Protein AF-A0A955ZG56-F1 (afdb_monomer_lite)

Sequence (379 aa):
MHRGRWARTALATGLVFVFSMATVQCSSTSDSAGSGGFANGSGNGGSGNGSGNGGSGNGSGGSIIDSGVTPTDANYSADAFFAEDPPPADCSDSGAQPMKPGGTPECPDDKNYKGCPCPTLGATAPCWPGKRKNRNKGLCKDGVTTCESTGELSLAWGECVGYQGISPPTFEPPPGATGKAACTCFSGGYWDVKNTSPCFYTSGSTVTGGVSTILDASGARCPTTQEMNFSTGTPPAQPFSPNTLKVDCNGYFKLCYTLKALSAQGAQKSSATDCAVTQVCTEAYYGMAGKGPNGTDGVQDMPDLPGWITKTSAETACAAQFYANGGYGEFSVDGTSDECDKVQKIFMTFDYCPFKCNDPANKNDPECVNCSNGSGAPF

pLDDT: mean 77.89, std 21.95, range [28.7, 98.06]

Secondary structure (DSSP, 8-state):
---------------------PPEE----------PPPPP-------------------------------------HHHHHHHSPPPP--STT-PPPPPP-B-SSSBTTT--TTSB-SSTT-EEEE--S-GGGTTSTT-B-EEEEEEEETTTEEEE---BS-BS-BTTTTBPPTT--GGG--STTSSEEEEES---EEEEEETTEEEEEEE-EEETTEEEPPPTTT-BTTTTB--SS-SEEEEEEESS-EEEEEEEEEEE-SSTT--S--TTSPEEEEEEEEEEE--TT--TTSS---EEEEEEPP-B--SHHHHHHHHHHHHH-EEEEEEEEEEETT--EEEEEEEEEEE--GGGGSGGGTTSHHHHS-BS---EE-

Foldseek 3Di:
DDDDDDDDDDDDDDDDDDPQDWDWDFPDDDDDDDDDDDDDDDDDDDDDDDDDDDDDDDDDDDDDDDDDPDPPPPCVPQVVLCVVANAQAFPPPPPDGPPGFDDGSVAGPQAQAFPAADDDAFDKDWHAPAGNQLDQAQFFYTAMWTWHDDPDPGIGTHHRPDTTLADPDHRHHPVPQAANSGSHKNNFWWKFWPADFKIWIDRVLATLWIKAFAQDPVGTDRDDCVQAPQVVQRFGQHFSTWIKIAIQFWWKKKKKKWWFFDPAAPPPDDDPPTATLDMWIWIDTQDAHCADPVRPRRMGTTPGTHIGMRRDPSSSVRVSRCQARNTKMWIWMATAGSSRDTGTDGDDMFTGAHNVCSPPVCCPPPRNPRHDSDTITTD

Structure (mmCIF, N/CA/C/O backbone):
data_AF-A0A955ZG56-F1
#
_entry.id   AF-A0A955ZG56-F1
#
loop_
_atom_site.group_PDB
_atom_site.id
_atom_site.type_symbol
_atom_site.label_atom_id
_atom_site.label_alt_id
_atom_site.label_comp_id
_atom_site.label_asym_id
_atom_site.label_entity_id
_atom_site.label_seq_id
_atom_site.pdbx_PDB_ins_code
_atom_site.Cartn_x
_atom_site.Cartn_y
_atom_site.Cartn_z
_atom_site.occupancy
_atom_site.B_iso_or_equiv
_atom_site.auth_seq_id
_atom_site.auth_comp_id
_atom_site.auth_asym_id
_atom_site.auth_atom_id
_atom_site.pdbx_PDB_model_num
ATOM 1 N N . MET A 1 1 ? -67.914 -12.043 71.698 1.00 39.44 1 MET A N 1
ATOM 2 C CA . MET A 1 1 ? -68.194 -12.230 70.255 1.00 39.44 1 MET A CA 1
ATOM 3 C C . MET A 1 1 ? -67.768 -10.946 69.531 1.00 39.44 1 MET A C 1
ATOM 5 O O . MET A 1 1 ? -68.488 -9.967 69.604 1.00 39.44 1 MET A O 1
ATOM 9 N N . HIS A 1 2 ? -66.466 -10.735 69.281 1.00 34.41 2 HIS A N 1
ATOM 10 C CA . HIS A 1 2 ? -65.707 -11.000 68.029 1.00 34.41 2 HIS A CA 1
ATOM 11 C C . HIS A 1 2 ? -66.338 -10.352 66.780 1.00 34.41 2 HIS A C 1
ATOM 13 O O . HIS A 1 2 ? -67.409 -10.768 66.372 1.00 34.41 2 HIS A O 1
ATOM 19 N N . ARG A 1 3 ? -65.847 -9.187 66.314 1.00 51.19 3 ARG A N 1
ATOM 20 C CA . ARG A 1 3 ? -64.669 -8.892 65.442 1.00 51.19 3 ARG A CA 1
ATOM 21 C C . ARG A 1 3 ? -64.785 -9.440 64.009 1.00 51.19 3 ARG A C 1
ATOM 23 O O . ARG A 1 3 ? -64.863 -10.644 63.828 1.00 51.19 3 ARG A O 1
ATOM 30 N N . GLY A 1 4 ? -64.606 -8.552 63.021 1.00 33.09 4 GLY A N 1
ATOM 31 C CA . GLY A 1 4 ? -64.297 -8.905 61.629 1.00 33.09 4 GLY A CA 1
ATOM 32 C C . GLY A 1 4 ? -64.026 -7.688 60.734 1.00 33.09 4 GLY A C 1
ATOM 33 O O . GLY A 1 4 ? -64.947 -7.141 60.146 1.00 33.09 4 GLY A O 1
ATOM 34 N N . ARG A 1 5 ? -62.754 -7.265 60.653 1.00 50.66 5 ARG A N 1
ATOM 35 C CA . ARG A 1 5 ? -62.185 -6.319 59.667 1.00 50.66 5 ARG A CA 1
ATOM 36 C C . ARG A 1 5 ? -61.947 -7.033 58.335 1.00 50.66 5 ARG A C 1
ATOM 38 O O . ARG A 1 5 ? -61.483 -8.159 58.415 1.00 50.66 5 ARG A O 1
ATOM 45 N N . TRP A 1 6 ? -62.036 -6.340 57.192 1.00 41.22 6 TRP A N 1
ATOM 46 C CA . TRP A 1 6 ? -61.135 -6.549 56.039 1.00 41.22 6 TRP A CA 1
ATOM 47 C C . TRP A 1 6 ? -60.959 -5.246 55.243 1.00 41.22 6 TRP A C 1
ATOM 49 O O . TRP A 1 6 ? -61.889 -4.755 54.612 1.00 41.22 6 TRP A O 1
ATOM 59 N N . ALA A 1 7 ? -59.743 -4.698 55.289 1.00 43.12 7 ALA A N 1
ATOM 60 C CA . ALA A 1 7 ? -59.247 -3.664 54.388 1.00 43.12 7 ALA A CA 1
ATOM 61 C C . ALA A 1 7 ? -58.518 -4.357 53.225 1.00 43.12 7 ALA A C 1
ATOM 63 O O . ALA A 1 7 ? -57.761 -5.301 53.457 1.00 43.12 7 ALA A O 1
ATOM 64 N N . ARG A 1 8 ? -58.750 -3.909 51.987 1.00 48.84 8 ARG A N 1
ATOM 65 C CA . ARG A 1 8 ? -58.007 -4.363 50.804 1.00 48.84 8 ARG A CA 1
ATOM 66 C C . ARG A 1 8 ? -56.952 -3.320 50.449 1.00 48.84 8 ARG A C 1
ATOM 68 O O . ARG A 1 8 ? -57.287 -2.229 50.004 1.00 48.84 8 ARG A O 1
ATOM 75 N N . THR A 1 9 ? -55.693 -3.689 50.643 1.00 40.56 9 THR A N 1
ATOM 76 C CA . THR A 1 9 ? -54.515 -2.985 50.131 1.00 40.56 9 THR A CA 1
ATOM 77 C C . THR A 1 9 ? -54.193 -3.565 48.755 1.00 40.56 9 THR A C 1
ATOM 79 O O . THR A 1 9 ? -53.918 -4.758 48.648 1.00 40.56 9 THR A O 1
ATOM 82 N N . ALA A 1 10 ? -54.251 -2.748 47.704 1.00 41.19 10 ALA A N 1
ATOM 83 C CA . ALA A 1 10 ? -53.750 -3.109 46.383 1.00 41.19 10 ALA A CA 1
ATOM 84 C C . ALA A 1 10 ? -52.270 -2.705 46.297 1.00 41.19 10 ALA A C 1
ATOM 86 O O . ALA A 1 10 ? -51.944 -1.521 46.354 1.00 41.19 10 ALA A O 1
ATOM 87 N N . LEU A 1 11 ? -51.380 -3.694 46.201 1.00 38.56 11 LEU A N 1
ATOM 88 C CA . LEU A 1 11 ? -49.979 -3.501 45.834 1.00 38.56 11 LEU A CA 1
ATOM 89 C C . LEU A 1 11 ? -49.896 -3.362 44.309 1.00 38.56 11 LEU A C 1
ATOM 91 O O . LEU A 1 11 ? -50.186 -4.311 43.584 1.00 38.56 11 LEU A O 1
ATOM 95 N N . ALA A 1 12 ? -49.504 -2.180 43.838 1.00 37.09 12 ALA A N 1
ATOM 96 C CA . ALA A 1 12 ? -49.081 -1.953 42.464 1.00 37.09 12 ALA A CA 1
ATOM 97 C C . ALA A 1 12 ? -47.566 -2.181 42.383 1.00 37.09 12 ALA A C 1
ATOM 99 O O . ALA A 1 12 ? -46.776 -1.399 42.912 1.00 37.09 12 ALA A O 1
ATOM 100 N N . THR A 1 13 ? -47.161 -3.279 41.753 1.00 39.28 13 THR A N 1
ATOM 101 C CA . THR A 1 13 ? -45.759 -3.595 41.471 1.00 39.28 13 THR A CA 1
ATOM 102 C C . THR A 1 13 ? -45.314 -2.767 40.265 1.00 39.28 13 THR A C 1
ATOM 104 O O . THR A 1 13 ? -45.642 -3.090 39.125 1.00 39.28 13 THR A O 1
ATOM 107 N N . GLY A 1 14 ? -44.614 -1.660 40.515 1.00 34.12 14 GLY A N 1
ATOM 108 C CA . GLY A 1 14 ? -43.979 -0.853 39.475 1.00 34.12 14 GLY A CA 1
ATOM 109 C C . GLY A 1 14 ? -42.722 -1.545 38.955 1.00 34.12 14 GLY A C 1
ATOM 110 O O . GLY A 1 14 ? -41.733 -1.660 39.675 1.00 34.12 14 GLY A O 1
ATOM 111 N N . LEU A 1 15 ? -42.768 -2.015 37.710 1.00 32.50 15 LEU A N 1
ATOM 112 C CA . LEU A 1 15 ? -41.606 -2.507 36.976 1.00 32.50 15 LEU A CA 1
ATOM 113 C C . LEU A 1 15 ? -40.844 -1.287 36.432 1.00 32.50 15 LEU A C 1
ATOM 115 O O . LEU A 1 15 ? -41.322 -0.604 35.527 1.00 32.50 15 LEU A O 1
ATOM 119 N N . VAL A 1 16 ? -39.688 -0.973 37.016 1.00 30.20 16 VAL A N 1
ATOM 120 C CA . VAL A 1 16 ? -38.804 0.100 36.539 1.00 30.20 16 VAL A CA 1
ATOM 121 C C . VAL A 1 16 ? -37.910 -0.476 35.440 1.00 30.20 16 VAL A C 1
ATOM 123 O O . VAL A 1 16 ? -36.940 -1.172 35.724 1.00 30.20 16 VAL A O 1
ATOM 126 N N . PHE A 1 17 ? -38.242 -0.203 34.177 1.00 29.23 17 PHE A N 1
ATOM 127 C CA . PHE A 1 17 ? -37.323 -0.409 33.056 1.00 29.23 17 PHE A CA 1
ATOM 128 C C . PHE A 1 17 ? -36.301 0.733 33.045 1.00 29.23 17 PHE A C 1
ATOM 130 O O . PHE A 1 17 ? -36.617 1.859 32.661 1.00 29.23 17 PHE A O 1
ATOM 137 N N . VAL A 1 18 ? -35.073 0.451 33.479 1.00 29.94 18 VAL A N 1
ATOM 138 C CA . VAL A 1 18 ? -33.934 1.357 33.292 1.00 29.94 18 VAL A CA 1
ATOM 139 C C . VAL A 1 18 ? -33.470 1.216 31.842 1.00 29.94 18 VAL A C 1
ATOM 141 O O . VAL A 1 18 ? -32.792 0.256 31.486 1.00 29.94 18 VAL A O 1
ATOM 144 N N . PHE A 1 19 ? -33.870 2.157 30.987 1.00 32.62 19 PHE A N 1
ATOM 145 C CA . PHE A 1 19 ? -33.281 2.321 29.660 1.00 32.62 19 PHE A CA 1
ATOM 146 C C . PHE A 1 19 ? -31.880 2.923 29.824 1.00 32.62 19 PHE A C 1
ATOM 148 O O . PHE A 1 19 ? -31.734 4.130 30.001 1.00 32.62 19 PHE A O 1
ATOM 155 N N . SER A 1 20 ? -30.842 2.087 29.774 1.00 32.78 20 SER A N 1
ATOM 156 C CA . SER A 1 20 ? -29.471 2.565 29.576 1.00 32.78 20 SER A CA 1
ATOM 157 C C . SER A 1 20 ? -29.362 3.139 28.163 1.00 32.78 20 SER A C 1
ATOM 159 O O . SER A 1 20 ? -29.358 2.393 27.185 1.00 32.78 20 SER A O 1
ATOM 161 N N . MET A 1 21 ? -29.322 4.467 28.045 1.00 37.88 21 MET A N 1
ATOM 162 C CA . MET A 1 21 ? -29.040 5.143 26.778 1.00 37.88 21 MET A CA 1
ATOM 163 C C . MET A 1 21 ? -27.582 4.878 26.391 1.00 37.88 21 MET A C 1
ATOM 165 O O . MET A 1 21 ? -26.666 5.362 27.051 1.00 37.88 21 MET A O 1
ATOM 169 N N . ALA A 1 22 ? -27.364 4.103 25.329 1.00 41.16 22 ALA A N 1
ATOM 170 C CA . ALA A 1 22 ? -26.063 4.024 24.677 1.00 41.16 22 ALA A CA 1
ATOM 171 C C . ALA A 1 22 ? -25.839 5.329 23.902 1.00 41.16 22 ALA A C 1
ATOM 173 O O . ALA A 1 22 ? -26.604 5.654 22.992 1.00 41.16 22 ALA A O 1
ATOM 174 N N . THR A 1 23 ? -24.824 6.102 24.278 1.00 46.97 23 THR A N 1
ATOM 175 C CA . THR A 1 23 ? -24.410 7.287 23.524 1.00 46.97 23 THR A CA 1
ATOM 176 C C . THR A 1 23 ? -23.529 6.850 22.362 1.00 46.97 23 THR A C 1
ATOM 178 O O . THR A 1 23 ? -22.503 6.206 22.569 1.00 46.97 23 THR A O 1
ATOM 181 N N . VAL A 1 24 ? -23.932 7.196 21.141 1.00 45.97 24 VAL A N 1
ATOM 182 C CA . VAL A 1 24 ? -23.129 7.004 19.928 1.00 45.97 24 VAL A CA 1
ATOM 183 C C . VAL A 1 24 ? -22.426 8.320 19.639 1.00 45.97 24 VAL A C 1
ATOM 185 O O . VAL A 1 24 ? -23.094 9.343 19.488 1.00 45.97 24 VAL A O 1
ATOM 188 N N . GLN A 1 25 ? -21.098 8.322 19.581 1.00 51.19 25 GLN A N 1
ATOM 189 C CA . GLN A 1 25 ? -20.335 9.527 19.267 1.00 51.19 25 GLN A CA 1
ATOM 190 C C . GLN A 1 25 ? -19.400 9.256 18.086 1.00 51.19 25 GLN A C 1
ATOM 192 O O . GLN A 1 25 ? -18.578 8.344 18.128 1.00 51.19 25 GLN A O 1
ATOM 197 N N . CYS A 1 26 ? -19.562 10.046 17.024 1.00 44.41 26 CYS A N 1
ATOM 198 C CA . CYS A 1 26 ? -18.733 9.993 15.821 1.00 44.41 26 CYS A CA 1
ATOM 199 C C . CYS A 1 26 ? -17.595 11.017 15.940 1.00 44.41 26 CYS A C 1
ATOM 201 O O . CYS A 1 26 ? -17.844 12.169 16.296 1.00 44.41 26 CYS A O 1
ATOM 203 N N . SER A 1 27 ? -16.368 10.628 15.594 1.00 42.94 27 SER A N 1
ATOM 204 C CA . SER A 1 27 ? -15.244 11.545 15.373 1.00 42.94 27 SER A CA 1
ATOM 205 C C . SER A 1 27 ? -15.208 11.956 13.899 1.00 42.94 27 SER A C 1
ATOM 207 O O . SER A 1 27 ? -14.448 11.395 13.112 1.00 42.94 27 SER A O 1
ATOM 209 N N . SER A 1 28 ? -16.075 12.875 13.478 1.00 37.19 28 SER A N 1
ATOM 210 C CA . SER A 1 28 ? -16.115 13.316 12.077 1.00 37.19 28 SER A CA 1
ATOM 211 C C . SER A 1 28 ? -16.378 14.816 11.965 1.00 37.19 28 SER A C 1
ATOM 213 O O . SER A 1 28 ? -17.504 15.254 11.751 1.00 37.19 28 SER A O 1
ATOM 215 N N . THR A 1 29 ? -15.311 15.606 12.084 1.00 36.44 29 THR A N 1
ATOM 216 C CA . THR A 1 29 ? -15.206 16.926 11.445 1.00 36.44 29 THR A CA 1
ATOM 217 C C . THR A 1 29 ? -14.280 16.775 10.244 1.00 36.44 29 THR A C 1
ATOM 219 O O . THR A 1 29 ? -13.066 16.648 10.400 1.00 36.44 29 THR A O 1
ATOM 222 N N . SER A 1 30 ? -14.860 16.706 9.052 1.00 34.12 30 SER A N 1
ATOM 223 C CA . SER A 1 30 ? -14.145 16.614 7.782 1.00 34.12 30 SER A CA 1
ATOM 224 C C . SER A 1 30 ? -13.690 18.003 7.325 1.00 34.12 30 SER A C 1
ATOM 226 O O . SER A 1 30 ? -14.432 18.678 6.616 1.00 34.12 30 SER A O 1
ATOM 228 N N . ASP A 1 31 ? -12.475 18.407 7.699 1.00 31.27 31 ASP A N 1
ATOM 229 C CA . ASP A 1 31 ? -11.729 19.447 6.985 1.00 31.27 31 ASP A CA 1
ATOM 230 C C . ASP A 1 31 ? -10.658 18.759 6.132 1.00 31.27 31 ASP A C 1
ATOM 232 O O . ASP A 1 31 ? -9.765 18.073 6.625 1.00 31.27 31 ASP A O 1
ATOM 236 N N . SER A 1 32 ? -10.808 18.891 4.818 1.00 40.34 32 SER A N 1
ATOM 237 C CA . SER A 1 32 ? -9.895 18.345 3.816 1.00 40.34 32 SER A CA 1
ATOM 238 C C . SER A 1 32 ? -8.712 19.296 3.617 1.00 40.34 32 SER A C 1
ATOM 240 O O . SER A 1 32 ? -8.943 20.479 3.387 1.00 40.34 32 SER A O 1
ATOM 242 N N . ALA A 1 33 ? -7.491 18.745 3.619 1.00 36.81 33 ALA A N 1
ATOM 243 C CA . ALA A 1 33 ? -6.235 19.238 3.019 1.00 36.81 33 ALA A CA 1
ATOM 244 C C . ALA A 1 33 ? -5.068 19.357 4.015 1.00 36.81 33 ALA A C 1
ATOM 246 O O . ALA A 1 33 ? -5.075 20.171 4.932 1.00 36.81 33 ALA A O 1
ATOM 247 N N . GLY A 1 34 ? -4.008 18.588 3.756 1.00 28.70 34 GLY A N 1
ATOM 248 C CA . GLY A 1 34 ? -2.742 18.697 4.472 1.00 28.70 34 GLY A CA 1
ATOM 249 C C . GLY A 1 34 ? -1.718 17.680 3.986 1.00 28.70 34 GLY A C 1
ATOM 250 O O . GLY A 1 34 ? -1.554 16.620 4.573 1.00 28.70 34 GLY A O 1
ATOM 251 N N . SER A 1 35 ? -1.032 18.003 2.894 1.00 40.28 35 SER A N 1
ATOM 252 C CA . SER A 1 35 ? 0.147 17.299 2.384 1.00 40.28 35 SER A CA 1
ATOM 253 C C . SER A 1 35 ? 1.275 17.268 3.429 1.00 40.28 35 SER A C 1
ATOM 255 O O . SER A 1 35 ? 1.914 18.292 3.671 1.00 40.28 35 SER A O 1
ATOM 257 N N . GLY A 1 36 ? 1.520 16.103 4.036 1.00 29.61 36 GLY A N 1
ATOM 258 C CA . GLY A 1 36 ? 2.627 15.855 4.967 1.00 29.61 36 GLY A CA 1
ATOM 259 C C . GLY A 1 36 ? 3.865 15.301 4.256 1.00 29.61 36 GLY A C 1
ATOM 260 O O . GLY A 1 36 ? 3.787 14.300 3.549 1.00 29.61 36 GLY A O 1
ATOM 261 N N . GLY A 1 37 ? 5.004 15.980 4.421 1.00 32.19 37 GLY A N 1
ATOM 262 C CA . GLY A 1 37 ? 6.314 15.565 3.917 1.00 32.19 37 GLY A CA 1
ATOM 263 C C . GLY A 1 37 ? 6.960 14.475 4.777 1.00 32.19 37 GLY A C 1
ATOM 264 O O . GLY A 1 37 ? 6.797 14.454 5.994 1.00 32.19 37 GLY A O 1
ATOM 265 N N . PHE A 1 38 ? 7.715 13.580 4.136 1.00 30.34 38 PHE A N 1
ATOM 266 C CA . PHE A 1 38 ? 8.356 12.436 4.784 1.00 30.34 38 PHE A CA 1
ATOM 267 C C . PHE A 1 38 ? 9.813 12.713 5.175 1.00 30.34 38 PHE A C 1
ATOM 269 O O . PHE A 1 38 ? 10.601 13.245 4.391 1.00 30.34 38 PHE A O 1
ATOM 276 N N . ALA A 1 39 ? 10.154 12.300 6.398 1.00 32.66 39 ALA A N 1
ATOM 277 C CA . ALA A 1 39 ? 11.499 12.256 6.953 1.00 32.66 39 ALA A CA 1
ATOM 278 C C . ALA A 1 39 ? 12.241 10.974 6.530 1.00 32.66 39 ALA A C 1
ATOM 280 O O . ALA A 1 39 ? 11.657 9.903 6.391 1.00 32.66 39 ALA A O 1
ATOM 281 N N . ASN A 1 40 ? 13.551 11.118 6.337 1.00 30.94 40 ASN A N 1
ATOM 282 C CA . ASN A 1 40 ? 14.475 10.133 5.784 1.00 30.94 40 ASN A CA 1
ATOM 283 C C . ASN A 1 40 ? 15.001 9.180 6.880 1.00 30.94 40 ASN A C 1
ATOM 285 O O . ASN A 1 40 ? 15.572 9.639 7.871 1.00 30.94 40 ASN A O 1
ATOM 289 N N . GLY A 1 41 ? 14.822 7.867 6.704 1.00 31.83 41 GLY A N 1
ATOM 290 C CA . GLY A 1 41 ? 15.306 6.822 7.613 1.00 31.83 41 GLY A CA 1
ATOM 291 C C . GLY A 1 41 ? 16.483 6.052 7.012 1.00 31.83 41 GLY A C 1
ATOM 292 O O . GLY A 1 41 ? 16.322 5.332 6.034 1.00 31.83 41 GLY A O 1
ATOM 293 N N . SER A 1 42 ? 17.663 6.208 7.614 1.00 36.03 42 SER A N 1
ATOM 294 C CA . SER A 1 42 ? 18.913 5.528 7.254 1.00 36.03 42 SER A CA 1
ATOM 295 C C . SER A 1 42 ? 18.938 4.090 7.788 1.00 36.03 42 SER A C 1
ATOM 297 O O . SER A 1 42 ? 18.721 3.872 8.981 1.00 36.03 42 SER A O 1
ATOM 299 N N . GLY A 1 43 ? 19.221 3.117 6.916 1.00 33.59 43 GLY A N 1
ATOM 300 C CA . GLY A 1 43 ? 19.348 1.697 7.250 1.00 33.59 43 GLY A CA 1
ATOM 301 C C . GLY A 1 43 ? 20.635 1.104 6.677 1.00 33.59 43 GLY A C 1
ATOM 302 O O . GLY A 1 43 ? 20.837 1.086 5.469 1.00 33.59 43 GLY A O 1
ATOM 303 N N . ASN A 1 44 ? 21.501 0.641 7.577 1.00 41.31 44 ASN A N 1
ATOM 304 C CA . ASN A 1 44 ? 22.839 0.101 7.345 1.00 41.31 44 ASN A CA 1
ATOM 305 C C . ASN A 1 44 ? 22.809 -1.443 7.333 1.00 41.31 44 ASN A C 1
ATOM 307 O O . ASN A 1 44 ? 22.146 -2.040 8.180 1.00 41.31 44 ASN A O 1
ATOM 311 N N . GLY A 1 45 ? 23.577 -2.084 6.446 1.00 34.06 45 GLY A N 1
ATOM 312 C CA . GLY A 1 45 ? 23.839 -3.535 6.439 1.00 34.06 45 GLY A CA 1
ATOM 313 C C . GLY A 1 45 ? 24.090 -4.053 5.019 1.00 34.06 45 GLY A C 1
ATOM 314 O O . GLY A 1 45 ? 23.437 -3.613 4.087 1.00 34.06 45 GLY A O 1
ATOM 315 N N . GLY A 1 46 ? 25.014 -4.958 4.719 1.00 34.41 46 GLY A N 1
ATOM 316 C CA . GLY A 1 46 ? 25.978 -5.735 5.489 1.00 34.41 46 GLY A CA 1
ATOM 317 C C . GLY A 1 46 ? 26.614 -6.718 4.492 1.00 34.41 46 GLY A C 1
ATOM 318 O O . GLY A 1 46 ? 25.909 -7.308 3.677 1.00 34.41 46 GLY A O 1
ATOM 319 N N . SER A 1 47 ? 27.941 -6.828 4.492 1.00 39.00 47 SER A N 1
ATOM 320 C CA . SER A 1 47 ? 28.725 -7.597 3.516 1.00 39.00 47 SER A CA 1
ATOM 321 C C . SER A 1 47 ? 28.509 -9.111 3.617 1.00 39.00 47 SER A C 1
ATOM 323 O O . SER A 1 47 ? 28.586 -9.674 4.707 1.00 39.00 47 SER A O 1
ATOM 325 N N . GLY A 1 48 ? 28.358 -9.782 2.471 1.00 35.84 48 GLY A N 1
ATOM 326 C CA . GLY A 1 48 ? 28.388 -11.242 2.345 1.00 35.84 48 GLY A CA 1
ATOM 327 C C . GLY A 1 48 ? 29.259 -11.663 1.162 1.00 35.84 48 GLY A C 1
ATOM 328 O O . GLY A 1 48 ? 28.901 -11.433 0.014 1.00 35.84 48 GLY A O 1
ATOM 329 N N . ASN A 1 49 ? 30.420 -12.245 1.463 1.00 40.12 49 ASN A N 1
ATOM 330 C CA . ASN A 1 49 ? 31.419 -12.738 0.515 1.00 40.12 49 ASN A CA 1
ATOM 331 C C . ASN A 1 49 ? 31.174 -14.240 0.275 1.00 40.12 49 ASN A C 1
ATOM 333 O O . ASN A 1 49 ? 31.106 -14.997 1.243 1.00 40.12 49 ASN A O 1
ATOM 337 N N . GLY A 1 50 ? 31.048 -14.677 -0.980 1.00 36.00 50 GLY A N 1
ATOM 338 C CA . GLY A 1 50 ? 30.779 -16.075 -1.336 1.00 36.00 50 GLY A CA 1
ATOM 339 C C . GLY A 1 50 ? 31.603 -16.515 -2.540 1.00 36.00 50 GLY A C 1
ATOM 340 O O . GLY A 1 50 ? 31.223 -16.272 -3.678 1.00 36.00 50 GLY A O 1
ATOM 341 N N . SER A 1 51 ? 32.742 -17.149 -2.262 1.00 41.81 51 SER A N 1
ATOM 342 C CA . SER A 1 51 ? 33.641 -17.779 -3.232 1.00 41.81 51 SER A CA 1
ATOM 343 C C . SER A 1 51 ? 33.200 -19.226 -3.473 1.00 41.81 51 SER A C 1
ATOM 345 O O . SER A 1 51 ? 32.998 -19.969 -2.512 1.00 41.81 51 SER A O 1
ATOM 347 N N . GLY A 1 52 ? 33.052 -19.627 -4.737 1.00 36.69 52 GLY A N 1
ATOM 348 C CA . GLY A 1 52 ? 32.668 -20.980 -5.142 1.00 36.69 52 GLY A CA 1
ATOM 349 C C . GLY A 1 52 ? 33.448 -21.414 -6.379 1.00 36.69 52 GLY A C 1
ATOM 350 O O . GLY A 1 52 ? 33.235 -20.900 -7.470 1.00 36.69 52 GLY A O 1
ATOM 351 N N . ASN A 1 53 ? 34.378 -22.341 -6.167 1.00 39.22 53 ASN A N 1
ATOM 352 C CA . ASN A 1 53 ? 35.328 -22.900 -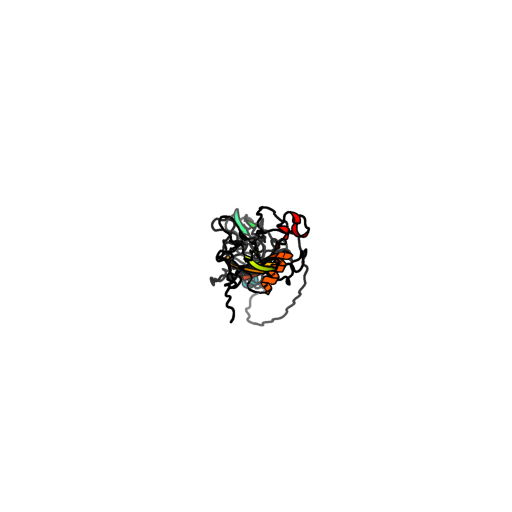7.122 1.00 39.22 53 ASN A CA 1
ATOM 353 C C . ASN A 1 53 ? 34.893 -24.320 -7.537 1.00 39.22 53 ASN A C 1
ATOM 355 O O . ASN A 1 53 ? 34.445 -25.080 -6.679 1.00 39.22 53 ASN A O 1
ATOM 359 N N . GLY A 1 54 ? 35.151 -24.707 -8.793 1.00 37.66 54 GLY A N 1
ATOM 360 C CA . GLY A 1 54 ? 35.385 -26.106 -9.183 1.00 37.66 54 GLY A CA 1
ATOM 361 C C . GLY A 1 54 ? 34.378 -26.746 -10.149 1.00 37.66 54 GLY A C 1
ATOM 362 O O . GLY A 1 54 ? 33.199 -26.871 -9.842 1.00 37.66 54 GLY A O 1
ATOM 363 N N . GLY A 1 55 ? 34.883 -27.259 -11.280 1.00 34.19 55 GLY A N 1
ATOM 364 C CA . GLY A 1 55 ? 34.133 -28.180 -12.140 1.00 34.19 55 GLY A CA 1
ATOM 365 C C . GLY A 1 55 ? 34.774 -28.479 -13.499 1.00 34.19 55 GLY A C 1
ATOM 366 O O . GLY A 1 55 ? 34.250 -28.056 -14.520 1.00 34.19 55 GLY A O 1
ATOM 367 N N . SER A 1 56 ? 35.894 -29.212 -13.516 1.00 43.03 56 SER A N 1
ATOM 368 C CA . SER A 1 56 ? 36.515 -29.775 -14.729 1.00 43.03 56 SER A CA 1
ATOM 369 C C . SER A 1 56 ? 35.611 -30.795 -15.434 1.00 43.03 56 SER A C 1
ATOM 371 O O . SER A 1 56 ? 35.136 -31.735 -14.799 1.00 43.03 56 SER A O 1
ATOM 373 N N . GLY A 1 57 ? 35.488 -30.686 -16.759 1.00 37.38 57 GLY A N 1
ATOM 374 C CA . GLY A 1 57 ? 34.884 -31.693 -17.635 1.00 37.38 57 GLY A CA 1
ATOM 375 C C . GLY A 1 57 ? 35.711 -31.866 -18.908 1.00 37.38 57 GLY A C 1
ATOM 376 O O . GLY A 1 57 ? 35.815 -30.956 -19.719 1.00 37.38 57 GLY A O 1
ATOM 377 N N . ASN A 1 58 ? 36.341 -33.032 -19.027 1.00 41.69 58 ASN A N 1
ATOM 378 C CA . ASN A 1 58 ? 37.289 -33.443 -20.059 1.00 41.69 58 ASN A CA 1
ATOM 379 C C . ASN A 1 58 ? 36.529 -33.989 -21.287 1.00 41.69 58 ASN A C 1
ATOM 381 O O . ASN A 1 58 ? 35.624 -34.805 -21.113 1.00 41.69 58 ASN A O 1
ATOM 385 N N . GLY A 1 59 ? 36.899 -33.600 -22.511 1.00 38.50 59 GLY A N 1
ATOM 386 C CA . GLY A 1 59 ? 36.231 -34.070 -23.731 1.00 38.50 59 GLY A CA 1
ATOM 387 C C . GLY A 1 59 ? 37.077 -33.877 -24.987 1.00 38.50 59 GLY A C 1
ATOM 388 O O . GLY A 1 59 ? 36.980 -32.860 -25.661 1.00 38.50 59 GLY A O 1
ATOM 389 N N . SER A 1 60 ? 37.921 -34.864 -25.278 1.00 44.44 60 SER A N 1
ATOM 390 C CA . SER A 1 60 ? 38.791 -34.940 -26.453 1.00 44.44 60 SER A CA 1
ATOM 391 C C . SER A 1 60 ? 38.007 -35.228 -27.740 1.00 44.44 60 SER A C 1
ATOM 393 O O . SER A 1 60 ? 37.232 -36.180 -27.789 1.00 44.44 60 SER A O 1
ATOM 395 N N . GLY A 1 61 ? 38.293 -34.489 -28.814 1.00 37.03 61 GLY A N 1
ATOM 396 C CA . GLY A 1 61 ? 37.841 -34.804 -30.173 1.00 37.03 61 GLY A CA 1
ATOM 397 C C . GLY A 1 61 ? 38.473 -33.851 -31.185 1.00 37.03 61 GLY A C 1
ATOM 398 O O . GLY A 1 61 ? 38.018 -32.726 -31.338 1.00 37.03 61 GLY A O 1
ATOM 399 N N . GLY A 1 62 ? 39.579 -34.270 -31.801 1.00 42.16 62 GLY A N 1
ATOM 400 C CA . GLY A 1 62 ? 40.423 -33.414 -32.632 1.00 42.16 62 GLY A CA 1
ATOM 401 C C . GLY A 1 62 ? 39.871 -33.115 -34.026 1.00 42.16 62 GLY A C 1
ATOM 402 O O . GLY A 1 62 ? 39.190 -33.936 -34.634 1.00 42.16 62 GLY A O 1
ATOM 403 N N . SER A 1 63 ? 40.274 -31.964 -34.564 1.00 38.47 63 SER A N 1
ATOM 404 C CA . SER A 1 63 ? 40.430 -31.764 -36.002 1.00 38.47 63 SER A CA 1
ATOM 405 C C . SER A 1 63 ? 41.556 -30.764 -36.263 1.00 38.47 63 SER A C 1
ATOM 407 O O . SER A 1 63 ? 41.729 -29.786 -35.541 1.00 38.47 63 SER A O 1
ATOM 409 N N . ILE A 1 64 ? 42.366 -31.094 -37.261 1.00 45.66 64 ILE A N 1
ATOM 410 C CA . ILE A 1 64 ? 43.623 -30.462 -37.654 1.00 45.66 64 ILE A CA 1
ATOM 411 C C . ILE A 1 64 ? 43.313 -29.297 -38.591 1.00 45.66 64 ILE A C 1
ATOM 413 O O . ILE A 1 64 ? 42.859 -29.572 -39.698 1.00 45.66 64 ILE A O 1
ATOM 417 N N . ILE A 1 65 ? 43.611 -28.047 -38.209 1.00 42.56 65 ILE A N 1
ATOM 418 C CA . ILE A 1 65 ? 43.962 -26.982 -39.168 1.00 42.56 65 ILE A CA 1
ATOM 419 C C . ILE A 1 65 ? 44.681 -25.792 -38.505 1.00 42.56 65 ILE A C 1
ATOM 421 O O . ILE A 1 65 ? 44.124 -25.097 -37.670 1.00 42.56 65 ILE A O 1
ATOM 425 N N . ASP A 1 66 ? 45.925 -25.627 -38.951 1.00 42.84 66 ASP A N 1
ATOM 426 C CA . ASP A 1 66 ? 46.668 -24.407 -39.291 1.00 42.84 66 ASP A CA 1
ATOM 427 C C . ASP A 1 66 ? 46.898 -23.263 -38.279 1.00 42.84 66 ASP A C 1
ATOM 429 O O . ASP A 1 66 ? 46.031 -22.789 -37.553 1.00 42.84 66 ASP A O 1
ATOM 433 N N . SER A 1 67 ? 48.147 -22.802 -38.275 1.00 49.97 67 SER A N 1
ATOM 434 C CA . SER A 1 67 ? 48.744 -21.880 -37.313 1.00 49.97 67 SER A CA 1
ATOM 435 C C . SER A 1 67 ? 48.328 -20.430 -37.562 1.00 49.97 67 SER A C 1
ATOM 437 O O . SER A 1 67 ? 48.953 -19.703 -38.330 1.00 49.97 67 SER A O 1
ATOM 439 N N . GLY A 1 68 ? 47.332 -19.982 -36.813 1.00 44.34 68 GLY A N 1
ATOM 440 C CA . GLY A 1 68 ? 47.072 -18.579 -36.518 1.00 44.34 68 GLY A CA 1
ATOM 441 C C . GLY A 1 68 ? 46.349 -18.532 -35.183 1.00 44.34 68 GLY A C 1
ATOM 442 O O . GLY A 1 68 ? 45.392 -19.269 -34.994 1.00 44.34 68 GLY A O 1
ATOM 443 N N . VAL A 1 69 ? 46.836 -17.744 -34.226 1.00 47.94 69 VAL A N 1
ATOM 444 C CA . VAL A 1 69 ? 46.219 -17.604 -32.900 1.00 47.94 69 VAL A CA 1
ATOM 445 C C . VAL A 1 69 ? 44.830 -16.981 -33.078 1.00 47.94 69 VAL A C 1
ATOM 447 O O . VAL A 1 69 ? 44.679 -15.763 -33.053 1.00 47.94 69 VAL A O 1
ATOM 450 N N . THR A 1 70 ? 43.817 -17.811 -33.309 1.00 43.50 70 THR A N 1
ATOM 451 C CA . THR A 1 70 ? 42.419 -17.432 -33.150 1.00 43.50 70 THR A CA 1
ATOM 452 C C . THR A 1 70 ? 42.190 -17.291 -31.650 1.00 43.50 70 THR A C 1
ATOM 454 O O . THR A 1 70 ? 42.509 -18.233 -30.914 1.00 43.50 70 THR A O 1
ATOM 457 N N . PRO A 1 71 ? 41.705 -16.135 -31.162 1.00 49.09 71 PRO A N 1
ATOM 458 C CA . PRO A 1 71 ? 41.262 -16.011 -29.783 1.00 49.09 71 PRO A CA 1
ATOM 459 C C . PRO A 1 71 ? 40.361 -17.205 -29.486 1.00 49.09 71 PRO A C 1
ATOM 461 O O . PRO A 1 71 ? 39.491 -17.513 -30.293 1.00 49.09 71 PRO A O 1
ATOM 464 N N . THR A 1 72 ? 40.603 -17.914 -28.384 1.00 45.38 72 THR A N 1
ATOM 465 C CA . THR A 1 72 ? 39.619 -18.846 -27.833 1.00 45.38 72 THR A CA 1
ATOM 466 C C . THR A 1 72 ? 38.286 -18.124 -27.845 1.00 45.38 72 THR A C 1
ATOM 468 O O . THR A 1 72 ? 38.147 -17.141 -27.114 1.00 45.38 72 THR A O 1
ATOM 471 N N . ASP A 1 73 ? 37.372 -18.567 -28.711 1.00 47.69 73 ASP A N 1
ATOM 472 C CA . ASP A 1 73 ? 35.997 -18.101 -28.753 1.00 47.69 73 ASP A CA 1
ATOM 473 C C . ASP A 1 73 ? 35.458 -18.309 -27.344 1.00 47.69 73 ASP A C 1
ATOM 475 O O . ASP A 1 73 ? 35.127 -19.425 -26.931 1.00 47.69 73 ASP A O 1
ATOM 479 N N . ALA A 1 74 ? 35.478 -17.239 -26.549 1.00 51.75 74 ALA A N 1
ATOM 480 C CA . ALA A 1 74 ? 34.729 -17.181 -25.321 1.00 51.75 74 ALA A CA 1
ATOM 481 C C . ALA A 1 74 ? 33.312 -17.510 -25.763 1.00 51.75 74 ALA A C 1
ATOM 483 O O . ALA A 1 74 ? 32.720 -16.789 -26.564 1.00 51.75 74 ALA A O 1
ATOM 484 N N . ASN A 1 75 ? 32.850 -18.688 -25.361 1.00 47.38 75 ASN A N 1
ATOM 485 C CA . ASN A 1 75 ? 31.569 -19.234 -25.749 1.00 47.38 75 ASN A CA 1
ATOM 486 C C . ASN A 1 75 ? 30.512 -18.396 -25.019 1.00 47.38 75 ASN A C 1
ATOM 488 O O . ASN A 1 75 ? 29.959 -18.814 -24.003 1.00 47.38 75 ASN A O 1
ATOM 492 N N . TYR A 1 76 ? 30.309 -17.164 -25.492 1.00 52.75 76 TYR A N 1
ATOM 493 C CA . TYR A 1 76 ? 29.216 -16.270 -25.151 1.00 52.75 76 TYR A CA 1
ATOM 494 C C . TYR A 1 76 ? 27.970 -16.874 -25.787 1.00 52.75 76 TYR A C 1
ATOM 496 O O . TYR A 1 76 ? 27.394 -16.344 -26.737 1.00 52.75 76 TYR A O 1
ATOM 504 N N . SER A 1 77 ? 27.587 -18.062 -25.314 1.00 62.94 77 SER A N 1
ATOM 505 C CA . SER A 1 77 ? 26.296 -18.617 -25.661 1.00 62.94 77 SER A CA 1
ATOM 506 C C . SER A 1 77 ? 25.261 -17.578 -25.249 1.00 62.94 77 SER A C 1
ATOM 508 O O . SER A 1 77 ? 25.384 -16.946 -24.195 1.00 62.94 77 SER A O 1
ATOM 510 N N . ALA A 1 78 ? 24.242 -17.377 -26.084 1.00 61.50 78 ALA A N 1
ATOM 511 C CA . ALA A 1 78 ? 23.155 -16.458 -25.767 1.00 61.50 78 ALA A CA 1
ATOM 512 C C . ALA A 1 78 ? 22.616 -16.704 -24.342 1.00 61.50 78 ALA A C 1
ATOM 514 O O . ALA A 1 78 ? 22.202 -15.773 -23.666 1.00 61.50 78 ALA A O 1
ATOM 515 N N . ASP A 1 79 ? 22.690 -17.942 -23.851 1.00 65.44 79 ASP A N 1
ATOM 516 C CA . ASP A 1 79 ? 22.248 -18.345 -22.519 1.00 65.44 79 ASP A CA 1
ATOM 517 C C . ASP A 1 79 ? 23.092 -17.774 -21.365 1.00 65.44 79 ASP A C 1
ATOM 519 O O . ASP A 1 79 ? 22.529 -17.484 -20.312 1.00 65.44 79 ASP A O 1
ATOM 523 N N . ALA A 1 80 ? 24.396 -17.530 -21.548 1.00 66.81 80 ALA A N 1
ATOM 524 C CA . ALA A 1 80 ? 25.228 -16.881 -20.529 1.00 66.81 80 ALA A CA 1
ATOM 525 C C . ALA A 1 80 ? 24.829 -15.410 -20.308 1.00 66.81 80 ALA A C 1
ATOM 527 O O . ALA A 1 80 ? 24.837 -14.923 -19.182 1.00 66.81 80 ALA A O 1
ATOM 528 N N . PHE A 1 81 ? 24.400 -14.715 -21.366 1.00 69.50 81 PHE A N 1
ATOM 529 C CA . PHE A 1 81 ? 23.919 -13.334 -21.278 1.00 69.50 81 PHE A CA 1
ATOM 530 C C . PHE A 1 81 ? 22.608 -13.220 -20.490 1.00 69.50 81 PHE A C 1
ATOM 532 O O . PHE A 1 81 ? 22.476 -12.388 -19.591 1.00 69.50 81 PHE A O 1
ATOM 539 N N . PHE A 1 82 ? 21.646 -14.100 -20.778 1.00 77.12 82 PHE A N 1
ATOM 540 C CA . PHE A 1 82 ? 20.381 -14.126 -20.039 1.00 77.12 82 PHE A CA 1
ATOM 541 C C . PHE A 1 82 ? 20.527 -14.688 -18.619 1.00 77.12 82 PHE A C 1
ATOM 543 O O . PHE A 1 82 ? 19.584 -14.588 -17.843 1.00 77.12 82 PHE A O 1
ATOM 550 N N . ALA A 1 83 ? 21.685 -15.236 -18.242 1.00 80.25 83 ALA A N 1
ATOM 551 C CA . ALA A 1 83 ? 21.951 -15.598 -16.853 1.00 80.25 83 ALA A CA 1
ATOM 552 C C . ALA A 1 83 ? 22.170 -14.358 -15.963 1.00 80.25 83 ALA A C 1
ATOM 554 O O . ALA A 1 83 ? 21.730 -14.348 -14.814 1.00 80.25 83 ALA A O 1
ATOM 555 N N . GLU A 1 84 ? 22.813 -13.305 -16.481 1.00 81.12 84 GLU A N 1
ATOM 556 C CA . GLU A 1 84 ? 23.088 -12.073 -15.720 1.00 81.12 84 GLU A CA 1
ATOM 557 C C . GLU A 1 84 ? 21.949 -11.048 -15.793 1.00 81.12 84 GLU A C 1
ATOM 559 O O . GLU A 1 84 ? 21.734 -10.278 -14.848 1.00 81.12 84 GLU A O 1
ATOM 564 N N . ASP A 1 85 ? 21.209 -11.046 -16.902 1.00 85.19 85 ASP A N 1
ATOM 565 C CA . ASP A 1 85 ? 20.069 -10.162 -17.127 1.00 85.19 85 ASP A CA 1
ATOM 566 C C . ASP A 1 85 ? 18.902 -10.901 -17.805 1.00 85.19 85 ASP A C 1
ATOM 568 O O . ASP A 1 85 ? 18.600 -10.657 -18.984 1.00 85.19 85 ASP A O 1
ATOM 572 N N . PRO A 1 86 ? 18.259 -11.839 -17.082 1.00 85.00 86 PRO A N 1
ATOM 573 C CA . PRO A 1 86 ? 17.191 -12.659 -17.634 1.00 85.00 86 PRO A CA 1
ATOM 574 C C . PRO A 1 86 ? 16.019 -11.804 -18.126 1.00 85.00 86 PRO A C 1
ATOM 576 O O . PRO A 1 86 ? 15.800 -10.692 -17.625 1.00 85.00 86 PRO A O 1
ATOM 579 N N . PRO A 1 87 ? 15.236 -12.307 -19.100 1.00 81.50 87 PRO A N 1
ATOM 580 C CA . PRO A 1 87 ? 13.943 -11.705 -19.389 1.00 81.50 87 PRO A CA 1
ATOM 581 C C . PRO A 1 87 ? 13.097 -11.667 -18.102 1.00 81.50 87 PRO A C 1
ATOM 583 O O . PRO A 1 87 ? 13.281 -12.536 -17.242 1.00 81.50 87 PRO A O 1
ATOM 586 N N . PRO A 1 88 ? 12.189 -10.683 -17.949 1.00 78.81 88 PRO A N 1
ATOM 587 C CA . PRO A 1 88 ? 11.245 -10.680 -16.838 1.00 78.81 88 PRO A CA 1
ATOM 588 C C . PRO A 1 88 ? 10.556 -12.039 -16.768 1.00 78.81 88 PRO A C 1
ATOM 590 O O . PRO A 1 88 ? 10.107 -12.547 -17.796 1.00 78.81 88 PRO A O 1
ATOM 593 N N . ALA A 1 89 ? 10.540 -12.652 -15.587 1.00 81.69 89 ALA A N 1
ATOM 594 C CA . ALA A 1 89 ? 9.763 -13.864 -15.393 1.00 81.69 89 ALA A CA 1
ATOM 595 C C . ALA A 1 89 ? 8.280 -13.527 -15.608 1.00 81.69 89 ALA A C 1
ATOM 597 O O . ALA A 1 89 ? 7.877 -12.404 -15.338 1.00 81.69 89 ALA A O 1
ATOM 598 N N . ASP A 1 90 ? 7.488 -14.469 -16.109 1.00 82.06 90 ASP A N 1
ATOM 599 C CA . ASP A 1 90 ? 6.037 -14.309 -16.192 1.00 82.06 90 ASP A CA 1
ATOM 600 C C . ASP A 1 90 ? 5.407 -15.241 -15.154 1.00 82.06 90 ASP A C 1
ATOM 602 O O . ASP A 1 90 ? 5.479 -16.467 -15.271 1.00 82.06 90 ASP A O 1
ATOM 606 N N . CYS A 1 91 ? 4.873 -14.642 -14.096 1.00 82.75 91 CYS A N 1
ATOM 607 C CA . CYS A 1 91 ? 4.077 -15.293 -13.063 1.00 82.75 91 CYS A CA 1
ATOM 608 C C . CYS A 1 91 ? 2.576 -15.069 -13.267 1.00 82.75 91 CYS A C 1
ATOM 610 O O . CYS A 1 91 ? 1.796 -15.403 -12.374 1.00 82.75 91 CYS A O 1
ATOM 612 N N . SER A 1 92 ? 2.151 -14.516 -14.408 1.00 76.12 92 SER A N 1
ATOM 613 C CA . SER A 1 92 ? 0.730 -14.454 -14.726 1.00 76.12 92 SER A CA 1
ATOM 614 C C . SER A 1 92 ? 0.162 -15.869 -14.884 1.00 76.12 92 SER A C 1
ATOM 616 O O . SER A 1 92 ? 0.806 -16.778 -15.418 1.00 76.12 92 SER A O 1
ATOM 618 N N . ASP A 1 93 ? -1.095 -16.059 -14.482 1.00 72.00 93 ASP A N 1
ATOM 619 C CA . ASP A 1 93 ? -1.820 -17.333 -14.627 1.00 72.00 93 ASP A CA 1
ATOM 620 C C . ASP A 1 93 ? -2.023 -17.760 -16.100 1.00 72.00 93 ASP A C 1
ATOM 622 O O . ASP A 1 93 ? -2.642 -18.787 -16.385 1.00 72.00 93 ASP A O 1
ATOM 626 N N . SER A 1 94 ? -1.513 -16.983 -17.061 1.00 68.06 94 SER A N 1
ATOM 627 C CA . SER A 1 94 ? -1.617 -17.253 -18.495 1.00 68.06 94 SER A CA 1
ATOM 628 C C . SER A 1 94 ? -0.810 -18.478 -18.942 1.00 68.06 94 SER A C 1
ATOM 630 O O . SER A 1 94 ? -1.073 -19.026 -20.016 1.00 68.06 94 SER A O 1
ATOM 632 N N . GLY A 1 95 ? 0.177 -18.909 -18.145 1.00 63.53 95 GLY A N 1
ATOM 633 C CA . GLY A 1 95 ? 1.092 -19.998 -18.498 1.00 63.53 95 GLY A CA 1
ATOM 634 C C . GLY A 1 95 ? 1.986 -19.691 -19.706 1.00 63.53 95 GLY A C 1
ATOM 635 O O . GLY A 1 95 ? 2.681 -20.587 -20.194 1.00 63.53 95 GLY A O 1
ATOM 636 N N . ALA A 1 96 ? 1.976 -18.451 -20.206 1.00 67.00 96 ALA A N 1
ATOM 637 C CA . ALA A 1 96 ? 2.855 -18.022 -21.277 1.00 67.00 96 ALA A CA 1
ATOM 638 C C . ALA A 1 96 ? 4.290 -17.925 -20.745 1.00 67.00 96 ALA A C 1
ATOM 640 O O . ALA A 1 96 ? 4.548 -17.382 -19.677 1.00 67.00 96 ALA A O 1
ATOM 641 N N . GLN A 1 97 ? 5.250 -18.477 -21.487 1.00 64.94 97 GLN A N 1
ATOM 642 C CA . GLN A 1 97 ? 6.650 -18.167 -21.218 1.00 64.94 97 GLN A CA 1
ATOM 643 C C . GLN A 1 97 ? 6.921 -16.748 -21.730 1.00 64.94 97 GLN A C 1
ATOM 645 O O . GLN A 1 97 ? 6.535 -16.447 -22.867 1.00 64.94 97 GLN A O 1
ATOM 650 N N . PRO A 1 98 ? 7.590 -15.889 -20.941 1.00 68.31 98 PRO A N 1
ATOM 651 C CA . PRO A 1 98 ? 7.915 -14.541 -21.376 1.00 68.31 98 PRO A CA 1
ATOM 652 C C . PRO A 1 98 ? 8.742 -14.638 -22.657 1.00 68.31 98 PRO A C 1
ATOM 654 O O . PRO A 1 98 ? 9.717 -15.393 -22.732 1.00 68.31 98 PRO A O 1
ATOM 657 N N . MET A 1 99 ? 8.325 -13.913 -23.699 1.00 71.62 99 MET A N 1
ATOM 658 C CA . MET A 1 99 ? 9.047 -13.920 -24.967 1.00 71.62 99 MET A CA 1
ATOM 659 C C . MET A 1 99 ? 10.475 -13.437 -24.717 1.00 71.62 99 MET A C 1
ATOM 661 O O . MET A 1 99 ? 10.693 -12.299 -24.304 1.00 71.62 99 MET A O 1
ATOM 665 N N . LYS A 1 100 ? 11.450 -14.316 -24.970 1.00 78.75 100 LYS A N 1
ATOM 666 C CA . LYS A 1 100 ? 12.870 -13.969 -24.927 1.00 78.75 100 LYS A CA 1
ATOM 667 C C . LYS A 1 100 ? 13.094 -12.812 -25.912 1.00 78.75 100 LYS A C 1
ATOM 669 O O . LYS A 1 100 ? 12.747 -12.975 -27.085 1.00 78.75 100 LYS A O 1
ATOM 674 N N . PRO A 1 101 ? 13.621 -11.658 -25.465 1.00 82.88 101 PRO A N 1
ATOM 675 C CA . PRO A 1 101 ? 13.934 -10.558 -26.364 1.00 82.88 101 PRO A CA 1
ATOM 676 C C . PRO A 1 101 ? 14.842 -11.022 -27.507 1.00 82.88 101 PRO A C 1
ATOM 678 O O . PRO A 1 101 ? 15.701 -11.884 -27.304 1.00 82.88 101 PRO A O 1
ATOM 681 N N . GLY A 1 102 ? 14.632 -10.459 -28.698 1.00 85.62 102 GLY A N 1
ATOM 682 C CA . GLY A 1 102 ? 15.502 -10.675 -29.853 1.00 85.62 102 GLY A CA 1
ATOM 683 C C . GLY A 1 102 ? 16.879 -10.015 -29.696 1.00 85.62 102 GLY A C 1
ATOM 684 O O . GLY A 1 102 ? 17.200 -9.431 -28.657 1.00 85.62 102 GLY A O 1
ATOM 685 N N . GLY A 1 103 ? 17.684 -10.092 -30.755 1.00 85.69 103 GLY A N 1
ATOM 686 C CA . GLY A 1 103 ? 19.010 -9.475 -30.829 1.00 85.69 103 GLY A CA 1
ATOM 687 C C . GLY A 1 103 ? 20.153 -10.364 -30.331 1.00 85.69 103 GLY A C 1
ATOM 688 O O . GLY A 1 103 ? 20.005 -11.578 -30.155 1.00 85.69 103 GLY A O 1
ATOM 689 N N . THR A 1 104 ? 21.323 -9.753 -30.138 1.00 85.50 104 THR A N 1
ATOM 690 C CA . THR A 1 104 ? 22.525 -10.413 -29.596 1.00 85.50 104 THR A CA 1
ATOM 691 C C . THR A 1 104 ? 22.774 -9.979 -28.147 1.00 85.50 104 THR A C 1
ATOM 693 O O . THR A 1 104 ? 22.196 -8.985 -27.704 1.00 85.50 104 THR A O 1
ATOM 696 N N . PRO A 1 105 ? 23.634 -10.675 -27.380 1.00 83.00 105 PRO A N 1
ATOM 697 C CA . PRO A 1 105 ? 24.078 -10.203 -26.066 1.00 83.00 105 PRO A CA 1
ATOM 698 C C . PRO A 1 105 ? 24.607 -8.760 -26.057 1.00 83.00 105 PRO A C 1
ATOM 700 O O . PRO A 1 105 ? 24.362 -8.003 -25.119 1.00 83.00 105 PRO A O 1
ATOM 703 N N . GLU A 1 106 ? 25.312 -8.362 -27.116 1.00 85.56 106 GLU A N 1
ATOM 704 C CA . GLU A 1 106 ? 25.882 -7.021 -27.272 1.00 85.56 106 GLU A CA 1
ATOM 705 C C . GLU A 1 106 ? 24.813 -6.001 -27.677 1.00 85.56 106 GLU A C 1
ATOM 707 O O . GLU A 1 106 ? 24.879 -4.841 -27.271 1.00 85.56 106 GLU A O 1
ATOM 712 N N . CYS A 1 107 ? 23.818 -6.447 -28.449 1.00 89.62 107 CYS A N 1
ATOM 713 C CA . CYS A 1 107 ? 22.742 -5.628 -28.990 1.00 89.62 107 CYS A CA 1
ATOM 714 C C . CYS A 1 107 ? 21.369 -6.281 -28.808 1.00 89.62 107 CYS A C 1
ATOM 716 O O . CYS A 1 107 ? 20.781 -6.755 -29.783 1.00 89.62 107 CYS A O 1
ATOM 718 N N . PRO A 1 108 ? 20.846 -6.312 -27.568 1.00 90.81 108 PRO A N 1
ATOM 719 C CA . PRO A 1 108 ? 19.506 -6.809 -27.301 1.00 90.81 108 PRO A CA 1
ATOM 720 C C . PRO A 1 108 ? 18.457 -5.823 -27.828 1.00 90.81 108 PRO A C 1
ATOM 722 O O . PRO A 1 108 ? 18.480 -4.631 -27.491 1.00 90.81 108 PRO A O 1
ATOM 725 N N . ASP A 1 109 ? 17.511 -6.335 -28.616 1.00 89.44 109 ASP A N 1
ATOM 726 C CA . ASP A 1 109 ? 16.526 -5.519 -29.343 1.00 89.44 109 ASP A CA 1
ATOM 727 C C . ASP A 1 109 ? 15.633 -4.688 -28.404 1.00 89.44 109 ASP A C 1
ATOM 729 O O . ASP A 1 109 ? 15.147 -3.619 -28.766 1.00 89.44 109 ASP A O 1
ATOM 733 N N . ASP A 1 110 ? 15.412 -5.148 -27.169 1.00 88.25 110 ASP A N 1
ATOM 734 C CA . ASP A 1 110 ? 14.543 -4.471 -26.205 1.00 88.25 110 ASP A CA 1
ATOM 735 C C . ASP A 1 110 ? 15.208 -3.295 -25.477 1.00 88.25 110 ASP A C 1
ATOM 737 O O . ASP A 1 110 ? 14.490 -2.509 -24.849 1.00 88.25 110 ASP A O 1
ATOM 741 N N . LYS A 1 111 ? 16.541 -3.163 -25.531 1.00 90.69 111 LYS A N 1
ATOM 742 C CA . LYS A 1 111 ? 17.274 -2.123 -24.786 1.00 90.69 111 LYS A CA 1
ATOM 743 C C . LYS A 1 111 ? 17.837 -0.998 -25.640 1.00 90.69 111 LYS A C 1
ATOM 745 O O . LYS A 1 111 ? 18.111 0.065 -25.082 1.00 90.69 111 LYS A O 1
ATOM 750 N N . ASN A 1 112 ? 18.001 -1.222 -26.947 1.00 93.88 112 ASN A N 1
ATOM 751 C CA . ASN A 1 112 ? 18.484 -0.225 -27.910 1.00 93.88 112 ASN A CA 1
ATOM 752 C C . ASN A 1 112 ? 19.762 0.494 -27.430 1.00 93.88 112 ASN A C 1
ATOM 754 O O . ASN A 1 112 ? 19.797 1.718 -27.294 1.00 93.88 112 ASN A O 1
ATOM 758 N N . TYR A 1 113 ? 20.803 -0.276 -27.098 1.00 93.31 113 TYR A N 1
ATOM 759 C CA . TYR A 1 113 ? 22.068 0.275 -26.609 1.00 93.31 113 TYR A CA 1
ATOM 760 C C . TYR A 1 113 ? 22.789 1.125 -27.660 1.00 93.31 113 TYR A C 1
ATOM 762 O O . TYR A 1 113 ? 22.706 0.865 -28.860 1.00 93.31 113 TYR A O 1
ATOM 770 N N . LYS A 1 114 ? 23.563 2.109 -27.186 1.00 94.25 114 LYS A N 1
ATOM 771 C CA . LYS A 1 114 ? 24.415 2.948 -28.035 1.00 94.25 114 LYS A CA 1
ATOM 772 C C . LYS A 1 114 ? 25.330 2.077 -28.900 1.00 94.25 114 LYS A C 1
ATOM 774 O O . LYS A 1 114 ? 26.057 1.240 -28.372 1.00 94.25 114 LYS A O 1
ATOM 779 N N . GLY A 1 115 ? 25.340 2.327 -30.206 1.00 94.56 115 GLY A N 1
ATOM 780 C CA . GLY A 1 115 ? 26.167 1.602 -31.173 1.00 94.56 115 GLY A CA 1
ATOM 781 C C . GLY A 1 115 ? 25.495 0.376 -31.797 1.00 94.56 115 GLY A C 1
ATOM 782 O O . GLY A 1 115 ? 26.034 -0.165 -32.760 1.00 94.56 115 GLY A O 1
ATOM 783 N N . CYS A 1 116 ? 24.314 -0.026 -31.325 1.00 95.81 116 CYS A N 1
ATOM 784 C CA . CYS A 1 116 ? 23.580 -1.143 -31.913 1.00 95.81 116 CYS A CA 1
ATOM 785 C C . CYS A 1 116 ? 22.835 -0.754 -33.191 1.00 95.81 116 CYS A C 1
ATOM 787 O O . CYS A 1 116 ? 22.366 0.381 -33.275 1.00 95.81 116 CYS A O 1
ATOM 789 N N . PRO A 1 117 ? 22.683 -1.670 -34.169 1.00 95.81 117 PRO A N 1
ATOM 790 C CA . PRO A 1 117 ? 21.991 -1.380 -35.421 1.00 95.81 117 PRO A CA 1
ATOM 791 C C . PRO A 1 117 ? 20.570 -0.854 -35.197 1.00 95.81 117 PRO A C 1
ATOM 793 O O . PRO A 1 117 ? 19.847 -1.340 -34.328 1.00 95.81 117 PRO A O 1
ATOM 796 N N . CYS A 1 118 ? 20.157 0.116 -36.009 1.00 96.62 118 CYS A N 1
ATOM 797 C CA . CYS A 1 118 ? 18.816 0.696 -35.963 1.00 96.62 118 CYS A CA 1
ATOM 798 C C . CYS A 1 118 ? 18.207 0.790 -37.372 1.00 96.62 118 CYS A C 1
ATOM 800 O O . CYS A 1 118 ? 18.941 0.836 -38.362 1.00 96.62 118 CYS A O 1
ATOM 802 N N . PRO A 1 119 ? 16.866 0.782 -37.497 1.00 95.62 119 PRO A N 1
ATOM 803 C CA . PRO A 1 119 ? 16.211 0.538 -38.781 1.00 95.62 119 PRO A CA 1
ATOM 804 C C . PRO A 1 119 ? 16.278 1.724 -39.746 1.00 95.62 119 PRO A C 1
ATOM 806 O O . PRO A 1 119 ? 16.282 1.535 -40.961 1.00 95.62 119 PRO A O 1
ATOM 809 N N . THR A 1 120 ? 16.250 2.962 -39.246 1.00 97.12 120 THR A N 1
ATOM 810 C CA . THR A 1 120 ? 16.166 4.161 -40.094 1.00 97.12 120 THR A CA 1
ATOM 811 C C . THR A 1 120 ? 16.707 5.378 -39.361 1.00 97.12 120 THR A C 1
ATOM 813 O O . THR A 1 120 ? 16.357 5.601 -38.204 1.00 97.12 120 THR A O 1
ATOM 816 N N . LEU A 1 121 ? 17.521 6.186 -40.046 1.00 97.31 121 LEU A N 1
ATOM 817 C CA . LEU A 1 121 ? 18.089 7.423 -39.510 1.00 97.31 121 LEU A CA 1
ATOM 818 C C . LEU A 1 121 ? 16.988 8.331 -38.939 1.00 97.31 121 LEU A C 1
ATOM 820 O O . LEU A 1 121 ? 15.990 8.599 -39.608 1.00 97.31 121 LEU A O 1
ATOM 824 N N . GLY A 1 122 ? 17.174 8.802 -37.707 1.00 96.94 122 GLY A N 1
ATOM 825 C CA . GLY A 1 122 ? 16.213 9.646 -36.997 1.00 96.94 122 GLY A CA 1
ATOM 826 C C . GLY A 1 122 ? 15.048 8.901 -36.339 1.00 96.94 122 GLY A C 1
ATOM 827 O O . GLY A 1 122 ? 14.251 9.540 -35.654 1.00 96.94 122 GLY A O 1
ATOM 828 N N . ALA A 1 123 ? 14.935 7.574 -36.493 1.00 97.69 123 ALA A N 1
ATOM 829 C CA . ALA A 1 123 ? 13.988 6.789 -35.703 1.00 97.69 123 ALA A CA 1
ATOM 830 C C . ALA A 1 123 ? 14.292 6.954 -34.208 1.00 97.69 123 ALA A C 1
ATOM 832 O O . ALA A 1 123 ? 15.457 7.024 -33.821 1.00 97.69 123 ALA A O 1
ATOM 833 N N . THR A 1 124 ? 13.258 6.996 -33.372 1.00 97.44 124 THR A N 1
ATOM 834 C CA . THR A 1 124 ? 13.398 7.040 -31.913 1.00 97.44 124 THR A CA 1
ATOM 835 C C . THR A 1 124 ? 12.830 5.774 -31.292 1.00 97.44 124 THR A C 1
ATOM 837 O O . THR A 1 124 ? 11.866 5.198 -31.801 1.00 97.44 124 THR A O 1
ATOM 840 N N . ALA A 1 125 ? 13.434 5.326 -30.194 1.00 96.00 125 ALA A N 1
ATOM 841 C CA . ALA A 1 125 ? 12.962 4.167 -29.445 1.00 96.00 125 ALA A CA 1
ATOM 842 C C . ALA A 1 125 ? 13.224 4.329 -27.938 1.00 96.00 125 ALA A C 1
ATOM 844 O O . ALA A 1 125 ? 14.173 5.024 -27.555 1.00 96.00 125 ALA A O 1
ATOM 845 N N . PRO A 1 126 ? 12.417 3.683 -27.073 1.00 95.75 126 PRO A N 1
ATOM 846 C CA . PRO A 1 126 ? 12.750 3.541 -25.663 1.00 95.75 126 PRO A CA 1
ATOM 847 C C . PRO A 1 126 ? 14.070 2.786 -25.502 1.00 95.75 126 PRO A C 1
ATOM 849 O O . PRO A 1 126 ? 14.296 1.775 -26.171 1.00 95.75 126 PRO A O 1
ATOM 852 N N . CYS A 1 127 ? 14.925 3.250 -24.601 1.00 94.94 127 CYS A N 1
ATOM 853 C CA . CYS A 1 127 ? 16.192 2.599 -24.283 1.00 94.94 127 CYS A CA 1
ATOM 854 C C . CYS A 1 127 ? 16.357 2.440 -22.775 1.00 94.94 127 CYS A C 1
ATOM 85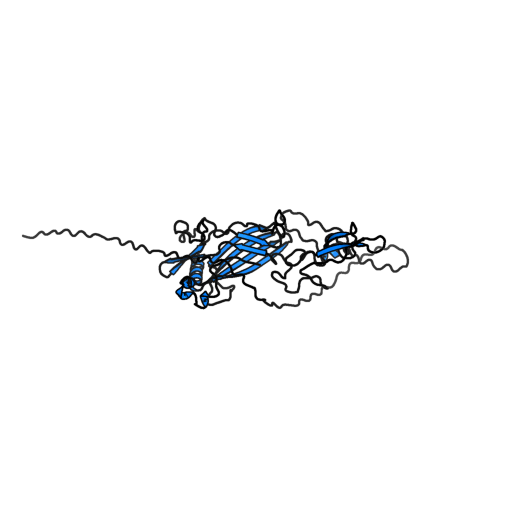6 O O . CYS A 1 127 ? 15.862 3.251 -21.986 1.00 94.94 127 CYS A O 1
ATOM 858 N N . TRP A 1 128 ? 17.076 1.396 -22.367 1.00 94.62 128 TRP A N 1
ATOM 859 C CA . TRP A 1 128 ? 17.299 1.102 -20.955 1.00 94.62 128 TRP A CA 1
ATOM 860 C C . TRP A 1 128 ? 18.711 0.567 -20.717 1.00 94.62 128 TRP A C 1
ATOM 862 O O . TRP A 1 128 ? 18.987 -0.569 -21.100 1.00 94.62 128 TRP A O 1
ATOM 872 N N . PRO A 1 129 ? 19.610 1.340 -20.075 1.00 92.81 129 PRO A N 1
ATOM 873 C CA . PRO A 1 129 ? 20.986 0.903 -19.848 1.00 92.81 129 PRO A CA 1
ATOM 874 C C . PRO A 1 129 ? 21.152 -0.027 -18.630 1.00 92.81 129 PRO A C 1
ATOM 876 O O . PRO A 1 129 ? 22.216 -0.611 -18.457 1.00 92.81 129 PRO A O 1
ATOM 879 N N . GLY A 1 130 ? 20.127 -0.176 -17.781 1.00 90.56 130 GLY A N 1
ATOM 880 C CA . GLY A 1 130 ? 20.168 -1.025 -16.585 1.00 90.56 130 GLY A CA 1
ATOM 881 C C . GLY A 1 130 ? 19.713 -2.469 -16.815 1.00 90.56 130 GLY A C 1
ATOM 882 O O . GLY A 1 130 ? 19.440 -2.903 -17.935 1.00 90.56 130 GLY A O 1
ATOM 883 N N . LYS A 1 131 ? 19.580 -3.229 -15.722 1.00 90.06 131 LYS A N 1
ATOM 884 C CA . LYS A 1 131 ? 19.020 -4.597 -15.731 1.00 90.06 131 LYS A CA 1
ATOM 885 C C . LYS A 1 131 ? 17.512 -4.588 -16.012 1.00 90.06 131 LYS A C 1
ATOM 887 O O . LYS A 1 131 ? 16.807 -3.705 -15.512 1.00 90.06 131 LYS A O 1
ATOM 892 N N . ARG A 1 132 ? 17.003 -5.576 -16.759 1.00 88.19 132 ARG A N 1
ATOM 893 C CA . ARG A 1 132 ? 15.577 -5.748 -17.106 1.00 88.19 132 ARG A CA 1
ATOM 894 C C . ARG A 1 132 ? 14.692 -5.820 -15.875 1.00 88.19 132 ARG A C 1
ATOM 896 O O . ARG A 1 132 ? 13.676 -5.142 -15.835 1.00 88.19 132 ARG A O 1
ATOM 903 N N . LYS A 1 133 ? 15.142 -6.520 -14.829 1.00 85.88 133 LYS A N 1
ATOM 904 C CA . LYS A 1 133 ? 14.412 -6.633 -13.555 1.00 85.88 133 LYS A CA 1
ATOM 905 C C . LYS A 1 133 ? 14.085 -5.292 -12.882 1.00 85.88 133 LYS A C 1
ATOM 907 O O . LYS A 1 133 ? 13.219 -5.267 -12.019 1.00 85.88 133 LYS A O 1
ATOM 912 N N . ASN A 1 134 ? 14.793 -4.213 -13.232 1.00 87.06 134 ASN A N 1
ATOM 913 C CA . ASN A 1 134 ? 14.584 -2.870 -12.687 1.00 87.06 134 ASN A CA 1
ATOM 914 C C . ASN A 1 134 ? 13.827 -1.959 -13.667 1.00 87.06 134 ASN A C 1
ATOM 916 O O . ASN A 1 134 ? 13.437 -0.858 -13.293 1.00 87.06 134 ASN A O 1
ATOM 920 N N . ARG A 1 135 ? 13.669 -2.360 -14.932 1.00 88.38 135 ARG A N 1
ATOM 921 C CA . ARG A 1 135 ? 13.146 -1.508 -16.002 1.00 88.38 135 ARG A CA 1
ATOM 922 C C . ARG A 1 135 ? 11.687 -1.144 -15.738 1.00 88.38 135 ARG A C 1
ATOM 924 O O . ARG A 1 135 ? 10.890 -2.005 -15.397 1.00 88.38 135 ARG A O 1
ATOM 931 N N . ASN A 1 136 ? 11.333 0.125 -15.930 1.00 83.06 136 ASN A N 1
ATOM 932 C CA . ASN A 1 136 ? 9.974 0.657 -15.772 1.00 83.06 136 ASN A CA 1
ATOM 933 C C . ASN A 1 136 ? 9.337 0.525 -14.369 1.00 83.06 136 ASN A C 1
ATOM 935 O O . ASN A 1 136 ? 8.206 0.983 -14.186 1.00 83.06 136 ASN A O 1
ATOM 939 N N . LYS A 1 137 ? 10.069 0.037 -13.359 1.00 81.50 137 LYS A N 1
ATOM 940 C CA . LYS A 1 137 ? 9.624 -0.057 -11.958 1.00 81.50 137 LYS A CA 1
ATOM 941 C C . LYS A 1 137 ? 9.986 1.206 -11.184 1.00 81.50 137 LYS A C 1
ATOM 943 O O . LYS A 1 137 ? 11.118 1.674 -11.268 1.00 81.50 137 LYS A O 1
ATOM 948 N N . GLY A 1 138 ? 9.062 1.761 -10.408 1.00 81.00 138 GLY A N 1
ATOM 949 C CA . GLY A 1 138 ? 9.367 2.929 -9.581 1.00 81.00 138 GLY A CA 1
ATOM 950 C C . GLY A 1 138 ? 9.872 4.138 -10.332 1.00 81.00 138 GLY A C 1
ATOM 951 O O . GLY A 1 138 ? 9.268 4.564 -11.321 1.00 81.00 138 GLY A O 1
ATOM 952 N N . LEU A 1 139 ? 11.001 4.671 -9.855 1.00 83.69 139 LEU A N 1
ATOM 953 C CA . LEU A 1 139 ? 11.764 5.723 -10.529 1.00 83.69 139 LEU A CA 1
ATOM 954 C C . LEU A 1 139 ? 12.572 5.226 -11.726 1.00 83.69 139 LEU A C 1
ATOM 956 O O . LEU A 1 139 ? 13.035 6.054 -12.506 1.00 83.69 139 LEU A O 1
ATOM 960 N N . CYS A 1 140 ? 12.765 3.920 -11.897 1.00 88.62 140 CYS A N 1
ATOM 961 C CA . CYS A 1 140 ? 13.422 3.412 -13.087 1.00 88.62 140 CYS A CA 1
ATOM 962 C C . CYS A 1 140 ? 12.494 3.574 -14.290 1.00 88.62 140 CYS A C 1
ATOM 964 O O . CYS A 1 140 ? 11.457 2.918 -14.386 1.00 88.62 140 CYS A O 1
ATOM 966 N N . LYS A 1 141 ? 12.861 4.476 -15.201 1.00 89.38 141 LYS A N 1
ATOM 967 C CA . LYS A 1 141 ? 12.119 4.774 -16.431 1.00 89.38 141 LYS A CA 1
ATOM 968 C C . LYS A 1 141 ? 13.054 4.753 -17.619 1.00 89.38 141 LYS A C 1
ATOM 970 O O . LYS A 1 141 ? 14.173 5.259 -17.525 1.00 89.38 141 LYS A O 1
ATOM 975 N N . ASP A 1 142 ? 12.563 4.196 -18.718 1.00 92.38 142 ASP A N 1
ATOM 976 C CA . ASP A 1 142 ? 13.269 4.206 -19.991 1.00 92.38 142 ASP A CA 1
ATOM 977 C C . ASP A 1 142 ? 13.638 5.633 -20.406 1.00 92.38 142 ASP A C 1
ATOM 979 O O . ASP A 1 142 ? 12.871 6.581 -20.216 1.00 92.38 142 ASP A O 1
ATOM 983 N N . GLY A 1 143 ? 14.824 5.763 -20.990 1.00 95.06 143 GLY A N 1
ATOM 984 C CA . GLY A 1 143 ? 15.181 6.941 -21.760 1.00 95.06 143 GLY A CA 1
ATOM 985 C C . GLY A 1 143 ? 14.669 6.829 -23.192 1.00 95.06 143 GLY A C 1
ATOM 986 O O . GLY A 1 143 ? 13.957 5.892 -23.562 1.00 95.06 143 GLY A O 1
ATOM 987 N N . VAL A 1 144 ? 15.093 7.768 -24.025 1.00 97.06 144 VAL A N 1
ATOM 988 C CA . VAL A 1 144 ? 14.891 7.738 -25.471 1.00 97.06 144 VAL A CA 1
ATOM 989 C C . VAL A 1 144 ? 16.254 7.771 -26.147 1.00 97.06 144 VAL A C 1
ATOM 991 O O . VAL A 1 144 ? 17.115 8.575 -25.788 1.00 97.06 144 VAL A O 1
ATOM 994 N N . THR A 1 145 ? 16.443 6.896 -27.127 1.00 97.56 145 THR A N 1
ATOM 995 C CA . THR A 1 145 ? 17.580 6.941 -28.048 1.00 97.56 145 THR A CA 1
ATOM 996 C C . THR A 1 145 ? 17.090 7.307 -29.445 1.00 97.56 145 THR A C 1
ATOM 998 O O . THR A 1 145 ? 15.931 7.063 -29.796 1.00 97.56 145 THR A O 1
ATOM 1001 N N . THR A 1 146 ? 17.970 7.919 -30.232 1.00 98.06 146 THR A N 1
ATOM 1002 C CA . THR A 1 146 ? 17.721 8.286 -31.629 1.00 98.06 146 THR A CA 1
ATOM 1003 C C . THR A 1 146 ? 18.714 7.551 -32.516 1.00 98.06 146 THR A C 1
ATOM 1005 O O . THR A 1 146 ? 19.886 7.439 -32.174 1.00 98.06 146 THR A O 1
ATOM 1008 N N . CYS A 1 147 ? 18.251 7.022 -33.641 1.00 98.06 147 CYS A N 1
ATOM 1009 C CA . CYS A 1 147 ? 19.085 6.354 -34.628 1.00 98.06 147 CYS A CA 1
ATOM 1010 C C . CYS A 1 147 ? 19.939 7.386 -35.378 1.00 98.06 147 CYS A C 1
ATOM 1012 O O . CYS A 1 147 ? 19.402 8.310 -35.995 1.00 98.06 147 CYS A O 1
ATOM 1014 N N . GLU A 1 148 ? 21.256 7.224 -35.337 1.00 97.81 148 GLU A N 1
ATOM 1015 C CA . GLU A 1 148 ? 22.256 8.143 -35.880 1.00 97.81 148 GLU A CA 1
ATOM 1016 C C . GLU A 1 148 ? 23.097 7.459 -36.969 1.00 97.81 148 GLU A C 1
ATOM 1018 O O . GLU A 1 148 ? 23.250 6.236 -36.996 1.00 97.81 148 GLU A O 1
ATOM 1023 N N . SER A 1 149 ? 23.661 8.255 -37.882 1.00 96.81 149 SER A N 1
ATOM 1024 C CA . SER A 1 149 ? 24.601 7.755 -38.890 1.00 96.81 149 SER A CA 1
ATOM 1025 C C . SER A 1 149 ? 25.964 7.534 -38.245 1.00 96.81 149 SER A C 1
ATOM 1027 O O . SER A 1 149 ? 26.584 8.482 -37.761 1.00 96.81 149 SER A O 1
ATOM 1029 N N . THR A 1 150 ? 26.457 6.299 -38.268 1.00 94.00 150 THR A N 1
ATOM 1030 C CA . THR A 1 150 ? 27.796 5.939 -37.793 1.00 94.00 150 THR A CA 1
ATOM 1031 C C . THR A 1 150 ? 28.703 5.653 -38.988 1.00 94.00 150 THR A C 1
ATOM 1033 O O . THR A 1 150 ? 28.822 4.535 -39.479 1.00 94.00 150 THR A O 1
ATOM 1036 N N . GLY A 1 151 ? 29.353 6.702 -39.493 1.00 91.56 151 GLY A N 1
ATOM 1037 C CA . GLY A 1 151 ? 30.141 6.632 -40.728 1.00 91.56 151 GLY A CA 1
ATOM 1038 C C . GLY A 1 151 ? 29.282 6.793 -41.986 1.00 91.56 151 GLY A C 1
ATOM 1039 O O . GLY A 1 151 ? 28.210 7.394 -41.932 1.00 91.56 151 GLY A O 1
ATOM 1040 N N . GLU A 1 152 ? 29.780 6.301 -43.125 1.00 87.19 152 GLU A N 1
ATOM 1041 C CA . GLU A 1 152 ? 29.185 6.567 -44.448 1.00 87.19 152 GLU A CA 1
ATOM 1042 C C . GLU A 1 152 ? 27.986 5.671 -44.795 1.00 87.19 152 GLU A C 1
ATOM 1044 O O . GLU A 1 152 ? 27.149 6.078 -45.596 1.00 87.19 152 GLU A O 1
ATOM 1049 N N . LEU A 1 153 ? 27.891 4.462 -44.221 1.00 89.19 153 LEU A N 1
ATOM 1050 C CA . LEU A 1 153 ? 26.898 3.451 -44.626 1.00 89.19 153 LEU A CA 1
ATOM 1051 C C . LEU A 1 153 ? 26.176 2.749 -43.464 1.00 89.19 153 LEU A C 1
ATOM 1053 O O . LEU A 1 153 ? 25.272 1.953 -43.719 1.00 89.19 153 LEU A O 1
ATOM 1057 N N . SER A 1 154 ? 26.549 3.019 -42.212 1.00 95.12 154 SER A N 1
ATOM 1058 C CA . SER A 1 154 ? 25.988 2.325 -41.048 1.00 95.12 154 SER A CA 1
ATOM 1059 C C . SER A 1 154 ? 25.087 3.241 -40.230 1.00 95.12 154 SER A C 1
ATOM 1061 O O . SER A 1 154 ? 25.334 4.439 -40.099 1.00 95.12 154 SER A O 1
ATOM 1063 N N . LEU A 1 155 ? 24.035 2.654 -39.665 1.00 97.62 155 LEU A N 1
ATOM 1064 C CA . LEU A 1 155 ? 23.128 3.306 -38.731 1.00 97.62 155 LEU A CA 1
ATOM 1065 C C . LEU A 1 155 ? 23.241 2.615 -37.380 1.00 97.62 155 LEU A C 1
ATOM 1067 O O . LEU A 1 155 ? 23.235 1.383 -37.317 1.00 97.62 155 LEU A O 1
ATOM 1071 N N . ALA A 1 156 ? 23.322 3.397 -36.310 1.00 97.12 156 ALA A N 1
ATOM 1072 C CA . ALA A 1 156 ? 23.306 2.858 -34.962 1.00 97.12 156 ALA A CA 1
ATOM 1073 C C . ALA A 1 156 ? 22.524 3.742 -33.990 1.00 97.12 156 ALA A C 1
ATOM 1075 O O . ALA A 1 156 ? 22.433 4.955 -34.166 1.00 97.12 156 ALA A O 1
ATOM 1076 N N . TRP A 1 157 ? 21.966 3.134 -32.949 1.00 97.88 157 TRP A N 1
ATOM 1077 C CA . TRP A 1 157 ? 21.353 3.861 -31.848 1.00 97.88 157 TRP A CA 1
ATOM 1078 C C . TRP A 1 157 ? 22.375 4.787 -31.181 1.00 97.88 157 TRP A C 1
ATOM 1080 O O . TRP A 1 157 ? 23.508 4.387 -30.898 1.00 97.88 157 TRP A O 1
ATOM 1090 N N . GLY A 1 158 ? 21.965 6.028 -30.936 1.00 96.81 158 GLY A N 1
ATOM 1091 C CA . GLY A 1 158 ? 22.723 7.027 -30.196 1.00 96.81 158 GLY A CA 1
ATOM 1092 C C . GLY A 1 158 ? 22.691 6.784 -28.686 1.00 96.81 158 GLY A C 1
ATOM 1093 O O . GLY A 1 158 ? 22.332 5.708 -28.195 1.00 96.81 158 GLY A O 1
ATOM 1094 N N . GLU A 1 159 ? 23.079 7.799 -27.918 1.00 95.75 159 GLU A N 1
ATOM 1095 C CA . GLU A 1 159 ? 23.027 7.723 -26.457 1.00 95.75 159 GLU A CA 1
ATOM 1096 C C . GLU A 1 159 ? 21.598 7.582 -25.935 1.00 95.75 159 GLU A C 1
ATOM 1098 O O . GLU A 1 159 ? 20.653 8.170 -26.459 1.00 95.75 159 GLU A O 1
ATOM 1103 N N . CYS A 1 160 ? 21.450 6.803 -24.864 1.00 96.19 160 CYS A N 1
ATOM 1104 C CA . CYS A 1 160 ? 20.185 6.715 -24.161 1.00 96.19 160 CYS A CA 1
ATOM 1105 C C . CYS A 1 160 ? 20.016 7.943 -23.266 1.00 96.19 160 CYS A C 1
ATOM 1107 O O . CYS A 1 160 ? 20.701 8.066 -22.249 1.00 96.19 160 CYS A O 1
ATOM 1109 N N . VAL A 1 161 ? 19.120 8.857 -23.638 1.00 95.88 161 VAL A N 1
ATOM 1110 C CA . VAL A 1 161 ? 18.921 10.130 -22.933 1.00 95.88 161 VAL A CA 1
ATOM 1111 C C . VAL A 1 161 ? 17.640 10.083 -22.107 1.00 95.88 161 VAL A C 1
ATOM 1113 O O . VAL A 1 161 ? 16.603 9.625 -22.573 1.00 95.88 161 VAL A O 1
ATOM 1116 N N . GLY A 1 162 ? 17.691 10.589 -20.874 1.00 92.44 162 GLY A N 1
ATOM 1117 C CA . GLY A 1 162 ? 16.501 10.759 -20.034 1.00 92.44 162 GLY A CA 1
ATOM 1118 C C . GLY A 1 162 ? 16.049 9.518 -19.260 1.00 92.44 162 GLY A C 1
ATOM 1119 O O . GLY A 1 162 ? 14.974 9.562 -18.667 1.00 92.44 162 GLY A O 1
ATOM 1120 N N . TYR A 1 163 ? 16.851 8.445 -19.221 1.00 92.12 163 TYR A N 1
ATOM 1121 C CA . TYR A 1 163 ? 16.595 7.329 -18.307 1.00 92.12 163 TYR A CA 1
ATOM 1122 C C . TYR A 1 163 ? 16.695 7.792 -16.844 1.00 92.12 163 TYR A C 1
ATOM 1124 O O . TYR A 1 163 ? 17.432 8.728 -16.521 1.00 92.12 163 TYR A O 1
ATOM 1132 N N . GLN A 1 164 ? 15.949 7.143 -15.953 1.00 91.06 164 GLN A N 1
ATOM 1133 C CA . GLN A 1 164 ? 15.864 7.510 -14.533 1.00 91.06 164 GLN A CA 1
ATOM 1134 C C . GLN A 1 164 ? 16.132 6.312 -13.615 1.00 91.06 164 GLN A C 1
ATOM 1136 O O . GLN A 1 164 ? 16.127 5.168 -14.061 1.00 91.06 164 GLN A O 1
ATOM 1141 N N . GLY A 1 165 ? 16.377 6.575 -12.326 1.00 82.81 165 GLY A N 1
ATOM 1142 C CA . GLY A 1 165 ? 16.463 5.551 -11.273 1.00 82.81 165 GLY A CA 1
ATOM 1143 C C . GLY A 1 165 ? 17.776 4.762 -11.201 1.00 82.81 165 GLY A C 1
ATOM 1144 O O . GLY A 1 165 ? 17.960 3.983 -10.270 1.00 82.81 165 GLY A O 1
ATOM 1145 N N . ILE A 1 166 ? 18.702 4.983 -12.135 1.00 86.19 166 ILE A N 1
ATOM 1146 C CA . ILE A 1 166 ? 20.021 4.341 -12.188 1.00 86.19 166 ILE A CA 1
ATOM 1147 C C . ILE A 1 166 ? 21.091 5.357 -12.584 1.00 86.19 166 ILE A C 1
ATOM 1149 O O . ILE A 1 166 ? 20.799 6.325 -13.287 1.00 86.19 166 ILE A O 1
ATOM 1153 N N . SER A 1 167 ? 22.333 5.114 -12.169 1.00 84.69 167 SER A N 1
ATOM 1154 C CA . SER A 1 167 ? 23.467 5.988 -12.487 1.00 84.69 167 SER A CA 1
ATOM 1155 C C . SER A 1 167 ? 24.656 5.191 -13.027 1.00 84.69 167 SER A C 1
ATOM 1157 O O . SER A 1 167 ? 24.922 4.085 -12.545 1.00 84.69 167 SER A O 1
ATOM 1159 N N . PRO A 1 168 ? 25.421 5.740 -13.987 1.00 82.00 168 PRO A N 1
ATOM 1160 C CA . PRO A 1 168 ? 26.731 5.204 -14.336 1.00 82.00 168 PRO A CA 1
ATOM 1161 C C . PRO A 1 168 ? 27.678 5.206 -13.119 1.00 82.00 168 PRO A C 1
ATOM 1163 O O . PRO A 1 168 ? 27.548 6.069 -12.246 1.00 82.00 168 PRO A O 1
ATOM 1166 N N . PRO A 1 169 ? 28.666 4.296 -13.061 1.00 83.38 169 PRO A N 1
ATOM 1167 C CA . PRO A 1 169 ? 28.977 3.265 -14.055 1.00 83.38 169 PRO A CA 1
ATOM 1168 C C . PRO A 1 169 ? 28.216 1.946 -13.848 1.00 83.38 169 PRO A C 1
ATOM 1170 O O . PRO A 1 169 ? 28.310 1.063 -14.692 1.00 83.38 169 PRO A O 1
ATOM 1173 N N . THR A 1 170 ? 27.502 1.780 -12.732 1.00 80.31 170 THR A N 1
ATOM 1174 C CA . THR A 1 170 ? 26.901 0.489 -12.359 1.00 80.31 170 THR A CA 1
ATOM 1175 C C . THR A 1 170 ? 25.555 0.241 -13.026 1.00 80.31 170 THR A C 1
ATOM 1177 O O . THR A 1 170 ? 25.174 -0.914 -13.181 1.00 80.31 170 THR A O 1
ATOM 1180 N N . PHE A 1 171 ? 24.836 1.301 -13.418 1.00 84.88 171 PHE A N 1
ATOM 1181 C CA . PHE A 1 171 ? 23.475 1.220 -13.964 1.00 84.88 171 PHE A CA 1
ATOM 1182 C C . PHE A 1 171 ? 22.518 0.412 -13.068 1.00 84.88 171 PHE A C 1
ATOM 1184 O O . PHE A 1 171 ? 21.571 -0.230 -13.531 1.00 84.88 171 PHE A O 1
ATOM 1191 N N . GLU A 1 172 ? 22.763 0.476 -11.760 1.00 85.81 172 GLU A N 1
ATOM 1192 C CA . GLU A 1 172 ? 21.924 -0.097 -10.715 1.00 85.81 172 GLU A CA 1
ATOM 1193 C C . GLU A 1 172 ? 21.306 1.021 -9.862 1.00 85.81 172 GLU A C 1
ATOM 1195 O O . GLU A 1 172 ? 21.869 2.122 -9.789 1.00 85.81 172 GLU A O 1
ATOM 1200 N N . PRO A 1 173 ? 20.153 0.764 -9.217 1.00 84.25 173 PRO A N 1
ATOM 1201 C CA . PRO A 1 173 ? 19.601 1.680 -8.230 1.00 84.25 173 PRO A CA 1
ATOM 1202 C C . PRO A 1 173 ? 20.599 1.910 -7.085 1.00 84.25 173 PRO A C 1
ATOM 1204 O O . PRO A 1 173 ? 21.401 1.017 -6.787 1.00 84.25 173 PRO A O 1
ATOM 1207 N N . PRO A 1 174 ? 20.550 3.069 -6.404 1.00 84.50 174 PRO A N 1
ATOM 1208 C CA . PRO A 1 174 ? 21.392 3.317 -5.241 1.00 84.50 174 PRO A CA 1
ATOM 1209 C C . PRO A 1 174 ? 21.272 2.181 -4.207 1.00 84.50 174 PRO A C 1
ATOM 1211 O O . PRO A 1 174 ? 20.155 1.731 -3.930 1.00 84.50 174 PRO A O 1
ATOM 1214 N N . PRO A 1 175 ? 22.382 1.713 -3.605 1.00 81.06 175 PRO A N 1
ATOM 1215 C CA . PRO A 1 175 ? 22.319 0.702 -2.555 1.00 81.06 175 PRO A CA 1
ATOM 1216 C C . PRO A 1 175 ? 21.384 1.139 -1.421 1.00 81.06 175 PRO A C 1
ATOM 1218 O O . PRO A 1 175 ? 21.506 2.248 -0.904 1.00 81.06 175 PRO A O 1
ATOM 1221 N N . GLY A 1 176 ? 20.440 0.274 -1.042 1.00 78.81 176 GLY A N 1
ATOM 1222 C CA . GLY A 1 176 ? 19.452 0.573 0.000 1.00 78.81 176 GLY A CA 1
ATOM 1223 C C . GLY A 1 176 ? 18.307 1.496 -0.434 1.00 78.81 176 GLY A C 1
ATOM 1224 O O . GLY A 1 176 ? 17.567 1.978 0.423 1.00 78.81 176 GLY A O 1
ATOM 1225 N N . ALA A 1 177 ? 18.134 1.753 -1.735 1.00 77.81 177 ALA A N 1
ATOM 1226 C CA . ALA A 1 177 ? 16.986 2.501 -2.231 1.00 77.81 177 ALA A CA 1
ATOM 1227 C C . ALA A 1 177 ? 15.661 1.828 -1.820 1.00 77.81 177 ALA A C 1
ATOM 1229 O O . ALA A 1 177 ? 15.432 0.649 -2.086 1.00 77.81 177 ALA A O 1
ATOM 1230 N N . THR A 1 178 ? 14.786 2.595 -1.169 1.00 75.44 178 THR A N 1
ATOM 1231 C CA . THR A 1 178 ? 13.450 2.181 -0.715 1.00 75.44 178 THR A CA 1
ATOM 1232 C C . THR A 1 178 ? 12.410 3.229 -1.114 1.00 75.44 178 THR A C 1
ATOM 1234 O O . THR A 1 178 ? 12.759 4.345 -1.512 1.00 75.44 178 THR A O 1
ATOM 1237 N N . GLY A 1 179 ? 11.124 2.868 -1.040 1.00 77.31 179 GLY A N 1
ATOM 1238 C CA . GLY A 1 179 ? 10.024 3.747 -1.456 1.00 77.31 179 GLY A CA 1
ATOM 1239 C C . GLY A 1 179 ? 10.211 4.208 -2.899 1.00 77.31 179 GLY A C 1
ATOM 1240 O O . GLY A 1 179 ? 10.694 3.434 -3.721 1.00 77.31 179 GLY A O 1
ATOM 1241 N N . LYS A 1 180 ? 9.932 5.485 -3.180 1.00 73.94 180 LYS A N 1
ATOM 1242 C CA . LYS A 1 180 ? 10.084 6.077 -4.523 1.00 73.94 180 LYS A CA 1
ATOM 1243 C C . LYS A 1 180 ? 11.471 5.884 -5.118 1.00 73.94 180 LYS A C 1
ATOM 1245 O O . LYS A 1 180 ? 11.580 5.712 -6.318 1.00 73.94 180 LYS A O 1
ATOM 1250 N N . ALA A 1 181 ? 12.526 5.866 -4.306 1.00 75.94 181 ALA A N 1
ATOM 1251 C CA . ALA A 1 181 ? 13.885 5.685 -4.808 1.00 75.94 181 ALA A CA 1
ATOM 1252 C C . ALA A 1 181 ? 14.154 4.278 -5.372 1.00 75.94 181 ALA A C 1
ATOM 1254 O O . ALA A 1 181 ? 15.114 4.102 -6.123 1.00 75.94 181 ALA A O 1
ATOM 1255 N N . ALA A 1 182 ? 13.351 3.281 -4.991 1.00 82.31 182 ALA A N 1
ATOM 1256 C CA . ALA A 1 182 ? 13.536 1.901 -5.416 1.00 82.31 182 ALA A CA 1
ATOM 1257 C C . ALA A 1 182 ? 13.058 1.668 -6.857 1.00 82.31 182 ALA A C 1
ATOM 1259 O O . ALA A 1 182 ? 12.203 2.378 -7.381 1.00 82.31 182 ALA A O 1
ATOM 1260 N N . CYS A 1 183 ? 13.602 0.622 -7.479 1.00 84.38 183 CYS A N 1
ATOM 1261 C CA . CYS A 1 183 ? 13.161 0.117 -8.779 1.00 84.38 183 CYS A CA 1
ATOM 1262 C C . CYS A 1 183 ? 12.541 -1.270 -8.627 1.00 84.38 183 CYS A C 1
ATOM 1264 O O . CYS A 1 183 ? 12.969 -2.242 -9.245 1.00 84.38 183 CYS A O 1
ATOM 1266 N N . THR A 1 184 ? 11.560 -1.354 -7.734 1.00 85.69 184 THR A N 1
ATOM 1267 C CA . THR A 1 184 ? 10.839 -2.581 -7.378 1.00 85.69 184 THR A CA 1
ATOM 1268 C C . THR A 1 184 ? 9.339 -2.327 -7.449 1.00 85.69 184 THR A C 1
ATOM 1270 O O . THR A 1 184 ? 8.904 -1.193 -7.316 1.00 85.69 184 THR A O 1
ATOM 1273 N N . CYS A 1 185 ? 8.529 -3.370 -7.574 1.00 85.69 185 CYS A N 1
ATOM 1274 C CA . CYS A 1 185 ? 7.076 -3.257 -7.424 1.00 85.69 185 CYS A CA 1
ATOM 1275 C C . CYS A 1 185 ? 6.689 -2.577 -6.082 1.00 85.69 185 CYS A C 1
ATOM 1277 O O . CYS A 1 185 ? 7.360 -2.779 -5.061 1.00 85.69 185 CYS A O 1
ATOM 1279 N N . PHE A 1 186 ? 5.642 -1.742 -6.077 1.00 87.25 186 PHE A N 1
ATOM 1280 C CA . PHE A 1 186 ? 5.228 -0.883 -4.952 1.00 87.25 186 PHE A CA 1
ATOM 1281 C C . PHE A 1 186 ? 6.287 0.142 -4.518 1.00 87.25 186 PHE A C 1
ATOM 1283 O O . PHE A 1 186 ? 6.384 0.485 -3.333 1.00 87.25 186 PHE A O 1
ATOM 1290 N N . SER A 1 187 ? 7.123 0.614 -5.440 1.00 84.94 187 SER A N 1
ATOM 1291 C CA . SER A 1 187 ? 8.030 1.733 -5.154 1.00 84.94 187 SER A CA 1
ATOM 1292 C C . SER A 1 187 ? 7.381 3.087 -5.444 1.00 84.94 187 SER A C 1
ATOM 1294 O O . SER A 1 187 ? 7.720 4.073 -4.800 1.00 84.94 187 SER A O 1
ATOM 1296 N N . GLY A 1 188 ? 6.372 3.139 -6.318 1.00 82.06 188 GLY A N 1
ATOM 1297 C CA . GLY A 1 188 ? 5.520 4.314 -6.502 1.00 82.06 188 GLY A CA 1
ATOM 1298 C C . GLY A 1 188 ? 4.029 3.985 -6.575 1.00 82.06 188 GLY A C 1
ATOM 1299 O O . GLY A 1 188 ? 3.642 2.885 -6.963 1.00 82.06 188 GLY A O 1
ATOM 1300 N N . GLY A 1 189 ? 3.194 4.974 -6.236 1.00 85.75 189 GLY A N 1
ATOM 1301 C CA . GLY A 1 189 ? 1.736 4.906 -6.351 1.00 85.75 189 GLY A CA 1
ATOM 1302 C C . GLY A 1 189 ? 1.001 5.425 -5.109 1.00 85.75 189 GLY A C 1
ATOM 1303 O O . GLY A 1 189 ? 1.570 6.189 -4.329 1.00 85.75 189 GLY A O 1
ATOM 1304 N N . TYR A 1 190 ? -0.239 4.980 -4.910 1.00 89.81 190 TYR A N 1
ATOM 1305 C CA . TYR A 1 190 ? -0.985 5.165 -3.661 1.00 89.81 190 TYR A CA 1
ATOM 1306 C C . TYR A 1 190 ? -2.125 4.143 -3.527 1.00 89.81 190 TYR A C 1
ATOM 1308 O O . TYR A 1 190 ? -2.645 3.643 -4.529 1.00 89.81 190 TYR A O 1
ATOM 1316 N N . TRP A 1 191 ? -2.536 3.871 -2.287 1.00 93.81 191 TRP A N 1
ATOM 1317 C CA . TRP A 1 191 ? -3.795 3.190 -1.982 1.00 93.81 191 TRP A CA 1
ATOM 1318 C C . TRP A 1 191 ? -4.737 4.192 -1.318 1.00 93.81 191 TRP A C 1
ATOM 1320 O O . TRP A 1 191 ? -4.517 4.630 -0.188 1.00 93.81 191 TRP A O 1
ATOM 1330 N N . ASP A 1 192 ? -5.765 4.608 -2.049 1.00 93.12 192 ASP A N 1
ATOM 1331 C CA . ASP A 1 192 ? -6.716 5.612 -1.584 1.00 93.12 192 ASP A CA 1
ATOM 1332 C C . ASP A 1 192 ? -7.955 4.932 -1.006 1.00 93.12 192 ASP A C 1
ATOM 1334 O O . ASP A 1 192 ? -8.797 4.416 -1.743 1.00 93.12 192 ASP A O 1
ATOM 1338 N N . VAL A 1 193 ? -8.046 4.933 0.323 1.00 93.88 193 VAL A N 1
ATOM 1339 C CA . VAL A 1 193 ? -9.192 4.445 1.092 1.00 93.88 193 VAL A CA 1
ATOM 1340 C C . VAL A 1 193 ? -10.005 5.652 1.552 1.00 93.88 193 VAL A C 1
ATOM 1342 O O . VAL A 1 193 ? -9.524 6.472 2.336 1.00 93.88 193 VAL A O 1
ATOM 1345 N N . LYS A 1 194 ? -11.245 5.761 1.061 1.00 92.25 194 LYS A N 1
ATOM 1346 C CA . LYS A 1 194 ? -12.098 6.947 1.253 1.00 92.25 194 LYS A CA 1
ATOM 1347 C C . LYS A 1 194 ? -12.538 7.183 2.694 1.00 92.25 194 LYS A C 1
ATOM 1349 O O . LYS A 1 194 ? -12.845 8.314 3.057 1.00 92.25 194 LYS A O 1
ATOM 1354 N N . ASN A 1 195 ? -12.587 6.132 3.498 1.00 91.50 195 ASN A N 1
ATOM 1355 C CA . ASN A 1 195 ? -13.021 6.182 4.876 1.00 91.50 195 ASN A CA 1
ATOM 1356 C C . ASN A 1 195 ? -12.200 5.216 5.718 1.00 91.50 195 ASN A C 1
ATOM 1358 O O . ASN A 1 195 ? -12.130 4.021 5.443 1.00 91.50 195 ASN A O 1
ATOM 1362 N N . THR A 1 196 ? -11.600 5.742 6.773 1.00 92.75 196 THR A N 1
ATOM 1363 C CA . THR A 1 196 ? -10.852 4.938 7.734 1.00 92.75 196 THR A CA 1
ATOM 1364 C C . THR A 1 196 ? -11.358 5.146 9.162 1.00 92.75 196 THR A C 1
ATOM 1366 O O . THR A 1 196 ? -10.771 4.627 10.107 1.00 92.75 196 THR A O 1
ATOM 1369 N N . SER A 1 197 ? -12.442 5.895 9.368 1.00 91.25 197 SER A N 1
ATOM 1370 C CA . SER A 1 197 ? -12.873 6.295 10.709 1.00 91.25 197 SER A CA 1
ATOM 1371 C C . SER A 1 197 ? -13.563 5.138 11.451 1.00 91.25 197 SER A C 1
ATOM 1373 O O . SER A 1 197 ? -14.563 4.603 10.959 1.00 91.25 197 SER A O 1
ATOM 1375 N N . PRO A 1 198 ? -13.078 4.731 12.637 1.00 94.19 198 PRO A N 1
ATOM 1376 C CA . PRO A 1 198 ? -13.773 3.764 13.480 1.00 94.19 198 PRO A CA 1
ATOM 1377 C C . PRO A 1 198 ? -14.893 4.419 14.303 1.00 94.19 198 PRO A C 1
ATOM 1379 O O . PRO A 1 198 ? -14.897 5.625 14.542 1.00 94.19 198 PRO A O 1
ATOM 1382 N N . CYS A 1 199 ? -15.809 3.594 14.800 1.00 94.44 199 CYS A N 1
ATOM 1383 C CA . CYS A 1 199 ? -16.814 3.945 15.797 1.00 94.44 199 CYS A CA 1
ATOM 1384 C C . CYS A 1 199 ? -16.643 3.098 17.052 1.00 94.44 199 CYS A C 1
ATOM 1386 O O . CYS A 1 199 ? -16.367 1.901 16.970 1.00 94.44 199 CYS A O 1
ATOM 1388 N N . PHE A 1 200 ? -16.877 3.704 18.213 1.00 94.44 200 PHE A N 1
ATOM 1389 C CA . PHE A 1 200 ? -16.807 3.028 19.505 1.00 94.44 200 PHE A CA 1
ATOM 1390 C C . PHE A 1 200 ? -18.123 3.200 20.253 1.00 94.44 200 PHE A C 1
ATOM 1392 O O . PHE A 1 200 ? -18.683 4.295 20.299 1.00 94.44 200 PHE A O 1
ATOM 1399 N N . TYR A 1 201 ? -18.613 2.110 20.838 1.00 94.44 201 TYR A N 1
ATOM 1400 C CA . TYR A 1 201 ? -19.844 2.104 21.625 1.00 94.44 201 TYR A CA 1
ATOM 1401 C C . TYR A 1 201 ? -19.488 1.994 23.093 1.00 94.44 201 TYR A C 1
ATOM 1403 O O . TYR A 1 201 ? -18.609 1.215 23.466 1.00 94.44 201 TYR A O 1
ATOM 1411 N N . THR A 1 202 ? -20.176 2.765 23.927 1.00 93.75 202 THR A N 1
ATOM 1412 C CA . THR A 1 202 ? -19.992 2.744 25.375 1.00 93.75 202 THR A CA 1
ATOM 1413 C C . THR A 1 202 ? -21.292 2.391 26.086 1.00 93.75 202 THR A C 1
ATOM 1415 O O . THR A 1 202 ? -22.396 2.711 25.642 1.00 93.75 202 THR A O 1
ATOM 1418 N N . SER A 1 203 ? -21.155 1.709 27.220 1.00 92.88 203 SER A N 1
ATOM 1419 C CA . SER A 1 203 ? -22.213 1.531 28.210 1.00 92.88 203 SER A CA 1
ATOM 1420 C C . SER A 1 203 ? -21.731 2.172 29.506 1.00 92.88 203 SER A C 1
ATOM 1422 O O . SER A 1 203 ? -20.932 1.588 30.240 1.00 92.88 203 SER A O 1
ATOM 1424 N N . GLY A 1 204 ? -22.164 3.406 29.762 1.00 91.62 204 GLY A N 1
ATOM 1425 C CA . GLY A 1 204 ? -21.548 4.250 30.786 1.00 91.62 204 GLY A CA 1
ATOM 1426 C C . GLY A 1 204 ? -20.142 4.677 30.356 1.00 91.62 204 GLY A C 1
ATOM 1427 O O . GLY A 1 204 ? -19.967 5.211 29.267 1.00 91.62 204 GLY A O 1
ATOM 1428 N N . SER A 1 205 ? -19.135 4.427 31.194 1.00 88.38 205 SER A N 1
ATOM 1429 C CA . SER A 1 205 ? -17.724 4.725 30.895 1.00 88.38 205 SER A CA 1
ATOM 1430 C C . SER A 1 205 ? -16.961 3.558 30.257 1.00 88.38 205 SER A C 1
ATOM 1432 O O . SER A 1 205 ? -15.776 3.689 29.959 1.00 88.38 205 SER A O 1
ATOM 1434 N N . THR A 1 206 ? -17.607 2.406 30.064 1.00 94.12 206 THR A N 1
ATOM 1435 C CA . THR A 1 206 ? -16.961 1.204 29.525 1.00 94.12 206 THR A CA 1
ATOM 1436 C C . THR A 1 206 ? -17.233 1.074 28.034 1.00 94.12 206 THR A C 1
ATOM 1438 O O . THR A 1 206 ? -18.391 1.036 27.620 1.00 94.12 206 THR A O 1
ATOM 1441 N N . VAL A 1 207 ? -16.171 0.961 27.234 1.00 95.56 207 VAL A N 1
ATOM 1442 C CA . VAL A 1 207 ? -16.268 0.631 25.806 1.00 95.56 207 VAL A CA 1
ATOM 1443 C C . VAL A 1 207 ? -16.742 -0.815 25.661 1.00 95.56 207 VAL A C 1
ATOM 1445 O O . VAL A 1 207 ? -16.116 -1.737 26.180 1.00 95.56 207 VAL A O 1
ATOM 1448 N N . THR A 1 208 ? -17.867 -1.008 24.977 1.00 94.88 208 THR A N 1
ATOM 1449 C CA . THR A 1 208 ? -18.480 -2.319 24.726 1.00 94.88 208 THR A CA 1
ATOM 1450 C C . THR A 1 208 ? -18.014 -2.939 23.412 1.00 94.88 208 THR A C 1
ATOM 1452 O O . THR A 1 208 ? -18.104 -4.155 23.251 1.00 94.88 208 THR A O 1
ATOM 1455 N N . GLY A 1 209 ? -17.465 -2.137 22.499 1.00 95.44 209 GLY A N 1
ATOM 1456 C CA . GLY A 1 209 ? -16.841 -2.623 21.275 1.00 95.44 209 GLY A CA 1
ATOM 1457 C C . GLY A 1 209 ? -16.513 -1.518 20.277 1.00 95.44 209 GLY A C 1
ATOM 1458 O O . GLY A 1 209 ? -16.910 -0.360 20.444 1.00 95.44 209 GLY A O 1
ATOM 1459 N N . GLY A 1 210 ? -15.772 -1.907 19.242 1.00 96.56 210 GLY A N 1
ATOM 1460 C CA . GLY A 1 210 ? -15.469 -1.085 18.073 1.00 96.56 210 GLY A CA 1
ATOM 1461 C C . GLY A 1 210 ? -16.170 -1.623 16.826 1.00 96.56 210 GLY A C 1
ATOM 1462 O O . GLY A 1 210 ? -16.382 -2.829 16.699 1.00 96.56 210 GLY A O 1
ATOM 1463 N N . VAL A 1 211 ? -16.527 -0.740 15.902 1.00 97.44 211 VAL A N 1
ATOM 1464 C CA . VAL A 1 211 ? -17.165 -1.084 14.625 1.00 97.44 211 VAL A CA 1
ATOM 1465 C C . VAL A 1 211 ? -16.718 -0.107 13.538 1.00 97.44 211 VAL A C 1
ATOM 1467 O O . VAL A 1 211 ? -16.366 1.035 13.835 1.00 97.44 211 VAL A O 1
ATOM 1470 N N . SER A 1 212 ? -16.745 -0.526 12.276 1.00 96.56 212 SER A N 1
ATOM 1471 C CA . SER A 1 212 ? -16.600 0.391 11.144 1.00 96.56 212 SER A CA 1
ATOM 1472 C C . SER A 1 212 ? -17.716 1.434 11.133 1.00 96.56 212 SER A C 1
ATOM 1474 O O . SER A 1 212 ? -18.882 1.108 11.372 1.00 96.56 212 SER A O 1
ATOM 1476 N N . THR A 1 213 ? -17.388 2.670 10.759 1.00 94.94 213 THR A N 1
ATOM 1477 C CA . THR A 1 213 ? -18.395 3.585 10.204 1.00 94.94 213 THR A CA 1
ATOM 1478 C C . THR A 1 213 ? -18.983 3.003 8.915 1.00 94.94 213 THR A C 1
ATOM 1480 O O . THR A 1 213 ? -18.389 2.133 8.274 1.00 94.94 213 THR A O 1
ATOM 1483 N N . ILE A 1 214 ? -20.156 3.495 8.531 1.00 93.50 214 ILE A N 1
ATOM 1484 C CA . ILE A 1 214 ? -20.750 3.253 7.218 1.00 93.50 214 ILE A CA 1
ATOM 1485 C C . ILE A 1 214 ? -20.828 4.569 6.449 1.00 93.50 214 ILE A C 1
ATOM 1487 O O . ILE A 1 214 ? -21.025 5.630 7.046 1.00 93.50 214 ILE A O 1
ATOM 1491 N N . LEU A 1 215 ? -20.657 4.492 5.131 1.00 90.50 215 LEU A N 1
ATOM 1492 C CA . LEU A 1 215 ? -20.796 5.629 4.228 1.00 90.50 215 LEU A CA 1
ATOM 1493 C C . LEU A 1 215 ? -22.202 5.645 3.634 1.00 90.50 215 LEU A C 1
ATOM 1495 O O . LEU A 1 215 ? -22.632 4.674 3.010 1.00 90.50 215 LEU A O 1
ATOM 1499 N N . ASP A 1 216 ? -22.908 6.757 3.806 1.00 87.38 216 ASP A N 1
ATOM 1500 C CA . ASP A 1 216 ? -24.164 7.026 3.114 1.00 87.38 216 ASP A CA 1
ATOM 1501 C C . ASP A 1 216 ? -24.119 8.378 2.383 1.00 87.38 216 ASP A C 1
ATOM 1503 O O . ASP A 1 216 ? -23.076 9.026 2.291 1.00 87.38 216 ASP A O 1
ATOM 1507 N N . ALA A 1 217 ? -25.254 8.806 1.827 1.00 88.25 217 ALA A N 1
ATOM 1508 C CA . ALA A 1 217 ? -25.349 10.064 1.086 1.00 88.25 217 ALA A CA 1
ATOM 1509 C C . ALA A 1 217 ? -25.016 11.314 1.930 1.00 88.25 217 ALA A C 1
ATOM 1511 O O . ALA A 1 217 ? -24.753 12.372 1.361 1.00 88.25 217 ALA A O 1
ATOM 1512 N N . SER A 1 218 ? -25.042 11.211 3.263 1.00 88.62 218 SER A N 1
ATOM 1513 C CA . SER A 1 218 ? -24.705 12.286 4.204 1.00 88.62 218 SER A CA 1
ATOM 1514 C C . SER A 1 218 ? -23.255 12.246 4.700 1.00 88.62 218 SER A C 1
ATOM 1516 O O . SER A 1 218 ? -22.810 13.200 5.337 1.00 88.62 218 SER A O 1
ATOM 1518 N N . GLY A 1 219 ? -22.506 11.186 4.379 1.00 88.44 219 GLY A N 1
ATOM 1519 C CA . GLY A 1 219 ? -21.109 11.002 4.769 1.00 88.44 219 GLY A CA 1
ATOM 1520 C C . GLY A 1 219 ? -20.888 9.772 5.649 1.00 88.44 219 GLY A C 1
ATOM 1521 O O . GLY A 1 219 ? -21.683 8.832 5.655 1.00 88.44 219 GLY A O 1
ATOM 1522 N N . ALA A 1 220 ? -19.765 9.760 6.371 1.00 90.50 220 ALA A N 1
ATOM 1523 C CA . ALA A 1 220 ? -19.439 8.693 7.311 1.00 90.50 220 ALA A CA 1
ATOM 1524 C C . ALA A 1 220 ? -20.238 8.857 8.610 1.00 90.50 220 ALA A C 1
ATOM 1526 O O . ALA A 1 220 ? -20.201 9.917 9.238 1.00 90.50 220 ALA A O 1
ATOM 1527 N N . ARG A 1 221 ? -20.922 7.795 9.044 1.00 93.06 221 ARG A N 1
ATOM 1528 C CA . ARG A 1 221 ? -21.619 7.748 10.338 1.00 93.06 221 ARG A CA 1
ATOM 1529 C C . ARG A 1 221 ? -21.435 6.408 11.032 1.00 93.06 221 ARG A C 1
ATOM 1531 O O . ARG A 1 221 ? -21.147 5.395 10.396 1.00 93.06 221 ARG A O 1
ATOM 1538 N N . CYS A 1 222 ? -21.670 6.378 12.338 1.00 94.19 222 CYS A N 1
ATOM 1539 C CA . CYS A 1 222 ? -21.736 5.113 13.054 1.00 94.19 222 CYS A CA 1
ATOM 1540 C C . CYS A 1 222 ? -23.029 4.334 12.721 1.00 94.19 222 CYS A C 1
ATOM 1542 O O . CYS A 1 222 ? -24.100 4.939 12.578 1.00 94.19 222 CYS A O 1
ATOM 1544 N N . PRO A 1 223 ? -22.955 2.997 12.599 1.00 95.75 223 PRO A N 1
ATOM 1545 C CA . PRO A 1 223 ? -24.118 2.148 12.344 1.00 95.75 223 PRO A CA 1
ATOM 1546 C C . PRO A 1 223 ? -25.058 2.092 13.560 1.00 95.75 223 PRO A C 1
ATOM 1548 O O . PRO A 1 223 ? -24.645 2.127 14.712 1.00 95.75 223 PRO A O 1
ATOM 1551 N N . THR A 1 224 ? -26.359 1.975 13.355 1.00 95.06 224 THR A N 1
ATOM 1552 C CA . THR A 1 224 ? -27.310 1.779 14.460 1.00 95.06 224 THR A CA 1
ATOM 1553 C C . THR A 1 224 ? -27.242 0.348 15.007 1.00 95.06 224 THR A C 1
ATOM 1555 O O . THR A 1 224 ? -26.724 -0.563 14.366 1.00 95.06 224 THR A O 1
ATOM 1558 N N . THR A 1 225 ? -27.828 0.101 16.180 1.00 90.44 225 THR A N 1
ATOM 1559 C CA . THR A 1 225 ? -27.939 -1.256 16.758 1.00 90.44 225 THR A CA 1
ATOM 1560 C C . THR A 1 225 ? -28.827 -2.211 15.951 1.00 90.44 225 THR A C 1
ATOM 1562 O O . THR A 1 225 ? -28.892 -3.394 16.265 1.00 90.44 225 THR A O 1
ATOM 1565 N N . GLN A 1 226 ? -29.537 -1.712 14.936 1.00 93.25 226 GLN A N 1
ATOM 1566 C CA . GLN A 1 226 ? -30.296 -2.523 13.980 1.00 93.25 226 GLN A CA 1
ATOM 1567 C C . GLN A 1 226 ? -29.441 -2.917 12.769 1.00 93.25 226 GLN A C 1
ATOM 1569 O O . GLN A 1 226 ? -29.712 -3.927 12.129 1.00 93.25 226 GLN A O 1
ATOM 1574 N N . GLU A 1 227 ? -28.408 -2.129 12.469 1.00 95.62 227 GLU A N 1
ATOM 1575 C CA . GLU A 1 227 ? -27.485 -2.342 11.351 1.00 95.62 227 GLU A CA 1
ATOM 1576 C C . GLU A 1 227 ? -26.282 -3.209 11.750 1.00 95.62 227 GLU A C 1
ATOM 1578 O O . GLU A 1 227 ? -25.568 -3.688 10.881 1.00 95.62 227 GLU A O 1
ATOM 1583 N N . MET A 1 228 ? -26.056 -3.439 13.046 1.00 95.56 228 MET A N 1
ATOM 1584 C CA . MET A 1 228 ? -24.977 -4.279 13.576 1.00 95.56 228 MET A CA 1
ATOM 1585 C C . MET A 1 228 ? -25.398 -4.977 14.871 1.00 95.56 228 MET A C 1
ATOM 1587 O O . MET A 1 228 ? -26.354 -4.566 15.527 1.00 95.56 228 MET A O 1
ATOM 1591 N N . ASN A 1 229 ? -24.660 -6.004 15.295 1.00 95.12 229 ASN A N 1
ATOM 1592 C CA . ASN A 1 229 ? -24.957 -6.702 16.544 1.00 95.12 229 ASN A CA 1
ATOM 1593 C C . ASN A 1 229 ? -23.692 -7.268 17.215 1.00 95.12 229 ASN A C 1
ATOM 1595 O O . ASN A 1 229 ? -23.219 -8.346 16.854 1.00 95.12 229 ASN A O 1
ATOM 1599 N N . PHE A 1 230 ? -23.212 -6.589 18.267 1.00 93.12 230 PHE A N 1
ATOM 1600 C CA . PHE A 1 230 ? -22.060 -7.021 19.075 1.00 93.12 230 PHE A CA 1
ATOM 1601 C C . PHE A 1 230 ? -22.251 -8.383 19.758 1.00 93.12 230 PHE A C 1
ATOM 1603 O O . PHE A 1 230 ? -21.288 -9.126 19.891 1.00 93.12 230 PHE A O 1
ATOM 1610 N N . SER A 1 231 ? -23.476 -8.752 20.155 1.00 91.44 231 SER A N 1
ATOM 1611 C CA . SER A 1 231 ? -23.726 -10.044 20.823 1.00 91.44 231 SER A CA 1
ATOM 1612 C C . SER A 1 231 ? -23.534 -11.246 19.895 1.00 91.44 231 SER A C 1
ATOM 1614 O O . SER A 1 231 ? -23.210 -12.337 20.350 1.00 91.44 231 SER A O 1
ATOM 1616 N N . THR A 1 232 ? -23.709 -11.032 18.590 1.00 93.31 232 THR A N 1
ATOM 1617 C CA . THR A 1 232 ? -23.532 -12.062 17.552 1.00 93.31 232 THR A CA 1
ATOM 1618 C C . THR A 1 232 ? -22.263 -11.854 16.725 1.00 93.31 232 THR A C 1
ATOM 1620 O O . THR A 1 232 ? -21.946 -12.689 15.885 1.00 93.31 232 THR A O 1
ATOM 1623 N N . GLY A 1 233 ? -21.546 -10.743 16.930 1.00 93.94 233 GLY A N 1
ATOM 1624 C CA . GLY A 1 233 ? -20.412 -10.344 16.097 1.00 93.94 233 GLY A CA 1
ATOM 1625 C C . GLY A 1 233 ? -20.794 -10.021 14.648 1.00 93.94 233 GLY A C 1
ATOM 1626 O O . GLY A 1 233 ? -19.954 -10.167 13.760 1.00 93.94 233 GLY A O 1
ATOM 1627 N N . THR A 1 234 ? -22.046 -9.616 14.399 1.00 96.81 234 THR A N 1
ATOM 1628 C CA . THR A 1 234 ? -22.536 -9.269 13.056 1.00 96.81 234 THR A CA 1
ATOM 1629 C C . THR A 1 234 ? -22.151 -7.820 12.728 1.00 96.81 234 THR A C 1
ATOM 1631 O O . THR A 1 234 ? -22.655 -6.912 13.400 1.00 96.81 234 THR A O 1
ATOM 1634 N N . PRO A 1 235 ? -21.259 -7.579 11.745 1.00 97.00 235 PRO A N 1
ATOM 1635 C CA . PRO A 1 235 ? -20.876 -6.231 11.333 1.00 97.00 235 PRO A CA 1
ATOM 1636 C C . PRO A 1 235 ? -21.972 -5.571 10.475 1.00 97.00 235 PRO A C 1
ATOM 1638 O O . PRO A 1 235 ? -22.898 -6.260 10.038 1.00 97.00 235 PRO A O 1
ATOM 1641 N N . PRO A 1 236 ? -21.858 -4.261 10.189 1.00 96.69 236 PRO A N 1
ATOM 1642 C CA . PRO A 1 236 ? -22.698 -3.598 9.198 1.00 96.69 236 PRO A CA 1
ATOM 1643 C C . PRO A 1 236 ? -22.629 -4.274 7.829 1.00 96.69 236 PRO A C 1
ATOM 1645 O O . PRO A 1 236 ? -21.559 -4.698 7.396 1.00 96.69 236 PRO A O 1
ATOM 1648 N N . ALA A 1 237 ? -23.773 -4.357 7.145 1.00 96.06 237 ALA A N 1
ATOM 1649 C CA . ALA A 1 237 ? -23.852 -4.930 5.800 1.00 96.06 237 ALA A CA 1
ATOM 1650 C C . ALA A 1 237 ? -23.238 -4.008 4.733 1.00 96.06 237 ALA A C 1
ATOM 1652 O O . ALA A 1 237 ? -22.783 -4.476 3.692 1.00 96.06 237 ALA A O 1
ATOM 1653 N N . GLN A 1 238 ? -23.244 -2.699 4.982 1.00 95.69 238 GLN A N 1
ATOM 1654 C CA . GLN A 1 238 ? -22.627 -1.706 4.117 1.00 95.69 238 GLN A CA 1
ATOM 1655 C C . GLN A 1 238 ? -21.096 -1.807 4.189 1.00 95.69 238 GLN A C 1
ATOM 1657 O O . GLN A 1 238 ? -20.547 -2.058 5.268 1.00 95.69 238 GLN A O 1
ATOM 1662 N N . PRO A 1 239 ? -20.396 -1.582 3.065 1.00 94.81 239 PRO A N 1
ATOM 1663 C CA . PRO A 1 239 ? -18.944 -1.542 3.065 1.00 94.81 239 PRO A CA 1
ATOM 1664 C C . PRO A 1 239 ? -18.431 -0.415 3.965 1.00 94.81 239 PRO A C 1
ATOM 1666 O O . PRO A 1 239 ? -19.014 0.668 4.045 1.00 94.81 239 PRO A O 1
ATOM 1669 N N . PHE A 1 240 ? -17.305 -0.679 4.622 1.00 94.94 240 PHE A N 1
ATOM 1670 C CA . PHE A 1 240 ? -16.583 0.306 5.416 1.00 94.94 240 PHE A CA 1
ATOM 1671 C C . PHE A 1 240 ? -16.041 1.424 4.527 1.00 94.94 240 PHE A C 1
ATOM 1673 O O . PHE A 1 240 ? -16.183 2.602 4.855 1.00 94.94 240 PHE A O 1
ATOM 1680 N N . SER A 1 241 ? -15.430 1.061 3.395 1.00 95.69 241 SER A N 1
ATOM 1681 C CA . SER A 1 241 ? -14.877 2.051 2.477 1.00 95.69 241 SER A CA 1
ATOM 1682 C C . SER A 1 241 ? -14.688 1.531 1.055 1.00 95.69 241 SER A C 1
ATOM 1684 O O . SER A 1 241 ? -13.977 0.540 0.859 1.00 95.69 241 SER A O 1
ATOM 1686 N N . PRO A 1 242 ? -15.159 2.288 0.052 1.00 95.88 242 PRO A N 1
ATOM 1687 C CA . PRO A 1 242 ? -14.617 2.223 -1.292 1.00 95.88 242 PRO A CA 1
ATOM 1688 C C . PRO A 1 242 ? -13.132 2.560 -1.291 1.00 95.88 242 PRO A C 1
ATOM 1690 O O . PRO A 1 242 ? -12.654 3.334 -0.446 1.00 95.88 242 PRO A O 1
ATOM 1693 N N . ASN A 1 243 ? -12.391 1.969 -2.219 1.00 96.44 243 ASN A N 1
ATOM 1694 C CA . ASN A 1 243 ? -10.967 2.231 -2.329 1.00 96.44 243 ASN A CA 1
ATOM 1695 C C . ASN A 1 243 ? -10.427 2.019 -3.747 1.00 96.44 243 ASN A C 1
ATOM 1697 O O . ASN A 1 243 ? -10.975 1.247 -4.532 1.00 96.44 243 ASN A O 1
ATOM 1701 N N . THR A 1 244 ? -9.337 2.721 -4.055 1.00 95.25 244 THR A N 1
ATOM 1702 C CA . THR A 1 244 ? -8.673 2.658 -5.362 1.00 95.25 244 THR A CA 1
ATOM 1703 C C . THR A 1 244 ? -7.173 2.471 -5.202 1.00 95.25 244 THR A C 1
ATOM 1705 O O . THR A 1 244 ? -6.571 2.996 -4.262 1.00 95.25 244 THR A O 1
ATOM 1708 N N . LEU A 1 245 ? -6.561 1.730 -6.119 1.00 93.50 245 LEU A N 1
ATOM 1709 C CA . LEU A 1 245 ? -5.133 1.446 -6.129 1.00 93.50 245 LEU A CA 1
ATOM 1710 C C . LEU A 1 245 ? -4.483 2.069 -7.363 1.00 93.50 245 LEU A C 1
ATOM 1712 O O . LEU A 1 245 ? -4.990 1.942 -8.476 1.00 93.50 245 LEU A O 1
ATOM 1716 N N . LYS A 1 246 ? -3.328 2.702 -7.176 1.00 91.25 246 LYS A N 1
ATOM 1717 C CA . LYS A 1 246 ? -2.380 3.018 -8.246 1.00 91.25 246 LYS A CA 1
ATOM 1718 C C . LYS A 1 246 ? -1.034 2.448 -7.843 1.00 91.25 246 LYS A C 1
ATOM 1720 O O . LYS A 1 246 ? -0.524 2.842 -6.800 1.00 91.25 246 LYS A O 1
ATOM 1725 N N . VAL A 1 247 ? -0.452 1.576 -8.658 1.00 89.50 247 VAL A N 1
ATOM 1726 C CA . VAL A 1 247 ? 0.893 1.024 -8.436 1.00 89.50 247 VAL A CA 1
ATOM 1727 C C . VAL A 1 247 ? 1.679 0.962 -9.745 1.00 89.50 247 VAL A C 1
ATOM 1729 O O . VAL A 1 247 ? 1.158 1.202 -10.835 1.00 89.50 247 VAL A O 1
ATOM 1732 N N . ASP A 1 248 ? 2.974 0.715 -9.628 1.00 87.06 248 ASP A N 1
ATOM 1733 C CA . ASP A 1 248 ? 3.962 0.726 -10.707 1.00 87.06 248 ASP A CA 1
ATOM 1734 C C . ASP A 1 248 ? 4.212 -0.651 -11.345 1.00 87.06 248 ASP A C 1
ATOM 1736 O O . ASP A 1 248 ? 5.092 -0.778 -12.194 1.00 87.06 248 ASP A O 1
ATOM 1740 N N . CYS A 1 249 ? 3.445 -1.665 -10.957 1.00 88.06 249 CYS A N 1
ATOM 1741 C CA . CYS A 1 249 ? 3.582 -3.051 -11.396 1.00 88.06 249 CYS A CA 1
ATOM 1742 C C . CYS A 1 249 ? 2.215 -3.731 -11.464 1.00 88.06 249 CYS A C 1
ATOM 1744 O O . CYS A 1 249 ? 1.316 -3.416 -10.685 1.00 88.06 249 CYS A O 1
ATOM 1746 N N . ASN A 1 250 ? 2.066 -4.665 -12.397 1.00 90.69 250 ASN A N 1
ATOM 1747 C CA . ASN A 1 250 ? 0.895 -5.529 -12.446 1.00 90.69 250 ASN A CA 1
ATOM 1748 C C . ASN A 1 250 ? 1.071 -6.707 -11.489 1.00 90.69 250 ASN A C 1
ATOM 1750 O O . ASN A 1 250 ? 2.206 -7.077 -11.172 1.00 90.69 250 ASN A O 1
ATOM 1754 N N . GLY A 1 251 ? -0.033 -7.285 -11.030 1.00 92.81 251 GLY A N 1
ATOM 1755 C CA . GLY A 1 251 ? -0.007 -8.485 -10.200 1.00 92.81 251 GLY A CA 1
ATOM 1756 C C . GLY A 1 251 ? -1.247 -8.670 -9.348 1.00 92.81 251 GLY A C 1
ATOM 1757 O O . GLY A 1 251 ? -2.174 -7.862 -9.377 1.00 92.81 251 GLY A O 1
ATOM 1758 N N . TYR A 1 252 ? -1.252 -9.734 -8.550 1.00 94.56 252 TYR A N 1
ATOM 1759 C CA . TYR A 1 252 ? -2.316 -9.998 -7.587 1.00 94.56 252 TYR A CA 1
ATOM 1760 C C . TYR A 1 252 ? -1.889 -9.532 -6.198 1.00 94.56 252 TYR A C 1
ATOM 1762 O O . TYR A 1 252 ? -0.900 -10.024 -5.642 1.00 94.56 252 TYR A O 1
ATOM 1770 N N . PHE A 1 253 ? -2.643 -8.589 -5.633 1.00 96.19 253 PHE A N 1
ATOM 1771 C CA . PHE A 1 253 ? -2.294 -7.953 -4.367 1.00 96.19 253 PHE A CA 1
ATOM 1772 C C . PHE A 1 253 ? -3.450 -8.025 -3.378 1.00 96.19 253 PHE A C 1
ATOM 1774 O O . PHE A 1 253 ? -4.583 -7.651 -3.685 1.00 96.19 253 PHE A O 1
ATOM 1781 N N . LYS A 1 254 ? -3.127 -8.452 -2.159 1.00 97.81 254 LYS A N 1
ATOM 1782 C CA . LYS A 1 254 ? -3.960 -8.331 -0.971 1.00 97.81 254 LYS A CA 1
ATOM 1783 C C . LYS A 1 254 ? -3.509 -7.108 -0.183 1.00 97.81 254 LYS A C 1
ATOM 1785 O O . LYS A 1 254 ? -2.388 -7.048 0.320 1.00 97.81 254 LYS A O 1
ATOM 1790 N N . LEU A 1 255 ? -4.396 -6.131 -0.073 1.00 97.56 255 LEU A N 1
ATOM 1791 C CA . LEU A 1 255 ? -4.184 -4.894 0.665 1.00 97.56 255 LEU A CA 1
ATOM 1792 C C . LEU A 1 255 ? -4.969 -4.963 1.967 1.00 97.56 255 LEU A C 1
ATOM 1794 O O . LEU A 1 255 ? -6.181 -5.175 1.948 1.00 97.56 255 LEU A O 1
ATOM 1798 N N . CYS A 1 256 ? -4.290 -4.784 3.095 1.00 98.00 256 CYS A N 1
ATOM 1799 C CA . CYS A 1 256 ? -4.911 -4.839 4.411 1.00 98.00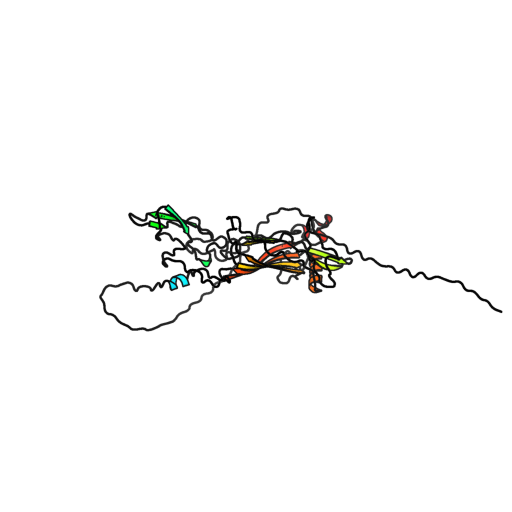 256 CYS A CA 1
ATOM 1800 C C . CYS A 1 256 ? -4.728 -3.520 5.156 1.00 98.00 256 CYS A C 1
ATOM 1802 O O . CYS A 1 256 ? -3.612 -3.006 5.281 1.00 98.00 256 CYS A O 1
ATOM 1804 N N . TYR A 1 257 ? -5.836 -3.021 5.691 1.00 96.94 257 TYR A N 1
ATOM 1805 C CA . TYR A 1 257 ? -5.894 -1.916 6.627 1.00 96.94 257 TYR A CA 1
ATOM 1806 C C . TYR A 1 257 ? -6.096 -2.466 8.043 1.00 96.94 257 TYR A C 1
ATOM 1808 O O . TYR A 1 257 ? -7.079 -3.161 8.316 1.00 96.94 257 TYR A O 1
ATOM 1816 N N . THR A 1 258 ? -5.154 -2.182 8.940 1.00 96.88 258 THR A N 1
ATOM 1817 C CA . THR A 1 258 ? -5.174 -2.659 10.330 1.00 96.88 258 THR A CA 1
ATOM 1818 C C . THR A 1 258 ? -5.283 -1.476 11.272 1.00 96.88 258 THR A C 1
ATOM 1820 O O . THR A 1 258 ? -4.471 -0.560 11.204 1.00 96.88 258 THR A O 1
ATOM 1823 N N . LEU A 1 259 ? -6.257 -1.504 12.175 1.00 95.62 259 LEU A N 1
ATOM 1824 C CA . LEU A 1 259 ? -6.393 -0.494 13.218 1.00 95.62 259 LEU A CA 1
ATOM 1825 C C . LEU A 1 259 ? -5.746 -1.017 14.499 1.00 95.62 259 LEU A C 1
ATOM 1827 O O . LEU A 1 259 ? -6.129 -2.087 14.978 1.00 95.62 259 LEU A O 1
ATOM 1831 N N . LYS A 1 260 ? -4.792 -0.276 15.061 1.00 95.75 260 LYS A N 1
ATOM 1832 C CA . LYS A 1 260 ? -4.064 -0.663 16.275 1.00 95.75 260 LYS A CA 1
ATOM 1833 C C . LYS A 1 260 ? -4.159 0.400 17.354 1.00 95.75 260 LYS A C 1
ATOM 1835 O O . LYS A 1 260 ? -4.199 1.590 17.050 1.00 95.75 260 LYS A O 1
ATOM 1840 N N . ALA A 1 261 ? -4.207 -0.032 18.611 1.00 94.69 261 ALA A N 1
ATOM 1841 C CA . ALA A 1 261 ? -4.217 0.870 19.757 1.00 94.69 261 ALA A CA 1
ATOM 1842 C C . ALA A 1 261 ? -2.807 1.074 20.303 1.00 94.69 261 ALA A C 1
ATOM 1844 O O . ALA A 1 261 ? -2.029 0.125 20.397 1.00 94.69 261 ALA A O 1
ATOM 1845 N N . LEU A 1 262 ? -2.507 2.296 20.735 1.00 89.50 262 LEU A N 1
ATOM 1846 C CA . LEU A 1 262 ? -1.259 2.570 21.433 1.00 89.50 262 LEU A CA 1
ATOM 1847 C C . LEU A 1 262 ? -1.317 2.017 22.859 1.00 89.50 262 LEU A C 1
ATOM 1849 O O . LEU A 1 262 ? -2.259 2.273 23.618 1.00 89.50 262 LEU A O 1
ATOM 1853 N N . SER A 1 263 ? -0.259 1.304 23.245 1.00 82.00 263 SER A N 1
ATOM 1854 C CA . SER A 1 263 ? -0.110 0.747 24.595 1.00 82.00 263 SER A CA 1
ATOM 1855 C C . SER A 1 263 ? -0.120 1.804 25.713 1.00 82.00 263 SER A C 1
ATOM 1857 O O . SER A 1 263 ? -0.499 1.488 26.842 1.00 82.00 263 SER A O 1
ATOM 1859 N N . ALA A 1 264 ? 0.238 3.059 25.414 1.00 77.38 264 ALA A N 1
ATOM 1860 C CA . ALA A 1 264 ? 0.176 4.183 26.348 1.00 77.38 264 ALA A CA 1
ATOM 1861 C C . ALA A 1 264 ? -0.142 5.516 25.645 1.00 77.38 264 ALA A C 1
ATOM 1863 O O . ALA A 1 264 ? 0.214 5.724 24.486 1.00 77.38 264 ALA A O 1
ATOM 1864 N N . GLN A 1 265 ? -0.776 6.442 26.374 1.00 65.62 265 GLN A N 1
ATOM 1865 C CA . GLN A 1 265 ? -1.019 7.820 25.926 1.00 65.62 265 GLN A CA 1
ATOM 1866 C C . GLN A 1 265 ? 0.288 8.537 25.574 1.00 65.62 265 GLN A C 1
ATOM 1868 O O . GLN A 1 265 ? 1.265 8.465 26.318 1.00 65.62 265 GLN A O 1
ATOM 1873 N N . GLY A 1 266 ? 0.294 9.242 24.440 1.00 63.25 266 GLY A N 1
ATOM 1874 C CA . GLY A 1 266 ? 1.459 9.995 23.968 1.00 63.25 266 GLY A CA 1
ATOM 1875 C C . GLY A 1 266 ? 2.596 9.129 23.413 1.00 63.25 266 GLY A C 1
ATOM 1876 O O . GLY A 1 266 ? 3.641 9.667 23.045 1.00 63.25 266 GLY A O 1
ATOM 1877 N N . ALA A 1 267 ? 2.419 7.805 23.319 1.00 64.44 267 ALA A N 1
ATOM 1878 C CA . ALA A 1 267 ? 3.350 6.954 22.593 1.00 64.44 267 ALA A CA 1
ATOM 1879 C C . ALA A 1 267 ? 3.261 7.282 21.094 1.00 64.44 267 ALA A C 1
ATOM 1881 O O . ALA A 1 267 ? 2.277 6.975 20.443 1.00 64.44 267 ALA A O 1
ATOM 1882 N N . GLN A 1 268 ? 4.290 7.915 20.533 1.00 63.28 268 GLN A N 1
ATOM 1883 C CA . GLN A 1 268 ? 4.323 8.265 19.105 1.00 63.28 268 GLN A CA 1
ATOM 1884 C C . GLN A 1 268 ? 4.916 7.168 18.210 1.00 63.28 268 GLN A C 1
ATOM 1886 O O . GLN A 1 268 ? 5.184 7.405 17.036 1.00 63.28 268 GLN A O 1
ATOM 1891 N N . LYS A 1 269 ? 5.207 5.980 18.751 1.00 66.25 269 LYS A N 1
ATOM 1892 C CA . LYS A 1 269 ? 5.917 4.940 18.005 1.00 66.25 269 LYS A CA 1
ATOM 1893 C C . LYS A 1 269 ? 5.081 3.676 17.913 1.00 66.25 269 LYS A C 1
ATOM 1895 O O . LYS A 1 269 ? 4.881 3.009 18.924 1.00 66.25 269 LYS A O 1
ATOM 1900 N N . SER A 1 270 ? 4.672 3.350 16.690 1.00 77.12 270 SER A N 1
ATOM 1901 C CA . SER A 1 270 ? 4.087 2.060 16.344 1.00 77.12 270 SER A CA 1
ATOM 1902 C C . SER A 1 270 ? 5.007 0.920 16.782 1.00 77.12 270 SER A C 1
ATOM 1904 O O . SER A 1 270 ? 6.225 0.939 16.555 1.00 77.12 270 SER A O 1
ATOM 1906 N N . SER A 1 271 ? 4.426 -0.076 17.440 1.00 79.88 271 SER A N 1
ATOM 1907 C CA . SER A 1 271 ? 5.115 -1.285 17.867 1.00 79.88 271 SER A CA 1
ATOM 1908 C C . SER A 1 271 ? 4.469 -2.512 17.238 1.00 79.88 271 SER A C 1
ATOM 1910 O O . SER A 1 271 ? 3.252 -2.631 17.130 1.00 79.88 271 SER A O 1
ATOM 1912 N N . ALA A 1 272 ? 5.288 -3.510 16.906 1.00 80.50 272 ALA A N 1
ATOM 1913 C CA . ALA A 1 272 ? 4.786 -4.823 16.501 1.00 80.50 272 ALA A CA 1
ATOM 1914 C C . ALA A 1 272 ? 3.959 -5.511 17.609 1.00 80.50 272 ALA A C 1
ATOM 1916 O O . ALA A 1 272 ? 3.218 -6.448 17.325 1.00 80.50 272 ALA A O 1
ATOM 1917 N N . THR A 1 273 ? 4.091 -5.059 18.862 1.00 85.38 273 THR A N 1
ATOM 1918 C CA . THR A 1 273 ? 3.365 -5.583 20.028 1.00 85.38 273 THR A CA 1
ATOM 1919 C C . THR A 1 273 ? 2.070 -4.838 20.337 1.00 85.38 273 THR A C 1
ATOM 1921 O O . THR A 1 273 ? 1.373 -5.231 21.272 1.00 85.38 273 THR A O 1
ATOM 1924 N N . ASP A 1 274 ? 1.771 -3.748 19.627 1.00 91.31 274 ASP A N 1
ATOM 1925 C CA . ASP A 1 274 ? 0.523 -3.018 19.831 1.00 91.31 274 ASP A CA 1
ATOM 1926 C C . ASP A 1 274 ? -0.661 -3.903 19.431 1.00 91.31 274 ASP A C 1
ATOM 1928 O O . ASP A 1 274 ? -0.610 -4.653 18.449 1.00 91.31 274 ASP A O 1
ATOM 1932 N N . CYS A 1 275 ? -1.727 -3.859 20.229 1.00 94.69 275 CYS A N 1
ATOM 1933 C CA . CYS A 1 275 ? -2.884 -4.700 19.972 1.00 94.69 275 CYS A CA 1
ATOM 1934 C C . CYS A 1 275 ? -3.618 -4.215 18.714 1.00 94.69 275 CYS A C 1
ATOM 1936 O O . CYS A 1 275 ? -3.693 -3.016 18.436 1.00 94.69 275 CYS A O 1
ATOM 1938 N N . ALA A 1 276 ? -4.192 -5.156 17.965 1.00 96.25 276 ALA A N 1
ATOM 1939 C CA . ALA A 1 276 ? -5.050 -4.854 16.830 1.00 96.25 276 ALA A CA 1
ATOM 1940 C C . ALA A 1 276 ? -6.518 -4.819 17.269 1.00 96.25 276 ALA A C 1
ATOM 1942 O O . ALA A 1 276 ? -7.019 -5.760 17.885 1.00 96.25 276 ALA A O 1
ATOM 1943 N N . VAL A 1 277 ? -7.207 -3.732 16.927 1.00 96.88 277 VAL A N 1
ATOM 1944 C CA . VAL A 1 277 ? -8.662 -3.601 17.060 1.00 96.88 277 VAL A CA 1
ATOM 1945 C C . VAL A 1 277 ? -9.352 -4.409 15.965 1.00 96.88 277 VAL A C 1
ATOM 1947 O O . VAL A 1 277 ? -10.328 -5.106 16.225 1.00 96.88 277 VAL A O 1
ATOM 1950 N N . THR A 1 278 ? -8.851 -4.294 14.733 1.00 97.12 278 THR A N 1
ATOM 1951 C CA . THR A 1 278 ? -9.376 -4.993 13.559 1.00 97.12 278 THR A CA 1
ATOM 1952 C C . THR A 1 278 ? -8.330 -5.038 12.447 1.00 97.12 278 THR A C 1
ATOM 1954 O O . THR A 1 278 ? -7.412 -4.212 12.409 1.00 97.12 278 THR A O 1
ATOM 1957 N N . GLN A 1 279 ? -8.519 -5.955 11.505 1.00 97.12 279 GLN A N 1
ATOM 1958 C CA . GLN A 1 279 ? -7.882 -5.931 10.198 1.00 97.12 279 GLN A CA 1
ATOM 1959 C C . GLN A 1 279 ? -8.943 -6.203 9.133 1.00 97.12 279 GLN A C 1
ATOM 1961 O O . GLN A 1 279 ? -9.670 -7.195 9.210 1.00 97.12 279 GLN A O 1
ATOM 1966 N N . VAL A 1 280 ? -9.011 -5.335 8.128 1.00 97.19 280 VAL A N 1
ATOM 1967 C CA . VAL A 1 280 ? -9.850 -5.527 6.944 1.00 97.19 280 VAL A CA 1
ATOM 1968 C C . VAL A 1 280 ? -8.982 -5.535 5.705 1.00 97.19 280 VAL A C 1
ATOM 1970 O O . VAL A 1 280 ? -8.056 -4.736 5.588 1.00 97.19 280 VAL A O 1
ATOM 1973 N N . CYS A 1 281 ? -9.269 -6.450 4.787 1.00 98.06 281 CYS A N 1
ATOM 1974 C CA . CYS A 1 281 ? -8.490 -6.607 3.571 1.00 98.06 281 CYS A CA 1
ATOM 1975 C C . CYS A 1 281 ? -9.387 -6.574 2.340 1.00 98.06 281 CYS A C 1
ATOM 1977 O O . CYS A 1 281 ? -10.544 -6.992 2.393 1.00 98.06 281 CYS A O 1
ATOM 1979 N N . THR A 1 282 ? -8.807 -6.120 1.239 1.00 97.75 282 THR A N 1
ATOM 1980 C CA . THR A 1 282 ? -9.313 -6.296 -0.119 1.00 97.75 282 THR A CA 1
ATOM 1981 C C . THR A 1 282 ? -8.232 -6.979 -0.944 1.00 97.75 282 THR A C 1
ATOM 1983 O O . THR A 1 282 ? -7.043 -6.846 -0.649 1.00 97.75 282 THR A O 1
ATOM 1986 N N . GLU A 1 283 ? -8.626 -7.738 -1.952 1.00 97.19 283 GLU A N 1
ATOM 1987 C CA . GLU A 1 283 ? -7.691 -8.405 -2.845 1.00 97.19 283 GLU A CA 1
ATOM 1988 C C . GLU A 1 283 ? -8.237 -8.402 -4.264 1.00 97.19 283 GLU A C 1
ATOM 1990 O O . GLU A 1 283 ? -9.423 -8.641 -4.488 1.00 97.19 283 GLU A O 1
ATOM 1995 N N . ALA A 1 284 ? -7.370 -8.085 -5.217 1.00 95.38 284 ALA A N 1
ATOM 1996 C CA . ALA A 1 284 ? -7.684 -8.173 -6.630 1.00 95.38 284 ALA A CA 1
ATOM 1997 C C . ALA A 1 284 ? -6.397 -8.222 -7.452 1.00 95.38 284 ALA A C 1
ATOM 1999 O O . ALA A 1 284 ? -5.322 -7.808 -7.008 1.00 95.38 284 ALA A O 1
ATOM 2000 N N . TYR A 1 285 ? -6.545 -8.686 -8.687 1.00 94.12 285 TYR A N 1
ATOM 2001 C CA . TYR A 1 285 ? -5.542 -8.488 -9.716 1.00 94.12 285 TYR A CA 1
ATOM 2002 C C . TYR A 1 285 ? -5.536 -7.027 -10.166 1.00 94.12 285 TYR A C 1
ATOM 2004 O O . TYR A 1 285 ? -6.582 -6.497 -10.540 1.00 94.12 285 TYR A O 1
ATOM 2012 N N . TYR A 1 286 ? -4.371 -6.393 -10.164 1.00 91.31 286 TYR A N 1
ATOM 2013 C CA . TYR A 1 286 ? -4.135 -5.060 -10.692 1.00 91.31 286 TYR A CA 1
ATOM 2014 C C . TYR A 1 286 ? -3.424 -5.159 -12.042 1.00 91.31 286 TYR A C 1
ATOM 2016 O O . TYR A 1 286 ? -2.277 -5.594 -12.112 1.00 91.31 286 TYR A O 1
ATOM 2024 N N . GLY A 1 287 ? -4.108 -4.755 -13.114 1.00 88.38 287 GLY A N 1
ATOM 2025 C CA . GLY A 1 287 ? -3.627 -4.925 -14.494 1.00 88.38 287 GLY A CA 1
ATOM 2026 C C . GLY A 1 287 ? -3.290 -3.630 -15.234 1.00 88.38 287 GLY A C 1
ATOM 2027 O O . GLY A 1 287 ? -3.116 -3.659 -16.450 1.00 88.38 287 GLY A O 1
ATOM 2028 N N . MET A 1 288 ? -3.278 -2.486 -14.543 1.00 78.75 288 MET A N 1
ATOM 2029 C CA . MET A 1 288 ? -3.187 -1.153 -15.160 1.00 78.75 288 MET A CA 1
ATOM 2030 C C . MET A 1 288 ? -1.893 -0.400 -14.821 1.00 78.75 288 MET A C 1
ATOM 2032 O O . MET A 1 288 ? -1.871 0.834 -14.832 1.00 78.75 288 MET A O 1
ATOM 2036 N N . ALA A 1 289 ? -0.798 -1.106 -14.527 1.00 73.44 289 ALA A N 1
ATOM 2037 C CA . ALA A 1 289 ? 0.475 -0.472 -14.200 1.00 73.44 289 ALA A CA 1
ATOM 2038 C C . ALA A 1 289 ? 0.928 0.498 -15.296 1.00 73.44 289 ALA A C 1
ATOM 2040 O O . ALA A 1 289 ? 1.049 0.163 -16.474 1.00 73.44 289 ALA A O 1
ATOM 2041 N N . GLY A 1 290 ? 1.175 1.743 -14.894 1.00 60.22 290 GLY A N 1
ATOM 2042 C CA . GLY A 1 290 ? 1.744 2.782 -15.750 1.00 60.22 290 GLY A CA 1
ATOM 2043 C C . GLY A 1 290 ? 0.815 3.387 -16.810 1.00 60.22 290 GLY A C 1
ATOM 2044 O O . GLY A 1 290 ? 1.101 4.510 -17.226 1.00 60.22 290 GLY A O 1
ATOM 2045 N N . LYS A 1 291 ? -0.276 2.729 -17.236 1.00 59.34 291 LYS A N 1
ATOM 2046 C CA . LYS A 1 291 ? -1.236 3.270 -18.221 1.00 59.34 291 LYS A CA 1
ATOM 2047 C C . LYS A 1 291 ? -2.640 2.694 -18.020 1.00 59.34 291 LYS A C 1
ATOM 2049 O O . LYS A 1 291 ? -2.870 1.509 -18.231 1.00 59.34 291 LYS A O 1
ATOM 2054 N N . GLY A 1 292 ? -3.600 3.554 -17.695 1.00 58.88 292 GLY A N 1
ATOM 2055 C CA . GLY A 1 292 ? -5.017 3.256 -17.876 1.00 58.88 292 GLY A CA 1
ATOM 2056 C C . GLY A 1 292 ? -5.367 3.111 -19.368 1.00 58.88 292 GLY A C 1
ATOM 2057 O O . GLY A 1 292 ? -4.566 3.494 -20.228 1.00 58.88 292 GLY A O 1
ATOM 2058 N N . PRO A 1 293 ? -6.572 2.616 -19.703 1.00 46.34 293 PRO A N 1
ATOM 2059 C CA . PRO A 1 293 ? -6.982 2.276 -21.074 1.00 46.34 293 PRO A CA 1
ATOM 2060 C C . PRO A 1 293 ? -6.879 3.417 -22.106 1.00 46.34 293 PRO A C 1
ATOM 2062 O O . PRO A 1 293 ? -6.900 3.152 -23.301 1.00 46.34 293 PRO A O 1
ATOM 2065 N N . ASN A 1 294 ? -6.705 4.670 -21.668 1.00 50.88 294 ASN A N 1
ATOM 2066 C CA . ASN A 1 294 ? -6.546 5.849 -22.528 1.00 50.88 294 ASN A CA 1
ATOM 2067 C C . ASN A 1 294 ? -5.245 6.636 -22.268 1.00 50.88 294 ASN A C 1
ATOM 2069 O O . ASN A 1 294 ? -5.174 7.828 -22.557 1.00 50.88 294 ASN A O 1
ATOM 2073 N N . GLY A 1 295 ? -4.228 6.015 -21.661 1.00 55.31 295 GLY A N 1
ATOM 2074 C CA . GLY A 1 295 ? -3.005 6.717 -21.250 1.00 55.31 295 GLY A CA 1
ATOM 2075 C C . GLY A 1 295 ? -3.188 7.644 -20.040 1.00 55.31 295 GLY A C 1
ATOM 2076 O O . GLY A 1 295 ? -2.288 8.416 -19.723 1.00 55.31 295 GLY A O 1
ATOM 2077 N N . THR A 1 296 ? -4.334 7.568 -19.358 1.00 58.84 296 THR A N 1
ATOM 2078 C CA . THR A 1 296 ? -4.555 8.186 -18.045 1.00 58.84 296 THR A CA 1
ATOM 2079 C C . THR A 1 296 ? -3.801 7.426 -16.960 1.00 58.84 296 THR A C 1
ATOM 2081 O O . THR A 1 296 ? -3.461 6.257 -17.133 1.00 58.84 296 THR A O 1
ATOM 2084 N N . ASP A 1 297 ? -3.553 8.079 -15.826 1.00 65.00 297 ASP A N 1
ATOM 2085 C CA . ASP A 1 297 ? -3.006 7.435 -14.633 1.00 65.00 297 ASP A CA 1
ATOM 2086 C C . ASP A 1 297 ? -3.796 6.156 -14.310 1.00 65.00 297 ASP A C 1
ATOM 2088 O O . ASP A 1 297 ? -5.014 6.215 -14.164 1.00 65.00 297 ASP A O 1
ATOM 2092 N N . GLY A 1 298 ? -3.118 5.004 -14.263 1.00 79.56 298 GLY A N 1
ATOM 2093 C CA . GLY A 1 298 ? -3.714 3.663 -14.163 1.00 79.56 298 GLY A CA 1
ATOM 2094 C C . GLY A 1 298 ? -4.394 3.339 -12.831 1.00 79.56 298 GLY A C 1
ATOM 2095 O O . GLY A 1 298 ? -4.106 2.322 -12.222 1.00 79.56 298 GLY A O 1
ATOM 2096 N N . VAL A 1 299 ? -5.261 4.204 -12.321 1.00 90.31 299 VAL A N 1
ATOM 2097 C CA . VAL A 1 299 ? -6.005 3.965 -11.080 1.00 90.31 299 VAL A CA 1
ATOM 2098 C C . VAL A 1 299 ? -7.039 2.857 -11.307 1.00 90.31 299 VAL A C 1
ATOM 2100 O O . VAL A 1 299 ? -7.804 2.924 -12.268 1.00 90.31 299 VAL A O 1
ATOM 2103 N N . GLN A 1 300 ? -7.063 1.853 -10.430 1.00 91.94 300 GLN A N 1
ATOM 2104 C CA . GLN A 1 300 ? -8.024 0.750 -10.452 1.00 91.94 300 GLN A CA 1
ATOM 2105 C C . GLN A 1 300 ? -8.915 0.781 -9.213 1.00 91.94 300 GLN A C 1
ATOM 2107 O O . GLN A 1 300 ? -8.408 0.886 -8.095 1.00 91.94 300 GLN A O 1
ATOM 2112 N N . ASP A 1 301 ? -10.223 0.621 -9.404 1.00 93.88 301 ASP A N 1
ATOM 2113 C CA . ASP A 1 301 ? -11.143 0.338 -8.305 1.00 93.88 301 ASP A CA 1
ATOM 2114 C C . ASP A 1 301 ? -10.874 -1.071 -7.768 1.00 93.88 301 ASP A C 1
ATOM 2116 O O . ASP A 1 301 ? -10.832 -2.053 -8.515 1.00 93.88 301 ASP A O 1
ATOM 2120 N N . MET A 1 302 ? -10.676 -1.169 -6.462 1.00 95.50 302 MET A N 1
ATOM 2121 C CA . MET A 1 302 ? -10.540 -2.450 -5.777 1.00 95.50 302 MET A CA 1
ATOM 2122 C C . MET A 1 302 ? -11.889 -2.822 -5.155 1.00 95.50 302 MET A C 1
ATOM 2124 O O . MET A 1 302 ? -12.709 -1.934 -4.912 1.00 95.50 302 MET A O 1
ATOM 2128 N N . PRO A 1 303 ? -12.130 -4.104 -4.827 1.00 97.69 303 PRO A N 1
ATOM 2129 C CA . PRO A 1 303 ? -13.286 -4.466 -4.022 1.00 97.69 303 PRO A CA 1
ATOM 2130 C C . PRO A 1 303 ? -13.341 -3.627 -2.742 1.00 97.69 303 PRO A C 1
ATOM 2132 O O . PRO A 1 303 ? -12.314 -3.406 -2.083 1.00 97.69 303 PRO A O 1
ATOM 2135 N N . ASP A 1 304 ? -14.535 -3.149 -2.403 1.00 97.06 304 ASP A N 1
ATOM 2136 C CA . ASP A 1 304 ? -14.743 -2.328 -1.218 1.00 97.06 304 ASP A CA 1
ATOM 2137 C C . ASP A 1 304 ? -14.283 -3.063 0.047 1.00 97.06 304 ASP A C 1
ATOM 2139 O O . ASP A 1 304 ? -14.461 -4.276 0.195 1.00 97.06 304 ASP A O 1
ATOM 2143 N N . LEU A 1 305 ? -13.721 -2.314 0.996 1.00 97.00 305 LEU A N 1
ATOM 2144 C CA . LEU A 1 305 ? -13.388 -2.868 2.301 1.00 97.00 305 LEU A CA 1
ATOM 2145 C C . LEU A 1 305 ? -14.688 -3.205 3.044 1.00 97.00 305 LEU A C 1
ATOM 2147 O O . LEU A 1 305 ? -15.548 -2.328 3.186 1.00 97.00 305 LEU A O 1
ATOM 2151 N N . PRO A 1 306 ? -14.851 -4.440 3.547 1.00 97.44 306 PRO A N 1
ATOM 2152 C CA . PRO A 1 306 ? -16.074 -4.843 4.224 1.00 97.44 306 PRO A CA 1
ATOM 2153 C C . PRO A 1 306 ? -16.234 -4.128 5.570 1.00 97.44 306 PRO A C 1
ATOM 2155 O O . PRO A 1 306 ? -15.253 -3.742 6.213 1.00 97.44 306 PRO A O 1
ATOM 2158 N N . GLY A 1 307 ? -17.484 -3.991 6.018 1.00 97.06 307 GLY A N 1
ATOM 2159 C CA . GLY A 1 307 ? -17.787 -3.585 7.387 1.00 97.06 307 GLY A CA 1
ATOM 2160 C C . GLY A 1 307 ? -17.172 -4.551 8.406 1.00 97.06 307 GLY A C 1
ATOM 2161 O O . GLY A 1 307 ? -17.076 -5.759 8.171 1.00 97.06 307 GLY A O 1
ATOM 2162 N N . TRP A 1 308 ? -16.759 -4.032 9.560 1.00 98.00 308 TRP A N 1
ATOM 2163 C CA . TRP A 1 308 ? -16.125 -4.820 10.620 1.00 98.00 308 TRP A CA 1
ATOM 2164 C C . TRP A 1 308 ? -16.687 -4.469 11.992 1.00 98.00 308 TRP A C 1
ATOM 2166 O O . TRP A 1 308 ? -17.226 -3.388 12.202 1.00 98.00 308 TRP A O 1
ATOM 2176 N N . ILE A 1 309 ? -16.549 -5.398 12.935 1.00 97.94 309 ILE A N 1
ATOM 2177 C CA . ILE A 1 309 ? -16.942 -5.247 14.336 1.00 97.94 309 ILE A CA 1
ATOM 2178 C C . ILE A 1 309 ? -15.975 -6.057 15.199 1.00 97.94 309 ILE A C 1
ATOM 2180 O O . ILE A 1 309 ? -15.523 -7.117 14.765 1.00 97.94 309 ILE A O 1
ATOM 2184 N N . THR A 1 310 ? -15.654 -5.584 16.402 1.00 97.75 310 THR A N 1
ATOM 2185 C CA . THR A 1 310 ? -14.884 -6.370 17.377 1.00 97.75 310 THR A CA 1
ATOM 2186 C C . THR A 1 310 ? -15.694 -7.593 17.807 1.00 97.75 310 THR A C 1
ATOM 2188 O O . THR A 1 310 ? -16.852 -7.451 18.210 1.00 97.75 310 THR A O 1
ATOM 2191 N N . LYS A 1 311 ? -15.098 -8.783 17.733 1.00 95.69 311 LYS A N 1
ATOM 2192 C CA . LYS A 1 311 ? -15.746 -10.080 17.993 1.00 95.69 311 LYS A CA 1
ATOM 2193 C C . LYS A 1 311 ? -15.250 -10.738 19.273 1.00 95.69 311 LYS A C 1
ATOM 2195 O O . LYS A 1 311 ? -15.981 -11.508 19.891 1.00 95.69 311 LYS A O 1
ATOM 2200 N N . THR A 1 312 ? -14.006 -10.471 19.657 1.00 96.25 312 THR A N 1
ATOM 2201 C CA . THR A 1 312 ? -13.363 -11.088 20.820 1.00 96.25 312 THR A CA 1
ATOM 2202 C C . THR A 1 312 ? -13.189 -10.091 21.960 1.00 96.25 312 THR A C 1
ATOM 2204 O O . THR A 1 312 ? -13.089 -8.884 21.749 1.00 96.25 312 THR A O 1
ATOM 2207 N N . SER A 1 313 ? -13.084 -10.593 23.193 1.00 95.81 313 SER A N 1
ATOM 2208 C CA . SER A 1 313 ? -12.791 -9.751 24.360 1.00 95.81 313 SER A CA 1
ATOM 2209 C C . SER A 1 313 ? -11.445 -9.027 24.246 1.00 95.81 313 SER A C 1
ATOM 2211 O O . SER A 1 313 ? -11.314 -7.916 24.753 1.00 95.81 313 SER A O 1
ATOM 2213 N N . ALA A 1 314 ? -10.463 -9.625 23.562 1.00 96.06 314 ALA A N 1
ATOM 2214 C CA . ALA A 1 314 ? -9.167 -9.007 23.295 1.00 96.06 314 ALA A CA 1
ATOM 2215 C C . ALA A 1 314 ? -9.293 -7.811 22.337 1.00 96.06 314 ALA A C 1
ATOM 2217 O O . ALA A 1 314 ? -8.752 -6.745 22.622 1.00 96.06 314 ALA A O 1
ATOM 2218 N N . GLU A 1 315 ? -10.062 -7.951 21.254 1.00 96.81 315 GLU A N 1
ATOM 2219 C CA . GLU A 1 315 ? -10.357 -6.846 20.330 1.00 96.81 315 GLU A CA 1
ATOM 2220 C C . GLU A 1 315 ? -11.157 -5.736 21.026 1.00 96.81 315 GLU A C 1
ATOM 2222 O O . GLU A 1 315 ? -10.845 -4.561 20.851 1.00 96.81 315 GLU A O 1
ATOM 2227 N N . THR A 1 316 ? -12.140 -6.075 21.871 1.00 97.06 316 THR A N 1
ATOM 2228 C CA . THR A 1 316 ? -12.888 -5.084 22.668 1.00 97.06 316 THR A CA 1
ATOM 2229 C C . THR A 1 316 ? -11.988 -4.353 23.667 1.00 97.06 316 THR A C 1
ATOM 2231 O O . THR A 1 316 ? -12.089 -3.135 23.807 1.00 97.06 316 THR A O 1
ATOM 2234 N N . ALA A 1 317 ? -11.077 -5.061 24.343 1.00 96.62 317 ALA A N 1
ATOM 2235 C CA . ALA A 1 317 ? -10.095 -4.436 25.228 1.00 96.62 317 ALA A CA 1
ATOM 2236 C C . ALA A 1 317 ? -9.150 -3.512 24.446 1.00 96.62 317 ALA A C 1
ATOM 2238 O O . ALA A 1 317 ? -8.845 -2.411 24.903 1.00 96.62 317 ALA A O 1
ATOM 2239 N N . CYS A 1 318 ? -8.751 -3.921 23.242 1.00 97.00 318 CYS A N 1
ATOM 2240 C CA . CYS A 1 318 ? -7.948 -3.092 22.357 1.00 97.00 318 CYS A CA 1
ATOM 2241 C C . CYS A 1 318 ? -8.712 -1.850 21.877 1.00 97.00 318 CYS A C 1
ATOM 2243 O O . CYS A 1 318 ? -8.175 -0.748 21.889 1.00 97.00 318 CYS A O 1
ATOM 2245 N N . ALA A 1 319 ? -9.995 -1.989 21.535 1.00 97.00 319 ALA A N 1
ATOM 2246 C CA . ALA A 1 319 ? -10.862 -0.864 21.196 1.00 97.00 319 ALA A CA 1
ATOM 2247 C C . ALA A 1 319 ? -10.996 0.125 22.365 1.00 97.00 319 ALA A C 1
ATOM 2249 O O . ALA A 1 319 ? -10.987 1.334 22.153 1.00 97.00 319 ALA A O 1
ATOM 2250 N N . ALA A 1 320 ? -11.063 -0.371 23.605 1.00 96.25 320 ALA A N 1
ATOM 2251 C CA . ALA A 1 320 ? -11.063 0.476 24.794 1.00 96.25 320 ALA A CA 1
ATOM 2252 C C . ALA A 1 320 ? -9.742 1.247 24.963 1.00 96.25 320 ALA A C 1
ATOM 2254 O O . ALA A 1 320 ? -9.764 2.436 25.284 1.00 96.25 320 ALA A O 1
ATOM 2255 N N . GLN A 1 321 ? -8.601 0.598 24.707 1.00 95.38 321 GLN A N 1
ATOM 2256 C CA . GLN A 1 321 ? -7.294 1.263 24.697 1.00 95.38 321 GLN A CA 1
ATOM 2257 C C . GLN A 1 321 ? -7.215 2.319 23.595 1.00 95.38 321 GLN A C 1
ATOM 2259 O O . GLN A 1 321 ? -6.798 3.441 23.868 1.00 95.38 321 GLN A O 1
ATOM 2264 N N . PHE A 1 322 ? -7.689 1.997 22.389 1.00 94.69 322 PHE A N 1
ATOM 2265 C CA . PHE A 1 322 ? -7.733 2.931 21.267 1.00 94.69 322 PHE A CA 1
ATOM 2266 C C . PHE A 1 322 ? -8.558 4.169 21.617 1.00 94.69 322 PHE A C 1
ATOM 2268 O O . PHE A 1 322 ? -8.125 5.302 21.432 1.00 94.69 322 PHE A O 1
ATOM 2275 N N . TYR A 1 323 ? -9.748 3.958 22.176 1.00 93.69 323 TYR A N 1
ATOM 2276 C CA . TYR A 1 323 ? -10.637 5.036 22.592 1.00 93.69 323 TYR A CA 1
ATOM 2277 C C . TYR A 1 323 ? -9.966 5.973 23.611 1.00 93.69 323 TYR A C 1
ATOM 2279 O O . TYR A 1 323 ? -10.075 7.196 23.503 1.00 93.69 323 TYR A O 1
ATOM 2287 N N . ALA A 1 324 ? -9.244 5.409 24.584 1.00 92.62 324 ALA A N 1
ATOM 2288 C CA . ALA A 1 324 ? -8.604 6.165 25.658 1.00 92.62 324 ALA A CA 1
ATOM 2289 C C . ALA A 1 324 ? -7.292 6.855 25.246 1.00 92.62 324 ALA A C 1
ATOM 2291 O O . ALA A 1 324 ? -6.999 7.950 25.733 1.00 92.62 324 ALA A O 1
ATOM 2292 N N . ASN A 1 325 ? -6.499 6.216 24.384 1.00 90.81 325 ASN A N 1
ATOM 2293 C CA . ASN A 1 325 ? -5.108 6.597 24.121 1.00 90.81 325 ASN A CA 1
ATOM 2294 C C . ASN A 1 325 ? -4.859 7.046 22.681 1.00 90.81 325 ASN A C 1
ATOM 2296 O O . ASN A 1 325 ? -3.758 7.496 22.374 1.00 90.81 325 ASN A O 1
ATOM 2300 N N . GLY A 1 326 ? -5.858 6.925 21.812 1.00 91.69 326 GLY A N 1
ATOM 2301 C CA . GLY A 1 326 ? -5.652 6.983 20.377 1.00 91.69 326 GLY A CA 1
ATOM 2302 C C . GLY A 1 326 ? -5.009 5.699 19.866 1.00 91.69 326 GLY A C 1
ATOM 2303 O O . GLY A 1 326 ? -4.895 4.678 20.557 1.00 91.69 326 GLY A O 1
ATOM 2304 N N . GLY A 1 327 ? -4.583 5.749 18.621 1.00 93.00 327 GLY A N 1
ATOM 2305 C CA . GLY A 1 327 ? -4.024 4.594 17.950 1.00 93.00 327 GLY A CA 1
ATOM 2306 C C . GLY A 1 327 ? -3.450 4.983 16.613 1.00 93.00 327 GLY A C 1
ATOM 2307 O O . GLY A 1 327 ? -3.174 6.152 16.363 1.00 93.00 327 GLY A O 1
ATOM 2308 N N . TYR A 1 328 ? -3.297 4.007 15.738 1.00 93.31 328 TYR A N 1
ATOM 2309 C CA . TYR A 1 328 ? -2.830 4.256 14.390 1.00 93.31 328 TYR A CA 1
ATOM 2310 C C . TYR A 1 328 ? -3.411 3.230 13.422 1.00 93.31 328 TYR A C 1
ATOM 2312 O O . TYR A 1 328 ? -3.774 2.109 13.791 1.00 93.31 328 TYR A O 1
ATOM 2320 N N . GLY A 1 329 ? -3.554 3.650 12.173 1.00 93.56 329 GLY A N 1
ATOM 2321 C CA . GLY A 1 329 ? -3.885 2.777 11.062 1.00 93.56 329 GLY A CA 1
ATOM 2322 C C . GLY A 1 329 ? -2.615 2.321 10.356 1.00 93.56 329 GLY A C 1
ATOM 2323 O O . GLY A 1 329 ? -1.759 3.150 10.063 1.00 93.56 329 GLY A O 1
ATOM 2324 N N . GLU A 1 330 ? -2.494 1.032 10.055 1.00 94.56 330 GLU A N 1
ATOM 2325 C CA . GLU A 1 330 ? -1.430 0.460 9.226 1.00 94.56 330 GLU A CA 1
ATOM 2326 C C . GLU A 1 330 ? -1.997 0.020 7.880 1.00 94.56 330 GLU A C 1
ATOM 2328 O O . GLU A 1 330 ? -2.953 -0.758 7.821 1.00 94.56 330 GLU A O 1
ATOM 2333 N N . PHE A 1 331 ? -1.362 0.464 6.802 1.00 94.31 331 PHE A N 1
ATOM 2334 C CA . PHE A 1 331 ? -1.613 -0.032 5.461 1.00 94.31 331 PHE A CA 1
ATOM 2335 C C . PHE A 1 331 ? -0.498 -0.990 5.054 1.00 94.31 331 PHE A C 1
ATOM 2337 O O . PHE A 1 331 ? 0.695 -0.667 5.115 1.00 94.31 331 PHE A O 1
ATOM 2344 N N . SER A 1 332 ? -0.902 -2.187 4.649 1.00 95.19 332 SER A N 1
ATOM 2345 C CA . SER A 1 332 ? 0.001 -3.274 4.291 1.00 95.19 332 SER A CA 1
ATOM 2346 C C . SER A 1 332 ? -0.409 -3.917 2.978 1.00 95.19 332 SER A C 1
ATOM 2348 O O . SER A 1 332 ? -1.581 -3.906 2.602 1.00 95.19 332 SER A O 1
ATOM 2350 N N . VAL A 1 333 ? 0.584 -4.456 2.283 1.00 95.94 333 VAL A N 1
ATOM 2351 C CA . VAL A 1 333 ? 0.420 -5.227 1.055 1.00 95.94 333 VAL A CA 1
ATOM 2352 C C . VAL A 1 333 ? 1.072 -6.589 1.240 1.00 95.94 333 VAL A C 1
ATOM 2354 O O . VAL A 1 333 ? 2.155 -6.683 1.824 1.00 9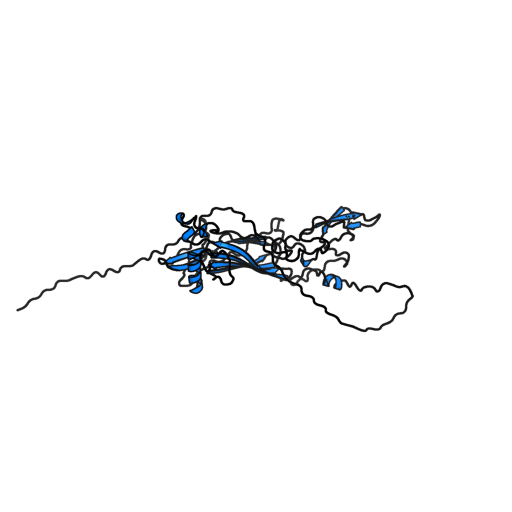5.94 333 VAL A O 1
ATOM 2357 N N . ASP A 1 334 ? 0.412 -7.615 0.721 1.00 96.44 334 ASP A N 1
ATOM 2358 C CA . ASP A 1 334 ? 0.954 -8.947 0.479 1.00 96.44 334 ASP A CA 1
ATOM 2359 C C . ASP A 1 334 ? 0.539 -9.384 -0.931 1.00 96.44 334 ASP A C 1
ATOM 2361 O O . ASP A 1 334 ? -0.634 -9.286 -1.293 1.00 96.44 334 ASP A O 1
ATOM 2365 N N . GLY A 1 335 ? 1.474 -9.821 -1.763 1.00 94.81 335 GLY A N 1
ATOM 2366 C CA . GLY A 1 335 ? 1.157 -10.254 -3.116 1.00 94.81 335 GLY A CA 1
ATOM 2367 C C . GLY A 1 335 ? 2.378 -10.561 -3.962 1.00 94.81 335 GLY A C 1
ATOM 2368 O O . GLY A 1 335 ? 3.520 -10.554 -3.492 1.00 94.81 335 GLY A O 1
ATOM 2369 N N . THR A 1 336 ? 2.124 -10.868 -5.229 1.00 92.62 336 THR A N 1
ATOM 2370 C CA . THR A 1 336 ? 3.161 -11.187 -6.217 1.00 92.62 336 THR A CA 1
ATOM 2371 C C . THR 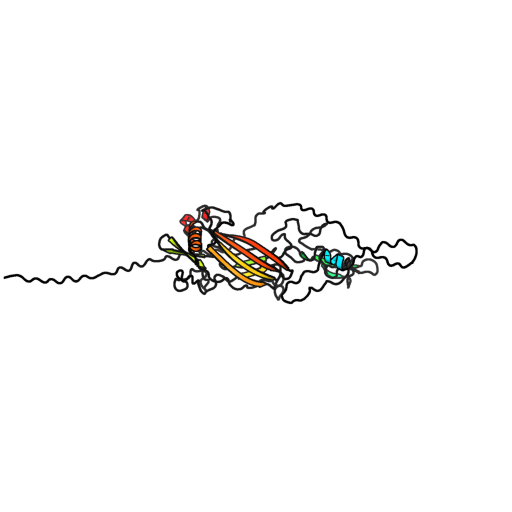A 1 336 ? 2.862 -10.445 -7.513 1.00 92.62 336 THR A C 1
ATOM 2373 O O . THR A 1 336 ? 1.716 -10.435 -7.966 1.00 92.62 336 THR A O 1
ATOM 2376 N N . SER A 1 337 ? 3.878 -9.791 -8.075 1.00 91.88 337 SER A N 1
ATOM 2377 C CA . SER A 1 337 ? 3.763 -9.140 -9.379 1.00 91.88 337 SER A CA 1
ATOM 2378 C C . SER A 1 337 ? 3.705 -10.164 -10.514 1.00 91.88 337 SER A C 1
ATOM 2380 O O . SER A 1 337 ? 4.156 -11.301 -10.354 1.00 91.88 337 SER A O 1
ATOM 2382 N N . ASP A 1 338 ? 3.242 -9.742 -11.689 1.00 89.38 338 ASP A N 1
ATOM 2383 C CA . ASP A 1 338 ? 3.348 -10.545 -12.917 1.00 89.38 338 ASP A CA 1
ATOM 2384 C C . ASP A 1 338 ? 4.804 -10.891 -13.244 1.00 89.38 338 ASP A C 1
ATOM 2386 O O . ASP A 1 338 ? 5.070 -11.890 -13.894 1.00 89.38 338 ASP A O 1
ATOM 2390 N N . GLU A 1 339 ? 5.758 -10.107 -12.736 1.00 86.56 339 GLU A N 1
ATOM 2391 C CA . GLU A 1 339 ? 7.192 -10.355 -12.878 1.00 86.56 339 GLU A CA 1
ATOM 2392 C C . GLU A 1 339 ? 7.785 -11.242 -11.771 1.00 86.56 339 GLU A C 1
ATOM 2394 O O . GLU A 1 339 ? 9.001 -11.279 -11.574 1.00 86.56 339 GLU A O 1
ATOM 2399 N N . CYS A 1 340 ? 6.935 -11.952 -11.024 1.00 87.62 340 CYS A N 1
ATOM 2400 C CA . CYS A 1 340 ? 7.310 -12.818 -9.906 1.00 87.62 340 CYS A CA 1
ATOM 2401 C C . CYS A 1 340 ? 7.959 -12.094 -8.710 1.00 87.62 340 CYS A C 1
ATOM 2403 O O . CYS A 1 340 ? 8.554 -12.744 -7.842 1.00 87.62 340 CYS A O 1
ATOM 2405 N N . ASP A 1 341 ? 7.840 -10.766 -8.615 1.00 87.56 341 ASP A N 1
ATOM 2406 C CA . ASP A 1 341 ? 8.334 -10.024 -7.456 1.00 87.56 341 ASP A CA 1
ATOM 2407 C C . ASP A 1 341 ? 7.367 -10.207 -6.288 1.00 87.56 341 ASP A C 1
ATOM 2409 O O . ASP A 1 341 ? 6.208 -9.793 -6.349 1.00 87.56 341 ASP A O 1
ATOM 2413 N N . LYS A 1 342 ? 7.851 -10.781 -5.185 1.00 90.88 342 LYS A N 1
ATOM 2414 C CA . LYS A 1 342 ? 7.085 -10.817 -3.937 1.00 90.88 342 LYS A CA 1
ATOM 2415 C C . LYS A 1 342 ? 7.068 -9.438 -3.291 1.00 90.88 342 LYS A C 1
ATOM 2417 O O . LYS A 1 342 ? 8.123 -8.849 -3.050 1.00 90.88 342 LYS A O 1
ATOM 2422 N N . VAL A 1 343 ? 5.878 -8.967 -2.937 1.00 92.31 343 VAL A N 1
ATOM 2423 C CA . VAL A 1 343 ? 5.683 -7.708 -2.218 1.00 92.31 343 VAL A CA 1
ATOM 2424 C C . VAL A 1 343 ? 4.992 -8.011 -0.900 1.00 92.31 343 VAL A C 1
ATOM 2426 O O . VAL A 1 343 ? 3.818 -8.349 -0.886 1.00 92.31 343 VAL A O 1
ATOM 2429 N N . GLN A 1 344 ? 5.716 -7.874 0.210 1.00 94.44 344 GLN A N 1
ATOM 2430 C CA . GLN A 1 344 ? 5.157 -8.041 1.549 1.00 94.44 344 GLN A CA 1
ATOM 2431 C C . GLN A 1 344 ? 5.725 -6.976 2.485 1.00 94.44 344 GLN A C 1
ATOM 2433 O O . GLN A 1 344 ? 6.883 -7.058 2.900 1.00 94.44 344 GLN A O 1
ATOM 2438 N N . LYS A 1 345 ? 4.939 -5.936 2.780 1.00 92.00 345 LYS A N 1
ATOM 2439 C CA . LYS A 1 345 ? 5.385 -4.827 3.639 1.00 92.00 345 LYS A CA 1
ATOM 2440 C C . LYS A 1 345 ? 4.229 -4.005 4.200 1.00 92.00 345 LYS A C 1
ATOM 2442 O O . LYS A 1 345 ? 3.172 -3.891 3.584 1.00 92.00 345 LYS A O 1
ATOM 2447 N N . ILE A 1 346 ? 4.489 -3.355 5.333 1.00 91.44 346 ILE A N 1
ATOM 2448 C CA . ILE A 1 346 ? 3.753 -2.163 5.766 1.0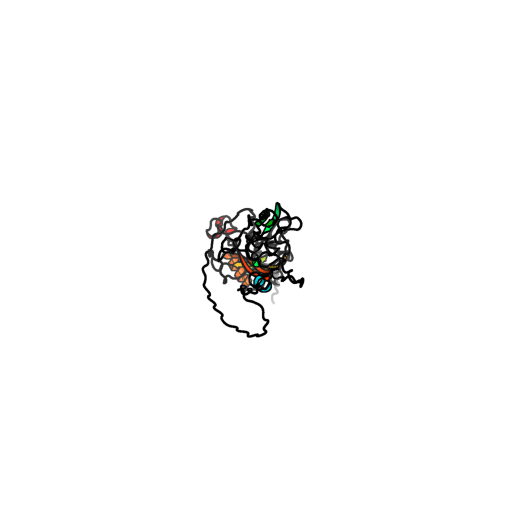0 91.44 346 ILE A CA 1
ATOM 2449 C C . ILE A 1 346 ? 4.375 -0.984 5.027 1.00 91.44 346 ILE A C 1
ATOM 2451 O O . ILE A 1 346 ? 5.592 -0.803 5.070 1.00 91.44 346 ILE A O 1
ATOM 2455 N N . PHE A 1 347 ? 3.560 -0.216 4.318 1.00 88.75 347 PHE A N 1
ATOM 2456 C CA . PHE A 1 347 ? 4.049 0.900 3.505 1.00 88.75 347 PHE A CA 1
ATOM 2457 C C . PHE A 1 347 ? 3.614 2.258 4.036 1.00 88.75 347 PHE A C 1
ATOM 2459 O O . PHE A 1 347 ? 4.240 3.258 3.703 1.00 88.75 347 PHE A O 1
ATOM 2466 N N . MET A 1 348 ? 2.580 2.305 4.876 1.00 88.38 348 MET A N 1
ATOM 2467 C CA . MET A 1 348 ? 2.195 3.540 5.536 1.00 88.38 348 MET A CA 1
ATOM 2468 C C . MET A 1 348 ? 1.533 3.277 6.882 1.00 88.38 348 MET A C 1
ATOM 2470 O O . MET A 1 348 ? 0.799 2.303 7.056 1.00 88.38 348 MET A O 1
ATOM 2474 N N . THR A 1 349 ? 1.763 4.193 7.815 1.00 90.31 349 THR A N 1
ATOM 2475 C CA . THR A 1 349 ? 1.018 4.312 9.064 1.00 90.31 349 THR A CA 1
ATOM 2476 C C . THR A 1 349 ? 0.488 5.731 9.222 1.00 90.31 349 THR A C 1
ATOM 2478 O O . THR A 1 349 ? 1.106 6.670 8.722 1.00 90.31 349 THR A O 1
ATOM 2481 N N . PHE A 1 350 ? -0.626 5.908 9.923 1.00 87.25 350 PHE A N 1
ATOM 2482 C CA . PHE A 1 350 ? -1.115 7.236 10.296 1.00 87.25 350 PHE A CA 1
ATOM 2483 C C . PHE A 1 350 ? -1.776 7.220 11.667 1.00 87.25 350 PHE A C 1
ATOM 2485 O O . PHE A 1 350 ? -2.441 6.249 12.027 1.00 87.25 350 PHE A O 1
ATOM 2492 N N . ASP A 1 351 ? -1.616 8.314 12.400 1.00 89.94 351 ASP A N 1
ATOM 2493 C CA . ASP A 1 351 ? -2.011 8.392 13.799 1.00 89.94 351 ASP A CA 1
ATOM 2494 C C . ASP A 1 351 ? -3.440 8.919 13.963 1.00 89.94 351 ASP A C 1
ATOM 2496 O O . ASP A 1 351 ? -3.864 9.887 13.316 1.00 89.94 351 ASP A O 1
ATOM 2500 N N . TYR A 1 352 ? -4.161 8.285 14.883 1.00 90.38 352 TYR A N 1
ATOM 2501 C CA . TYR A 1 352 ? -5.489 8.664 15.339 1.00 90.38 352 TYR A CA 1
ATOM 2502 C C . TYR A 1 352 ? -5.439 9.310 16.706 1.00 90.38 352 TYR A C 1
ATOM 2504 O O . TYR A 1 352 ? -4.792 8.811 17.632 1.00 90.38 352 TYR A O 1
ATOM 2512 N N . CYS A 1 353 ? -6.219 10.373 16.848 1.00 90.06 353 CYS A N 1
ATOM 2513 C CA . CYS A 1 353 ? -6.381 11.031 18.126 1.00 90.06 353 CYS A CA 1
ATOM 2514 C C . CYS A 1 353 ? -7.140 10.149 19.131 1.00 90.06 353 CYS A C 1
ATOM 2516 O O . CYS A 1 353 ? -8.083 9.445 18.752 1.00 90.06 353 CYS A O 1
ATOM 2518 N N . PRO A 1 354 ? -6.800 10.236 20.428 1.00 90.62 354 PRO A N 1
ATOM 2519 C CA . PRO A 1 354 ? -7.683 9.777 21.490 1.00 90.62 354 PRO A CA 1
ATOM 2520 C C . PRO A 1 354 ? -9.075 10.398 21.366 1.00 90.62 354 PRO A C 1
ATOM 2522 O O . PRO A 1 354 ? -9.220 11.559 20.979 1.00 90.62 354 PRO A O 1
ATOM 2525 N N . PHE A 1 355 ? -10.109 9.674 21.794 1.00 88.06 355 PHE A N 1
ATOM 2526 C CA . PHE A 1 355 ? -11.487 10.138 21.633 1.00 88.06 355 PHE A CA 1
ATOM 2527 C C . PHE A 1 355 ? -11.764 11.478 22.340 1.00 88.06 355 PHE A C 1
ATOM 2529 O O . PHE A 1 355 ? -12.542 12.296 21.849 1.00 88.06 355 PHE A O 1
ATOM 2536 N N . LYS A 1 356 ? -11.092 11.746 23.468 1.00 89.19 356 LYS A N 1
ATOM 2537 C CA . LYS A 1 356 ? -11.235 13.011 24.207 1.00 89.19 356 LYS A CA 1
ATOM 2538 C C . LYS A 1 356 ? -10.875 14.252 23.380 1.00 89.19 356 LYS A C 1
ATOM 2540 O O . LYS A 1 356 ? -11.363 15.331 23.699 1.00 89.19 356 LYS A O 1
ATOM 2545 N N . CYS A 1 357 ? -10.079 14.100 22.320 1.00 89.31 357 CYS A N 1
ATOM 2546 C CA . CYS A 1 357 ? -9.696 15.185 21.419 1.00 89.31 357 CYS A CA 1
ATOM 2547 C C . CYS A 1 357 ? -10.860 15.703 20.561 1.00 89.31 357 CYS A C 1
ATOM 2549 O O . CYS A 1 357 ? -10.742 16.763 19.953 1.00 89.31 357 CYS A O 1
ATOM 2551 N N . ASN A 1 358 ? -11.989 14.985 20.522 1.00 85.75 358 ASN A N 1
ATOM 2552 C CA . ASN A 1 358 ? -13.209 15.463 19.869 1.00 85.75 358 ASN A CA 1
ATOM 2553 C C . ASN A 1 358 ? -13.898 16.588 20.653 1.00 85.75 358 ASN A C 1
ATOM 2555 O O . ASN A 1 358 ? -14.714 17.311 20.083 1.00 85.75 358 ASN A O 1
ATOM 2559 N N . ASP A 1 359 ? -13.601 16.738 21.947 1.00 87.38 359 ASP A N 1
ATOM 2560 C CA . ASP A 1 359 ? -14.063 17.882 22.725 1.00 87.38 359 ASP A CA 1
ATOM 2561 C C . ASP A 1 359 ? -13.197 19.110 22.384 1.00 87.38 359 ASP A C 1
ATOM 2563 O O . ASP A 1 359 ? -11.976 19.063 22.580 1.00 87.38 359 ASP A O 1
ATOM 2567 N N . PRO A 1 360 ? -13.787 20.228 21.915 1.00 87.38 360 PRO A N 1
ATOM 2568 C CA . PRO A 1 360 ? -13.051 21.459 21.642 1.00 87.38 360 PRO A CA 1
ATOM 2569 C C . PRO A 1 360 ? -12.206 21.958 22.821 1.00 87.38 360 PRO A C 1
ATOM 2571 O O . PRO A 1 360 ? -11.188 22.615 22.591 1.00 87.38 360 PRO A O 1
ATOM 2574 N N . ALA A 1 361 ? -12.592 21.642 24.062 1.00 92.81 361 ALA A N 1
ATOM 2575 C CA . ALA A 1 361 ? -11.828 21.994 25.255 1.00 92.81 361 ALA A CA 1
ATOM 2576 C C . ALA A 1 361 ? -10.443 21.325 25.300 1.00 92.81 361 ALA A C 1
ATOM 2578 O O . ALA A 1 361 ? -9.509 21.916 25.838 1.00 92.81 361 ALA A O 1
ATOM 2579 N N . ASN A 1 362 ? -10.296 20.146 24.686 1.00 89.00 362 ASN A N 1
ATOM 2580 C CA . ASN A 1 362 ? -9.065 19.350 24.698 1.00 89.00 362 ASN A CA 1
ATOM 2581 C C . ASN A 1 362 ? -8.249 19.499 23.403 1.00 89.00 362 ASN A C 1
ATOM 2583 O O . ASN A 1 362 ? -7.209 18.866 23.257 1.00 89.00 362 ASN A O 1
ATOM 2587 N N . LYS A 1 363 ? -8.683 20.327 22.441 1.00 86.75 363 LYS A N 1
ATOM 2588 C CA . LYS A 1 363 ? -8.036 20.446 21.116 1.00 86.75 363 LYS A CA 1
ATOM 2589 C C . LYS A 1 363 ? -6.542 20.801 21.187 1.00 86.75 363 LYS A C 1
ATOM 2591 O O . LYS A 1 363 ? -5.784 20.441 20.294 1.00 86.75 363 LYS A O 1
ATOM 2596 N N . ASN A 1 364 ? -6.134 21.523 22.229 1.00 89.50 364 ASN A N 1
ATOM 2597 C CA . ASN A 1 364 ? -4.753 21.969 22.418 1.00 89.50 364 ASN A CA 1
ATOM 2598 C C . ASN A 1 364 ? -3.937 21.046 23.337 1.00 89.50 364 ASN A C 1
ATOM 2600 O O . ASN A 1 364 ? -2.783 21.367 23.627 1.00 89.50 364 ASN A O 1
ATOM 2604 N N . ASP A 1 365 ? -4.513 19.935 23.809 1.00 88.38 365 ASP A N 1
ATOM 2605 C CA . ASP A 1 365 ? -3.763 18.937 24.567 1.00 88.38 365 ASP A CA 1
ATOM 2606 C C . ASP A 1 365 ? -2.653 18.352 23.669 1.00 88.38 365 ASP A C 1
ATOM 2608 O O . ASP A 1 365 ? -2.895 18.124 22.478 1.00 88.38 365 ASP A O 1
ATOM 2612 N N . PRO A 1 366 ? -1.438 18.095 24.189 1.00 87.75 366 PRO A N 1
ATOM 2613 C CA . PRO A 1 366 ? -0.304 17.619 23.387 1.00 87.75 366 PRO A CA 1
ATOM 2614 C C . PRO A 1 366 ? -0.606 16.399 22.500 1.00 87.75 366 PRO A C 1
ATOM 2616 O O . PRO A 1 366 ? -0.131 16.314 21.368 1.00 87.75 366 PRO A O 1
ATOM 2619 N N . GLU A 1 367 ? -1.423 15.472 22.992 1.00 83.94 367 GLU A N 1
ATOM 2620 C CA . GLU A 1 367 ? -1.877 14.265 22.295 1.00 83.94 367 GLU A CA 1
ATOM 2621 C C . GLU A 1 367 ? -2.911 14.516 21.189 1.00 83.94 367 GLU A C 1
ATOM 2623 O O . GLU A 1 367 ? -3.166 13.613 20.399 1.00 83.94 367 GLU A O 1
ATOM 2628 N N . CYS A 1 368 ? -3.499 15.712 21.125 1.00 86.81 368 CYS A N 1
ATOM 2629 C CA . CYS A 1 368 ? -4.528 16.088 20.155 1.00 86.81 368 CYS A CA 1
ATOM 2630 C C . CYS A 1 368 ? -3.982 16.937 18.992 1.00 86.81 368 CYS A C 1
ATOM 2632 O O . CYS A 1 368 ? -4.675 17.122 17.994 1.00 86.81 368 CYS A O 1
ATOM 2634 N N . VAL A 1 369 ? -2.752 17.459 19.099 1.00 84.69 369 VAL A N 1
ATOM 2635 C CA . VAL A 1 369 ? -2.184 18.416 18.125 1.00 84.69 369 VAL A CA 1
ATOM 2636 C C . VAL A 1 369 ? -1.523 17.737 16.915 1.00 84.69 369 VAL A C 1
ATOM 2638 O O . VAL A 1 369 ? -1.480 18.330 15.841 1.00 84.69 369 VAL A O 1
ATOM 2641 N N . ASN A 1 370 ? -1.034 16.499 17.053 1.00 82.00 370 ASN A N 1
ATOM 2642 C CA . ASN A 1 370 ? -0.244 15.802 16.019 1.00 82.00 370 ASN A CA 1
ATOM 2643 C C . ASN A 1 370 ? -0.906 14.520 15.490 1.00 82.00 370 ASN A C 1
ATOM 2645 O O . ASN A 1 370 ? -0.224 13.606 15.039 1.00 82.00 370 ASN A O 1
ATOM 2649 N N . CYS A 1 371 ? -2.226 14.430 15.575 1.00 80.06 371 CYS A N 1
ATOM 2650 C CA . CYS A 1 371 ? -2.993 13.270 15.142 1.00 80.06 371 CYS A CA 1
ATOM 2651 C C . CYS A 1 371 ? -4.126 13.711 14.214 1.00 80.06 371 CYS A C 1
ATOM 2653 O O . CYS A 1 371 ? -4.498 14.886 14.174 1.00 80.06 371 CYS A O 1
ATOM 2655 N N . SER A 1 372 ? -4.666 12.774 13.440 1.00 75.94 372 SER A N 1
ATOM 2656 C CA . SER A 1 372 ? -5.765 13.053 12.517 1.00 75.94 372 SER A CA 1
ATOM 2657 C C . SER A 1 372 ? -7.011 12.259 12.890 1.00 75.94 372 SER A C 1
ATOM 2659 O O . SER A 1 372 ? -6.936 11.210 13.526 1.00 75.94 372 SER A O 1
ATOM 2661 N N . ASN A 1 373 ? -8.163 12.729 12.415 1.00 66.44 373 ASN A N 1
ATOM 2662 C CA . ASN A 1 373 ? -9.395 11.938 12.404 1.00 66.44 373 ASN A CA 1
ATOM 2663 C C . ASN A 1 373 ? -9.542 11.098 11.104 1.00 66.44 373 ASN A C 1
ATOM 2665 O O . ASN A 1 373 ? -10.579 10.460 10.912 1.00 66.44 373 ASN A O 1
ATOM 2669 N N . GLY A 1 374 ? -8.494 11.057 10.254 1.00 56.06 374 GLY A N 1
ATOM 2670 C CA . GLY A 1 374 ? -8.329 10.179 9.079 1.00 56.06 374 GLY A CA 1
ATOM 2671 C C . GLY A 1 374 ? -8.208 10.871 7.700 1.00 56.06 374 GLY A C 1
ATOM 2672 O O . GLY A 1 374 ? -8.838 11.898 7.459 1.00 56.06 374 GLY A O 1
ATOM 2673 N N . SER A 1 375 ? -7.386 10.301 6.794 1.00 46.94 375 SER A N 1
ATOM 2674 C CA . SER A 1 375 ? -7.678 9.920 5.377 1.00 46.94 375 SER A CA 1
ATOM 2675 C C . SER A 1 375 ? -6.411 9.787 4.485 1.00 46.94 375 SER A C 1
ATOM 2677 O O . SER A 1 375 ? -5.535 10.645 4.528 1.00 46.94 375 SER A O 1
ATOM 2679 N N . GLY A 1 376 ? -6.368 8.738 3.636 1.00 45.50 376 GLY A N 1
ATOM 2680 C CA . GLY A 1 376 ? -5.504 8.570 2.437 1.00 45.50 376 GLY A CA 1
ATOM 2681 C C . GLY A 1 376 ? -4.014 8.208 2.626 1.00 45.50 376 GLY A C 1
ATOM 2682 O O . GLY A 1 376 ? -3.362 8.728 3.526 1.00 45.50 376 GLY A O 1
ATOM 2683 N N . ALA A 1 377 ? -3.455 7.345 1.748 1.00 42.00 377 ALA A N 1
ATOM 2684 C CA . ALA A 1 377 ? -2.082 6.827 1.861 1.00 42.00 377 ALA A CA 1
ATOM 2685 C C . ALA A 1 377 ? -1.205 6.885 0.585 1.00 42.00 377 ALA A C 1
ATOM 2687 O O . ALA A 1 377 ? -1.409 6.068 -0.319 1.00 42.00 377 ALA A O 1
ATOM 2688 N N . PRO A 1 378 ? -0.192 7.774 0.482 1.00 46.16 378 PRO A N 1
ATOM 2689 C CA . PRO A 1 378 ? 0.830 7.673 -0.567 1.00 46.16 378 PRO A CA 1
ATOM 2690 C C . PRO A 1 378 ? 1.870 6.570 -0.278 1.00 46.16 378 PRO A C 1
ATOM 2692 O O . PRO A 1 378 ? 2.186 6.313 0.884 1.00 46.16 378 PRO A O 1
ATOM 2695 N N . PHE A 1 379 ? 2.425 5.960 -1.337 1.00 38.78 379 PHE A N 1
ATOM 2696 C CA . PHE A 1 379 ? 3.617 5.093 -1.266 1.00 38.78 379 PHE A CA 1
ATOM 2697 C C . PHE A 1 379 ? 4.927 5.884 -1.407 1.00 38.78 379 PHE A C 1
ATOM 2699 O O . PHE A 1 379 ? 4.953 6.895 -2.162 1.00 38.78 379 PHE A O 1
#

Radius of gyration: 32.22 Å; chains: 1; bounding box: 117×57×115 Å